Protein AF-0000000072587631 (afdb_homodimer)

Structure (mmCIF, N/CA/C/O backbone):
data_AF-0000000072587631-model_v1
#
loop_
_entity.id
_entity.type
_entity.pdbx_description
1 polymer 'LPS biosynthesis-related protein'
#
loop_
_atom_site.group_PDB
_atom_site.id
_atom_site.type_symbol
_atom_site.label_atom_id
_atom_site.label_alt_id
_atom_site.label_comp_id
_atom_site.label_asym_id
_atom_site.label_entity_id
_atom_site.label_seq_id
_atom_site.pdbx_PDB_ins_code
_atom_site.Cartn_x
_atom_site.Cartn_y
_atom_site.Cartn_z
_atom_site.occupancy
_atom_site.B_iso_or_equiv
_atom_site.auth_seq_id
_atom_site.auth_comp_id
_atom_site.auth_asym_id
_atom_site.auth_atom_id
_atom_site.pdbx_PDB_model_num
ATOM 1 N N . MET A 1 1 ? 14.828 45.969 24.594 1 54.28 1 MET A N 1
ATOM 2 C CA . MET A 1 1 ? 15.039 44.562 24.938 1 54.28 1 MET A CA 1
ATOM 3 C C . MET A 1 1 ? 15.289 43.719 23.688 1 54.28 1 MET A C 1
ATOM 5 O O . MET A 1 1 ? 14.828 44.062 22.594 1 54.28 1 MET A O 1
ATOM 9 N N . ALA A 1 2 ? 16.188 42.75 23.656 1 77.38 2 ALA A N 1
ATOM 10 C CA . ALA A 1 2 ? 16.547 42 22.453 1 77.38 2 ALA A CA 1
ATOM 11 C C . ALA A 1 2 ? 15.359 41.219 21.922 1 77.38 2 ALA A C 1
ATOM 13 O O . ALA A 1 2 ? 14.5 40.781 22.688 1 77.38 2 ALA A O 1
ATOM 14 N N . GLU A 1 3 ? 15.109 41.281 20.672 1 91 3 GLU A N 1
ATOM 15 C CA . GLU A 1 3 ? 14.031 40.562 20 1 91 3 GLU A CA 1
ATOM 16 C C . GLU A 1 3 ? 14.125 39.062 20.297 1 91 3 GLU A C 1
ATOM 18 O O . GLU A 1 3 ? 15.203 38.469 20.203 1 91 3 GLU A O 1
ATOM 23 N N . PRO A 1 4 ? 13.031 38.5 20.828 1 97.25 4 PRO A N 1
ATOM 24 C CA . PRO A 1 4 ? 13.07 37.031 21.078 1 97.25 4 PRO A CA 1
ATOM 25 C C . PRO A 1 4 ? 13.414 36.219 19.828 1 97.25 4 PRO A C 1
ATOM 27 O O . PRO A 1 4 ? 12.984 36.562 18.734 1 97.25 4 PRO A O 1
ATOM 30 N N . THR A 1 5 ? 14.148 35.188 20.047 1 98.38 5 THR A N 1
ATOM 31 C CA . THR A 1 5 ? 14.602 34.344 18.938 1 98.38 5 THR A CA 1
ATOM 32 C C . THR A 1 5 ? 13.656 33.188 18.719 1 98.38 5 THR A C 1
ATOM 34 O O . THR A 1 5 ? 13.023 32.719 19.656 1 98.38 5 THR A O 1
ATOM 37 N N . LEU A 1 6 ? 13.578 32.781 17.453 1 98.69 6 LEU A N 1
ATOM 38 C CA . LEU A 1 6 ? 12.711 31.688 17.047 1 98.69 6 LEU A CA 1
ATOM 39 C C . LEU A 1 6 ? 13.508 30.594 16.359 1 98.69 6 LEU A C 1
ATOM 41 O O . LEU A 1 6 ? 14.203 30.859 15.375 1 98.69 6 LEU A O 1
ATOM 45 N N . GLY A 1 7 ? 13.406 29.375 16.922 1 98.81 7 GLY A N 1
ATOM 46 C CA . GLY A 1 7 ? 13.922 28.203 16.25 1 98.81 7 GLY A CA 1
ATOM 47 C C . GLY A 1 7 ? 12.828 27.297 15.703 1 98.81 7 GLY A C 1
ATOM 48 O O . GLY A 1 7 ? 11.75 27.203 16.281 1 98.81 7 GLY A O 1
ATOM 49 N N . VAL A 1 8 ? 13.125 26.609 14.594 1 98.88 8 VAL A N 1
ATOM 50 C CA . VAL A 1 8 ? 12.18 25.656 14.016 1 98.88 8 VAL A CA 1
ATOM 51 C C . VAL A 1 8 ? 12.773 24.25 14.055 1 98.88 8 VAL A C 1
ATOM 53 O O . VAL A 1 8 ? 13.93 24.047 13.695 1 98.88 8 VAL A O 1
ATOM 56 N N . ALA A 1 9 ? 11.945 23.359 14.539 1 98.69 9 ALA A N 1
ATOM 57 C CA . ALA A 1 9 ? 12.344 21.953 14.641 1 98.69 9 ALA A CA 1
ATOM 58 C C . ALA A 1 9 ? 11.609 21.109 13.609 1 98.69 9 ALA A C 1
ATOM 60 O O . ALA A 1 9 ? 10.375 21.109 13.555 1 98.69 9 ALA A O 1
ATOM 61 N N . LEU A 1 10 ? 12.406 20.375 12.789 1 98.5 10 LEU A N 1
ATOM 62 C CA . LEU A 1 10 ? 11.867 19.438 11.82 1 98.5 10 LEU A CA 1
ATOM 63 C C . LEU A 1 10 ? 12.531 18.062 11.961 1 98.5 10 LEU A C 1
ATOM 65 O O . LEU A 1 10 ? 13.719 17.984 12.305 1 98.5 10 LEU A O 1
ATOM 69 N N . ILE A 1 11 ? 11.758 17.094 11.727 1 97.56 11 ILE A N 1
ATOM 70 C CA . ILE A 1 11 ? 12.32 15.781 11.453 1 97.56 11 ILE A CA 1
ATOM 71 C C . ILE A 1 11 ? 12.008 15.375 10.016 1 97.56 11 ILE A C 1
ATOM 73 O O . ILE A 1 11 ? 10.945 15.703 9.492 1 97.56 11 ILE A O 1
ATOM 77 N N . ALA A 1 12 ? 12.992 14.711 9.383 1 97.38 12 ALA A N 1
ATOM 78 C CA . ALA A 1 12 ? 12.82 14.43 7.961 1 97.38 12 ALA A CA 1
ATOM 79 C C . ALA A 1 12 ? 13.305 13.023 7.613 1 97.38 12 ALA A C 1
ATOM 81 O O . ALA A 1 12 ? 14.234 12.516 8.242 1 97.38 12 ALA A O 1
ATOM 82 N N . TYR A 1 13 ? 12.656 12.477 6.734 1 96.12 13 TYR A N 1
ATOM 83 C CA . TYR A 1 13 ? 13.062 11.227 6.102 1 96.12 13 TYR A CA 1
ATOM 84 C C . TYR A 1 13 ? 12.57 11.156 4.66 1 96.12 13 TYR A C 1
ATOM 86 O O . TYR A 1 13 ? 11.367 11.062 4.414 1 96.12 13 TYR A O 1
ATOM 94 N N . ASN A 1 14 ? 13.484 11.164 3.678 1 95.12 14 ASN A N 1
ATOM 95 C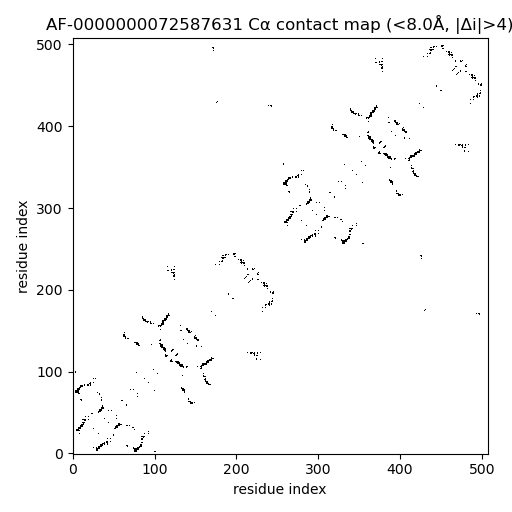 CA . ASN A 1 14 ? 13.188 11.141 2.25 1 95.12 14 ASN A CA 1
ATOM 96 C C . ASN A 1 14 ? 12.102 12.148 1.889 1 95.12 14 ASN A C 1
ATOM 98 O O . ASN A 1 14 ? 11.094 11.781 1.271 1 95.12 14 ASN A O 1
ATOM 102 N N . ALA A 1 15 ? 12.336 13.383 2.285 1 95.94 15 ALA A N 1
ATOM 103 C CA . ALA A 1 15 ? 11.344 14.445 2.182 1 95.94 15 ALA A CA 1
ATOM 104 C C . ALA A 1 15 ? 11.703 15.43 1.077 1 95.94 15 ALA A C 1
ATOM 106 O O . ALA A 1 15 ? 11.242 16.578 1.08 1 95.94 15 ALA A O 1
ATOM 107 N N . ALA A 1 16 ? 12.461 15.031 0.083 1 96.19 16 ALA A N 1
ATOM 108 C CA . ALA A 1 16 ? 13.008 15.938 -0.918 1 96.19 16 ALA A CA 1
ATOM 109 C C . ALA A 1 16 ? 11.898 16.656 -1.674 1 96.19 16 ALA A C 1
ATOM 111 O O . ALA A 1 16 ? 12.055 17.828 -2.055 1 96.19 16 ALA A O 1
ATOM 112 N N . ALA A 1 17 ? 10.844 16.094 -1.873 1 91.38 17 ALA A N 1
ATOM 113 C CA . ALA A 1 17 ? 9.789 16.578 -2.771 1 91.38 17 ALA A CA 1
ATOM 114 C C . ALA A 1 17 ? 9.258 17.938 -2.324 1 91.38 17 ALA A C 1
ATOM 116 O O . ALA A 1 17 ? 8.984 18.797 -3.152 1 91.38 17 ALA A O 1
ATOM 117 N N . ARG A 1 18 ? 9.117 18.141 -1.033 1 93.88 18 ARG A N 1
ATOM 118 C CA . ARG A 1 18 ? 8.438 19.344 -0.572 1 93.88 18 ARG A CA 1
ATOM 119 C C . ARG A 1 18 ? 9.32 20.156 0.379 1 93.88 18 ARG A C 1
ATOM 121 O O . ARG A 1 18 ? 8.969 21.266 0.767 1 93.88 18 ARG A O 1
ATOM 128 N N . LEU A 1 19 ? 10.438 19.625 0.652 1 97.69 19 LEU A N 1
ATOM 129 C CA . LEU A 1 19 ? 11.266 20.188 1.721 1 97.69 19 LEU A CA 1
ATOM 130 C C . LEU A 1 19 ? 11.711 21.609 1.377 1 97.69 19 LEU A C 1
ATOM 132 O O . LEU A 1 19 ? 11.734 22.484 2.246 1 97.69 19 LEU A O 1
ATOM 136 N N . ALA A 1 20 ? 12.062 21.828 0.117 1 98 20 ALA A N 1
ATOM 137 C CA . ALA A 1 20 ? 12.523 23.156 -0.287 1 98 20 ALA A CA 1
ATOM 138 C C . ALA A 1 20 ? 11.453 24.203 -0.037 1 98 20 ALA A C 1
ATOM 140 O O . ALA A 1 20 ? 11.742 25.281 0.492 1 98 20 ALA A O 1
ATOM 141 N N . GLU A 1 21 ? 10.266 23.906 -0.471 1 97.88 21 GLU A N 1
ATOM 142 C CA . GLU A 1 21 ? 9.148 24.828 -0.27 1 97.88 21 GLU A CA 1
ATOM 143 C C . GLU A 1 21 ? 8.875 25.047 1.215 1 97.88 21 GLU A C 1
ATOM 145 O O . GLU A 1 21 ? 8.625 26.172 1.643 1 97.88 21 GLU A O 1
ATOM 150 N N . CYS A 1 22 ? 8.891 23.984 1.958 1 98.56 22 CYS A N 1
ATOM 151 C CA . CYS A 1 22 ? 8.695 24.062 3.402 1 98.56 22 CYS A CA 1
ATOM 152 C C . CYS A 1 22 ? 9.727 24.984 4.043 1 98.56 22 CYS A C 1
ATOM 154 O O . CYS A 1 22 ? 9.367 25.906 4.777 1 98.56 22 CYS A O 1
ATOM 156 N N . LEU A 1 23 ? 10.984 24.797 3.68 1 98.69 23 LEU A N 1
ATOM 157 C CA . LEU A 1 23 ? 12.078 25.531 4.297 1 98.69 23 LEU A CA 1
ATOM 158 C C . LEU A 1 23 ? 12.047 27 3.859 1 98.69 23 LEU A C 1
ATOM 160 O O . LEU A 1 23 ? 12.367 27.891 4.648 1 98.69 23 LEU A O 1
ATOM 164 N N . SER A 1 24 ? 11.711 27.219 2.607 1 98.56 24 SER A N 1
ATOM 165 C CA . SER A 1 24 ? 11.602 28.594 2.131 1 98.56 24 SER A CA 1
ATOM 166 C C . SER A 1 24 ? 10.57 29.375 2.939 1 98.56 24 SER A C 1
ATOM 168 O O . SER A 1 24 ? 10.758 30.562 3.199 1 98.56 24 SER A O 1
ATOM 170 N N . ALA A 1 25 ? 9.516 28.703 3.336 1 98.62 25 ALA A N 1
ATOM 171 C CA . ALA A 1 25 ? 8.438 29.328 4.098 1 98.62 25 ALA A CA 1
ATOM 172 C C . ALA A 1 25 ? 8.867 29.594 5.539 1 98.62 25 ALA A C 1
ATOM 174 O O . ALA A 1 25 ? 8.141 30.234 6.301 1 98.62 25 ALA A O 1
ATOM 175 N N . LEU A 1 26 ? 10.031 29.141 5.934 1 98.56 26 LEU A N 1
ATOM 176 C CA . LEU A 1 26 ? 10.508 29.266 7.305 1 98.56 26 LEU A CA 1
ATOM 177 C C . LEU A 1 26 ? 11.633 30.281 7.398 1 98.56 26 LEU A C 1
ATOM 179 O O . LEU A 1 26 ? 12.336 30.344 8.406 1 98.56 26 LEU A O 1
ATOM 183 N N . SER A 1 27 ? 11.797 31.094 6.359 1 97.25 27 SER A N 1
ATOM 184 C CA . SER A 1 27 ? 12.898 32.031 6.273 1 97.25 27 SER A CA 1
ATOM 185 C C . SER A 1 27 ? 12.812 33.094 7.375 1 97.25 27 SER A C 1
ATOM 187 O O . SER A 1 27 ? 13.789 33.781 7.664 1 97.25 27 SER A O 1
ATOM 189 N N . PHE A 1 28 ? 11.656 33.219 8.031 1 97.69 28 PHE A N 1
ATOM 190 C CA . PHE A 1 28 ? 11.453 34.219 9.07 1 97.69 28 PHE A CA 1
ATOM 191 C C . PHE A 1 28 ? 12.039 33.75 10.398 1 97.69 28 PHE A C 1
ATOM 193 O O . PHE A 1 28 ? 12.117 34.531 11.352 1 97.69 28 PHE A O 1
ATOM 200 N N . ALA A 1 29 ? 12.477 32.562 10.508 1 98.31 29 ALA A N 1
ATOM 201 C CA . ALA A 1 29 ? 13.031 32 11.734 1 98.31 29 ALA A CA 1
ATOM 202 C C . ALA A 1 29 ? 14.516 32.344 11.867 1 98.31 29 ALA A C 1
ATOM 204 O O . ALA A 1 29 ? 15.18 32.656 10.875 1 98.31 29 ALA A O 1
ATOM 205 N N . ASP A 1 30 ? 14.977 32.25 13.117 1 98.25 30 ASP A N 1
ATOM 206 C CA . ASP A 1 30 ? 16.375 32.594 13.398 1 98.25 30 ASP A CA 1
ATOM 207 C C . ASP A 1 30 ? 17.266 31.359 13.281 1 98.25 30 ASP A C 1
ATOM 209 O O . ASP A 1 30 ? 18.469 31.484 13.047 1 98.25 30 ASP A O 1
ATOM 213 N N . ASP A 1 31 ? 16.672 30.266 13.5 1 98.25 31 ASP A N 1
ATOM 214 C CA . ASP A 1 31 ? 17.375 28.984 13.477 1 98.25 31 ASP A CA 1
ATOM 215 C C . ASP A 1 31 ? 16.453 27.859 13.016 1 98.25 31 ASP A C 1
ATOM 217 O O . ASP A 1 31 ? 15.266 27.844 13.383 1 98.25 31 ASP A O 1
ATOM 221 N N . VAL A 1 32 ? 16.969 26.969 12.117 1 98.75 32 VAL A N 1
ATOM 222 C CA . VAL A 1 32 ? 16.203 25.828 11.656 1 98.75 32 VAL A CA 1
ATOM 223 C C . VAL A 1 32 ? 17.031 24.547 11.805 1 98.75 32 VAL A C 1
ATOM 225 O O . VAL A 1 32 ? 18.141 24.469 11.289 1 98.75 32 VAL A O 1
ATOM 228 N N . ILE A 1 33 ? 16.438 23.625 12.555 1 98.69 33 ILE A N 1
ATOM 229 C CA . ILE A 1 33 ? 17.078 22.312 12.742 1 98.69 33 ILE A CA 1
ATOM 230 C C . ILE A 1 33 ? 16.281 21.234 12.016 1 98.69 33 ILE A C 1
ATOM 232 O O . ILE A 1 33 ? 15.055 21.188 12.125 1 98.69 33 ILE A O 1
ATOM 236 N N . VAL A 1 34 ? 17 20.438 11.227 1 98.69 34 VAL A N 1
ATOM 237 C CA . VAL A 1 34 ? 16.422 19.266 10.594 1 98.69 34 VAL A CA 1
ATOM 238 C C . VAL A 1 34 ? 17.109 18 11.094 1 98.69 34 VAL A C 1
ATOM 240 O O . VAL A 1 34 ? 18.297 17.797 10.844 1 98.69 34 VAL A O 1
ATOM 243 N N . VAL A 1 35 ? 16.375 17.25 11.844 1 98.38 35 VAL A N 1
ATOM 244 C CA . VAL A 1 35 ? 16.891 15.93 12.211 1 98.38 35 VAL A CA 1
ATOM 245 C C . VAL A 1 35 ? 16.516 14.906 11.141 1 98.38 35 VAL A C 1
ATOM 247 O O . VAL A 1 35 ? 15.344 14.547 11.008 1 98.38 35 VAL A O 1
ATOM 250 N N . ASP A 1 36 ? 17.516 14.438 10.461 1 98.12 36 ASP A N 1
ATOM 251 C CA . ASP A 1 36 ? 17.297 13.516 9.352 1 98.12 36 ASP A CA 1
ATOM 252 C C . ASP A 1 36 ? 17.469 12.062 9.797 1 98.12 36 ASP A C 1
ATOM 254 O O . ASP A 1 36 ? 18.469 11.719 10.438 1 98.12 36 ASP A O 1
ATOM 258 N N . GLY A 1 37 ? 16.5 11.305 9.469 1 96.12 37 GLY A N 1
ATOM 259 C CA . GLY A 1 37 ? 16.516 9.914 9.875 1 96.12 37 GLY A CA 1
ATOM 260 C C . GLY A 1 37 ? 17.312 9.023 8.945 1 96.12 37 GLY A C 1
ATOM 261 O O . GLY A 1 37 ? 17.047 7.824 8.836 1 96.12 37 GLY A O 1
ATOM 262 N N . GLY A 1 38 ? 18.141 9.508 8.219 1 96 38 GLY A N 1
ATOM 263 C CA . GLY A 1 38 ? 18.953 8.719 7.301 1 96 38 GLY A CA 1
ATOM 264 C C . GLY A 1 38 ? 18.375 8.672 5.898 1 96 38 GLY A C 1
ATOM 265 O O . GLY A 1 38 ? 18.219 7.59 5.324 1 96 38 GLY A O 1
ATOM 266 N N . SER A 1 39 ? 18.047 9.742 5.367 1 96.06 39 SER A N 1
ATOM 267 C CA . SER A 1 39 ? 17.469 9.836 4.023 1 96.06 39 SER A CA 1
ATOM 268 C C . SER A 1 39 ? 18.484 9.391 2.967 1 96.06 39 SER A C 1
ATOM 270 O O . SER A 1 39 ? 19.688 9.562 3.139 1 96.06 39 SER A O 1
ATOM 272 N N . THR A 1 40 ? 17.906 8.82 1.892 1 94 40 THR A N 1
ATOM 273 C CA . THR A 1 40 ? 18.734 8.383 0.774 1 94 40 THR A CA 1
ATOM 274 C C . THR A 1 40 ? 18.531 9.289 -0.436 1 94 40 THR A C 1
ATOM 276 O O . THR A 1 40 ? 19.219 9.148 -1.451 1 94 40 THR A O 1
ATOM 279 N N . ASP A 1 41 ? 17.672 10.203 -0.327 1 95.81 41 ASP A N 1
ATOM 280 C CA . ASP A 1 41 ? 17.422 11.148 -1.409 1 95.81 41 ASP A CA 1
ATOM 281 C C . ASP A 1 41 ? 18.094 12.492 -1.125 1 95.81 41 ASP A C 1
ATOM 283 O O . ASP A 1 41 ? 19.062 12.562 -0.377 1 95.81 41 ASP A O 1
ATOM 287 N N . ALA A 1 42 ? 17.609 13.539 -1.793 1 97.75 42 ALA A N 1
ATOM 288 C CA . ALA A 1 42 ? 18.312 14.82 -1.736 1 97.75 42 ALA A CA 1
ATOM 289 C C . ALA A 1 42 ? 17.891 15.609 -0.497 1 97.75 42 ALA A C 1
ATOM 291 O O . ALA A 1 42 ? 18.156 16.812 -0.4 1 97.75 42 ALA A O 1
ATOM 292 N N . THR A 1 43 ? 17.297 14.977 0.487 1 98.31 43 THR A N 1
ATOM 293 C CA . THR A 1 43 ? 16.719 15.648 1.648 1 98.31 43 THR A CA 1
ATOM 294 C C . THR A 1 43 ? 17.781 16.469 2.379 1 98.31 43 THR A C 1
ATOM 296 O O . THR A 1 43 ? 17.609 17.672 2.607 1 98.31 43 THR A O 1
ATOM 299 N N . VAL A 1 44 ? 18.891 15.898 2.65 1 98.19 44 VAL A N 1
ATOM 300 C CA . VAL A 1 44 ? 19.953 16.547 3.432 1 98.19 44 VAL A CA 1
ATOM 301 C C . VAL A 1 44 ? 20.516 17.719 2.65 1 98.19 44 VAL A C 1
ATOM 303 O O . VAL A 1 44 ? 20.703 18.812 3.201 1 98.19 44 VAL A O 1
ATOM 306 N N . ASP A 1 45 ? 20.719 17.484 1.378 1 98.38 45 ASP A N 1
ATOM 307 C CA . ASP A 1 45 ? 21.281 18.547 0.53 1 98.38 45 ASP A CA 1
ATOM 308 C C . ASP A 1 45 ? 20.344 19.75 0.458 1 98.38 45 ASP A C 1
ATOM 310 O O . ASP A 1 45 ? 20.781 20.891 0.522 1 98.38 45 ASP A O 1
ATOM 314 N N . ILE A 1 46 ? 19.125 19.469 0.293 1 98.5 46 ILE A N 1
ATOM 315 C CA . ILE A 1 46 ? 18.141 20.531 0.208 1 98.5 46 ILE A CA 1
ATOM 316 C C . ILE A 1 46 ? 18.109 21.312 1.517 1 98.5 46 ILE A C 1
ATOM 318 O O . ILE A 1 46 ? 18.078 22.547 1.506 1 98.5 46 ILE A O 1
ATOM 322 N N . ALA A 1 47 ? 18.094 20.609 2.617 1 98.62 47 ALA A N 1
ATOM 323 C CA . ALA A 1 47 ? 18.078 21.266 3.926 1 98.62 47 ALA A CA 1
ATOM 324 C C . ALA A 1 47 ? 19.266 22.203 4.09 1 98.62 47 ALA A C 1
ATOM 326 O O . ALA A 1 47 ? 19.094 23.359 4.465 1 98.62 47 ALA A O 1
ATOM 327 N N . LYS A 1 48 ? 20.406 21.766 3.785 1 98.25 48 LYS A N 1
ATOM 328 C CA . LYS A 1 48 ? 21.625 22.562 3.924 1 98.25 48 LYS A CA 1
ATOM 329 C C . LYS A 1 48 ? 21.609 23.766 2.986 1 98.25 48 LYS A C 1
ATOM 331 O O . LYS A 1 48 ? 22.047 24.844 3.363 1 98.25 48 LYS A O 1
ATOM 336 N N . ALA A 1 49 ? 21.156 23.5 1.837 1 97.94 49 ALA A N 1
ATOM 337 C CA . ALA A 1 49 ? 21.109 24.562 0.844 1 97.94 49 ALA A CA 1
ATOM 338 C C . ALA A 1 49 ? 20.203 25.703 1.316 1 97.94 49 ALA A C 1
ATOM 340 O O . ALA A 1 49 ? 20.391 26.859 0.914 1 97.94 49 ALA A O 1
ATOM 341 N N . HIS A 1 50 ? 19.328 25.406 2.172 1 98.06 50 HIS A N 1
ATOM 342 C CA . HIS A 1 50 ? 18.406 26.422 2.672 1 98.06 50 HIS A CA 1
ATOM 343 C C . HIS A 1 50 ? 18.859 26.969 4.023 1 98.06 50 HIS A C 1
ATOM 345 O O . HIS A 1 50 ? 18.094 27.641 4.719 1 98.06 50 HIS A O 1
ATOM 351 N N . GLY A 1 51 ? 20.078 26.547 4.441 1 97.5 51 GLY A N 1
ATOM 352 C CA . GLY A 1 51 ? 20.688 27.125 5.625 1 97.5 51 GLY A CA 1
ATOM 353 C C . GLY A 1 51 ? 20.297 26.422 6.91 1 97.5 51 GLY A C 1
ATOM 354 O O . GLY A 1 51 ? 20.609 26.891 8 1 97.5 51 GLY A O 1
ATOM 355 N N . ALA A 1 52 ? 19.609 25.312 6.793 1 98.31 52 ALA A N 1
ATOM 356 C CA . ALA A 1 52 ? 19.234 24.562 7.988 1 98.31 52 ALA A CA 1
ATOM 357 C C . ALA A 1 52 ? 20.422 23.781 8.539 1 98.31 52 ALA A C 1
ATOM 359 O O . ALA A 1 52 ? 21.266 23.297 7.773 1 98.31 52 ALA A O 1
ATOM 360 N N . ARG A 1 53 ? 20.547 23.75 9.828 1 98.19 53 ARG A N 1
ATOM 361 C CA . ARG A 1 53 ? 21.453 22.812 10.469 1 98.19 53 ARG A CA 1
ATOM 362 C C . ARG A 1 53 ? 20.891 21.391 10.43 1 98.19 53 ARG A C 1
ATOM 364 O O . ARG A 1 53 ? 19.734 21.172 10.797 1 98.19 53 ARG A O 1
ATOM 371 N N . VAL A 1 54 ? 21.688 20.469 9.977 1 98.38 54 VAL A N 1
ATOM 372 C CA . VAL A 1 54 ? 21.203 19.109 9.805 1 98.38 54 VAL A CA 1
ATOM 373 C C . VAL A 1 54 ? 21.922 18.172 10.781 1 98.38 54 VAL A C 1
ATOM 375 O O . VAL A 1 54 ? 23.141 18.219 10.906 1 98.38 54 VAL A O 1
ATOM 378 N N . ILE A 1 55 ? 21.172 17.438 11.516 1 97.56 55 ILE A N 1
ATOM 379 C CA . ILE A 1 55 ? 21.656 16.328 12.344 1 97.56 55 ILE A CA 1
ATOM 380 C C . ILE A 1 55 ? 21.188 15 11.773 1 97.56 55 ILE A C 1
ATOM 382 O O . ILE A 1 55 ? 19.984 14.766 11.625 1 97.56 55 ILE A O 1
ATOM 386 N N . VAL A 1 56 ? 22.078 14.141 11.484 1 95.94 56 VAL A N 1
ATOM 387 C CA . VAL A 1 56 ? 21.703 12.828 10.953 1 95.94 56 VAL A CA 1
ATOM 388 C C . VAL A 1 56 ? 21.594 11.828 12.102 1 95.94 56 VAL A C 1
ATOM 390 O O . VAL A 1 56 ? 22.562 11.586 12.82 1 95.94 56 VAL A O 1
ATOM 393 N N . ALA A 1 57 ? 20.469 11.391 12.328 1 93 57 ALA A N 1
ATOM 394 C CA . ALA A 1 57 ? 20.172 10.383 13.336 1 93 57 ALA A CA 1
ATOM 395 C C . ALA A 1 57 ? 19.469 9.18 12.719 1 93 57 ALA A C 1
ATOM 397 O O . ALA A 1 57 ? 18.25 9.094 12.734 1 93 57 ALA A O 1
ATOM 398 N N . ALA A 1 58 ? 20.172 8.086 12.414 1 89.62 58 ALA A N 1
ATOM 399 C CA . ALA A 1 58 ? 19.641 6.977 11.633 1 89.62 58 ALA A CA 1
ATOM 400 C C . ALA A 1 58 ? 18.969 5.949 12.531 1 89.62 58 ALA A C 1
ATOM 402 O O . ALA A 1 58 ? 18.25 5.062 12.047 1 89.62 58 ALA A O 1
ATOM 403 N N . ASP A 1 59 ? 19.062 5.797 13.867 1 87.25 59 ASP A N 1
ATOM 404 C CA . ASP A 1 59 ? 18.516 4.809 14.789 1 87.25 59 ASP A CA 1
ATOM 405 C C . ASP A 1 59 ? 17 4.957 14.898 1 87.25 59 ASP A C 1
ATOM 407 O O . ASP A 1 59 ? 16.297 4.027 15.312 1 87.25 59 ASP A O 1
ATOM 411 N N . TRP A 1 60 ? 16.266 5.684 14.594 1 85.44 60 TRP A N 1
ATOM 412 C CA . TRP A 1 60 ? 14.844 6.039 14.633 1 85.44 60 TRP A CA 1
ATOM 413 C C . TRP A 1 60 ? 14.195 5.574 15.93 1 85.44 60 TRP A C 1
ATOM 415 O O . TRP A 1 60 ? 13.586 4.504 15.984 1 85.44 60 TRP A O 1
ATOM 425 N N . PRO A 1 61 ? 14.047 6.191 16.906 1 86.38 61 PRO A N 1
ATOM 426 C CA . PRO A 1 61 ? 13.453 5.82 18.188 1 86.38 61 PRO A CA 1
ATOM 427 C C . PRO A 1 61 ? 11.945 6.07 18.234 1 86.38 61 PRO A C 1
ATOM 429 O O . PRO A 1 61 ? 11.297 5.777 19.234 1 86.38 61 PRO A O 1
ATOM 432 N N . GLY A 1 62 ? 11.391 6.57 17.188 1 87.62 62 GLY A N 1
ATOM 433 C CA . GLY A 1 62 ? 10 6.98 17.141 1 87.62 62 GLY A CA 1
ATOM 434 C C . GLY A 1 62 ? 9.828 8.477 16.953 1 87.62 62 GLY A C 1
ATOM 435 O O . GLY A 1 62 ? 10.789 9.242 17.078 1 87.62 62 GLY A O 1
ATOM 436 N N . PHE A 1 63 ? 8.562 8.852 16.719 1 89.94 63 PHE A N 1
ATOM 437 C CA . PHE A 1 63 ? 8.289 10.242 16.375 1 89.94 63 PHE A CA 1
ATOM 438 C C . PHE A 1 63 ? 8.562 11.148 17.578 1 89.94 63 PHE A C 1
ATOM 440 O O . PHE A 1 63 ? 9.258 12.156 17.453 1 89.94 63 PHE A O 1
ATOM 447 N N . GLY A 1 64 ? 8.047 10.797 18.688 1 91.94 64 GLY A N 1
ATOM 448 C CA . GLY A 1 64 ? 8.195 11.617 19.875 1 91.94 64 GLY A CA 1
ATOM 449 C C . GLY A 1 64 ? 9.648 11.922 20.219 1 91.94 64 GLY A C 1
ATOM 450 O O . GLY A 1 64 ? 10.07 13.07 20.172 1 91.94 64 GLY A O 1
ATOM 451 N N . PRO A 1 65 ? 10.359 10.867 20.438 1 92.88 65 PRO A N 1
ATOM 452 C CA . PRO A 1 65 ? 11.773 11.055 20.766 1 92.88 65 PRO A CA 1
ATOM 453 C C . PRO A 1 65 ? 12.555 11.766 19.672 1 92.88 65 PRO A C 1
ATOM 455 O O . PRO A 1 65 ? 13.438 12.57 19.953 1 92.88 65 PRO A O 1
ATOM 458 N N . GLN A 1 66 ? 12.234 11.5 18.453 1 94 66 GLN A N 1
ATOM 459 C CA . GLN A 1 66 ? 12.93 12.141 17.344 1 94 66 GLN A CA 1
ATOM 460 C C . GLN A 1 66 ? 12.625 13.641 17.297 1 94 66 GLN A C 1
ATOM 462 O O . GLN A 1 66 ? 13.523 14.453 17.047 1 94 66 GLN A O 1
ATOM 467 N N . LYS A 1 67 ? 11.352 14.008 17.516 1 95.88 67 LYS A N 1
ATOM 468 C CA . LYS A 1 67 ? 10.984 15.422 17.562 1 95.88 67 LYS A CA 1
ATOM 469 C C . LYS A 1 67 ? 11.664 16.125 18.734 1 95.88 67 LYS A C 1
ATOM 471 O O . LYS A 1 67 ? 12.086 17.281 18.594 1 95.88 67 LYS A O 1
ATOM 476 N N . ASN A 1 68 ? 11.789 15.422 19.797 1 96.25 68 ASN A N 1
ATOM 477 C CA . ASN A 1 68 ? 12.453 16 20.969 1 96.25 68 ASN A CA 1
ATOM 478 C C . ASN A 1 68 ? 13.945 16.203 20.719 1 96.25 68 ASN A C 1
ATOM 480 O O . ASN A 1 68 ? 14.539 17.156 21.234 1 96.25 68 ASN A O 1
ATOM 484 N N . ARG A 1 69 ? 14.508 15.328 19.922 1 96.31 69 ARG A N 1
ATOM 485 C CA . ARG A 1 69 ? 15.898 15.531 19.516 1 96.31 69 ARG A CA 1
ATOM 486 C C . ARG A 1 69 ? 16.062 16.859 18.797 1 96.31 69 ARG A C 1
ATOM 488 O O . ARG A 1 69 ? 17.016 17.609 19.062 1 96.31 69 ARG A O 1
ATOM 495 N N . ALA A 1 70 ? 15.133 17.078 17.922 1 97.81 70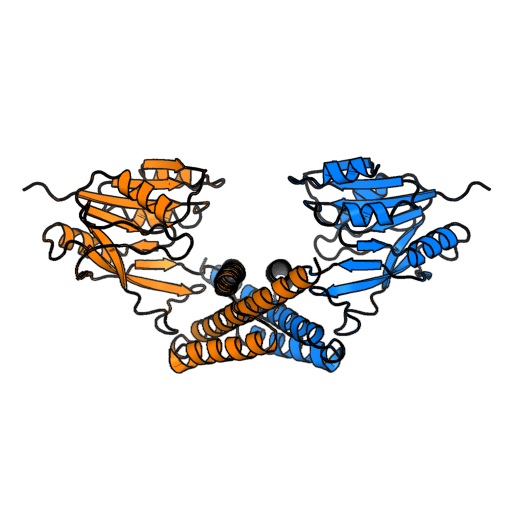 ALA A N 1
ATOM 496 C CA . ALA A 1 70 ? 15.18 18.328 17.172 1 97.81 70 ALA A CA 1
ATOM 497 C C . ALA A 1 70 ? 14.953 19.531 18.094 1 97.81 70 ALA A C 1
ATOM 499 O O . ALA A 1 70 ? 15.664 20.531 18 1 97.81 70 ALA A O 1
ATOM 500 N N . VAL A 1 71 ? 14.023 19.438 18.984 1 97.88 71 VAL A N 1
ATOM 501 C CA . VAL A 1 71 ? 13.703 20.484 19.938 1 97.88 71 VAL A CA 1
ATOM 502 C C . VAL A 1 71 ? 14.914 20.781 20.812 1 97.88 71 VAL A C 1
ATOM 504 O O . VAL A 1 71 ? 15.266 21.938 21.031 1 97.88 71 VAL A O 1
ATOM 507 N N . SER A 1 72 ? 15.57 19.766 21.25 1 97.56 72 SER A N 1
ATOM 508 C CA . SER A 1 72 ? 16.688 19.891 22.188 1 97.56 72 SER A CA 1
ATOM 509 C C . SER A 1 72 ? 17.906 20.531 21.5 1 97.56 72 SER A C 1
ATOM 511 O O . SER A 1 72 ? 18.797 21.062 22.172 1 97.56 72 SER A O 1
ATOM 513 N N . ALA A 1 73 ? 17.953 20.453 20.234 1 97.94 73 ALA A N 1
ATOM 514 C CA . ALA A 1 73 ? 19.094 20.984 19.5 1 97.94 73 ALA A CA 1
ATOM 515 C C . ALA A 1 73 ? 18.969 22.5 19.312 1 97.94 73 ALA A C 1
ATOM 517 O O . ALA A 1 73 ? 19.891 23.156 18.844 1 97.94 73 ALA A O 1
ATOM 518 N N . LEU A 1 74 ? 17.875 23.031 19.703 1 98.06 74 LEU A N 1
ATOM 519 C CA . LEU A 1 74 ? 17.625 24.453 19.562 1 98.06 74 LEU A CA 1
ATOM 520 C C . LEU A 1 74 ? 17.906 25.188 20.875 1 98.06 74 LEU A C 1
ATOM 522 O O . LEU A 1 74 ? 17.594 24.656 21.953 1 98.06 74 LEU A O 1
ATOM 526 N N . ASP A 1 75 ? 18.469 26.391 20.766 1 97.5 75 ASP A N 1
ATOM 527 C CA . ASP A 1 75 ? 18.75 27.219 21.938 1 97.5 75 ASP A CA 1
ATOM 528 C C . ASP A 1 75 ? 18.016 28.562 21.859 1 97.5 75 ASP A C 1
ATOM 530 O O . ASP A 1 75 ? 18.406 29.531 22.5 1 97.5 75 ASP A O 1
ATOM 534 N N . THR A 1 76 ? 17.031 28.625 21.062 1 98.5 76 THR A N 1
ATOM 535 C CA . THR A 1 76 ? 16.266 29.844 20.859 1 98.5 76 THR A CA 1
ATOM 536 C C . THR A 1 76 ? 15.219 30.016 21.953 1 98.5 76 THR A C 1
ATOM 538 O O . THR A 1 76 ? 14.875 29.047 22.656 1 98.5 76 THR A O 1
ATOM 541 N N . ASP A 1 77 ? 14.727 31.219 22.109 1 98.44 77 ASP A N 1
ATOM 542 C CA . ASP A 1 77 ? 13.734 31.531 23.141 1 98.44 77 ASP A CA 1
ATOM 543 C C . ASP A 1 77 ? 12.43 30.766 22.875 1 98.44 77 ASP A C 1
ATOM 545 O O . ASP A 1 77 ? 11.781 30.297 23.828 1 98.44 77 ASP A O 1
ATOM 549 N N . TRP A 1 78 ? 12.016 30.688 21.594 1 98.69 78 TRP A N 1
ATOM 550 C CA . TRP A 1 78 ? 10.805 30 21.156 1 98.69 78 TRP A CA 1
ATOM 551 C C . TRP A 1 78 ? 11.133 28.906 20.141 1 98.69 78 TRP A C 1
ATOM 553 O O . TRP A 1 78 ? 12.156 28.984 19.453 1 98.69 78 TRP A O 1
ATOM 563 N N . ILE A 1 79 ? 10.227 27.906 20.125 1 98.81 79 ILE A N 1
ATOM 564 C CA . ILE A 1 79 ? 10.414 26.781 19.219 1 98.81 79 ILE A CA 1
ATOM 565 C C . ILE A 1 79 ? 9.125 26.516 18.453 1 98.81 79 ILE A C 1
ATOM 567 O O . ILE A 1 79 ? 8.039 26.516 19.031 1 98.81 79 ILE A O 1
ATOM 571 N N . LEU A 1 80 ? 9.211 26.406 17.203 1 98.81 80 LEU A N 1
ATOM 572 C CA . LEU A 1 80 ? 8.125 25.984 16.312 1 98.81 80 LEU A CA 1
ATOM 573 C C . LEU A 1 80 ? 8.406 24.609 15.734 1 98.81 80 LEU A C 1
ATOM 575 O O . LEU A 1 80 ? 9.469 24.375 15.156 1 98.81 80 LEU A O 1
ATOM 579 N N . SER A 1 81 ? 7.504 23.688 15.961 1 98.56 81 SER A N 1
ATOM 580 C CA . SER A 1 81 ? 7.617 22.359 15.359 1 98.56 81 SER A CA 1
ATOM 581 C C . SER A 1 81 ? 6.836 22.281 14.055 1 98.56 81 SER A C 1
ATOM 583 O O . SER A 1 81 ? 5.633 22.547 14.031 1 98.56 81 SER A O 1
ATOM 585 N N . VAL A 1 82 ? 7.484 21.938 12.977 1 98.19 82 VAL A N 1
ATOM 586 C CA . VAL A 1 82 ? 6.871 21.859 11.656 1 98.19 82 VAL A CA 1
ATOM 587 C C . VAL A 1 82 ? 7.258 20.547 10.984 1 98.19 82 VAL A C 1
ATOM 589 O O . VAL A 1 82 ? 8.391 20.094 11.117 1 98.19 82 VAL A O 1
ATOM 592 N N . ASP A 1 83 ? 6.336 19.953 10.281 1 97.06 83 ASP A N 1
ATOM 593 C CA . ASP A 1 83 ? 6.645 18.781 9.461 1 97.06 83 ASP A CA 1
ATOM 594 C C . ASP A 1 83 ? 7.074 19.188 8.055 1 97.06 83 ASP A C 1
ATOM 596 O O . ASP A 1 83 ? 6.77 20.297 7.605 1 97.06 83 ASP A O 1
ATOM 600 N N . THR A 1 84 ? 7.723 18.266 7.395 1 97.62 84 THR A N 1
ATOM 601 C CA . THR A 1 84 ? 8.328 18.578 6.105 1 97.62 84 THR A CA 1
ATOM 602 C C . THR A 1 84 ? 7.254 18.781 5.039 1 97.62 84 THR A C 1
ATOM 604 O O . THR A 1 84 ? 7.531 19.344 3.975 1 97.62 84 THR A O 1
ATOM 607 N N . ASP A 1 85 ? 6.035 18.328 5.379 1 96.62 85 ASP A N 1
ATOM 608 C CA . ASP A 1 85 ? 4.949 18.469 4.41 1 96.62 85 ASP A CA 1
ATOM 609 C C . ASP A 1 85 ? 4.004 19.609 4.809 1 96.62 85 ASP A C 1
ATOM 611 O O . ASP A 1 85 ? 2.836 19.609 4.422 1 96.62 85 ASP A O 1
ATOM 615 N N . GLU A 1 86 ? 4.504 20.516 5.57 1 98.12 86 GLU A N 1
ATOM 616 C CA . GLU A 1 86 ? 3.727 21.656 6.016 1 98.12 86 GLU A CA 1
ATOM 617 C C . GLU A 1 86 ? 4.355 22.969 5.539 1 98.12 86 GLU A C 1
ATOM 619 O O . GLU A 1 86 ? 5.582 23.078 5.445 1 98.12 86 GLU A O 1
ATOM 624 N N . ILE A 1 87 ? 3.512 23.922 5.195 1 98.56 87 ILE A N 1
ATOM 625 C CA . ILE A 1 87 ? 3.959 25.234 4.762 1 98.56 87 ILE A CA 1
ATOM 626 C C . ILE A 1 87 ? 3.338 26.312 5.652 1 98.56 87 ILE A C 1
ATOM 628 O O . ILE A 1 87 ? 2.113 26.391 5.77 1 98.56 87 ILE A O 1
ATOM 632 N N . VAL A 1 88 ? 4.203 27.062 6.246 1 98.81 88 VAL A N 1
ATOM 633 C CA . VAL A 1 88 ? 3.75 28.203 7.043 1 98.81 88 VAL A CA 1
ATOM 634 C C . VAL A 1 88 ? 3.389 29.359 6.129 1 98.81 88 VAL A C 1
ATOM 636 O O . VAL A 1 88 ? 4.238 29.875 5.391 1 98.81 88 VAL A O 1
ATOM 639 N N . THR A 1 89 ? 2.145 29.797 6.188 1 98.75 89 THR A N 1
ATOM 640 C CA . THR A 1 89 ? 1.735 30.922 5.348 1 98.75 89 THR A CA 1
ATOM 641 C C . THR A 1 89 ? 2.355 32.219 5.848 1 98.75 89 THR A C 1
ATOM 643 O O . THR A 1 89 ? 2.723 32.344 7.02 1 98.75 89 THR A O 1
ATOM 646 N N . PRO A 1 90 ? 2.434 33.188 4.941 1 98.56 90 PRO A N 1
ATOM 647 C CA . PRO A 1 90 ? 2.947 34.5 5.371 1 98.56 90 PRO A CA 1
ATOM 648 C C . PRO A 1 90 ? 2.143 35.094 6.523 1 98.56 90 PRO A C 1
ATOM 650 O O . PRO A 1 90 ? 2.717 35.688 7.441 1 98.56 90 PRO A O 1
ATOM 653 N N . GLU A 1 91 ? 0.843 34.906 6.461 1 98.69 91 GLU A N 1
ATOM 654 C CA . GLU A 1 91 ? -0.009 35.406 7.539 1 98.69 91 GLU A CA 1
ATOM 655 C C . GLU A 1 91 ? 0.334 34.719 8.867 1 98.69 91 GLU A C 1
ATOM 657 O O . GLU A 1 91 ? 0.431 35.406 9.898 1 98.69 91 GLU A O 1
ATOM 662 N N . LEU A 1 92 ? 0.519 33.438 8.82 1 98.75 92 LEU A N 1
ATOM 663 C CA . LEU A 1 92 ? 0.878 32.688 10.023 1 98.75 92 LEU A CA 1
ATOM 664 C C . LEU A 1 92 ? 2.262 33.094 10.523 1 98.75 92 LEU A C 1
ATOM 666 O O . LEU A 1 92 ? 2.477 33.25 11.727 1 98.75 92 LEU A O 1
ATOM 670 N N . ALA A 1 93 ? 3.188 33.281 9.641 1 98.75 93 ALA A N 1
ATOM 671 C CA . ALA A 1 93 ? 4.535 33.719 9.992 1 98.75 93 ALA A CA 1
ATOM 672 C C . ALA A 1 93 ? 4.496 35.062 10.75 1 98.75 93 ALA A C 1
ATOM 674 O O . ALA A 1 93 ? 5.164 35.219 11.773 1 98.75 93 ALA A O 1
ATOM 675 N N . ALA A 1 94 ? 3.725 35.969 10.234 1 98.5 94 ALA A N 1
ATOM 676 C CA . ALA A 1 94 ? 3.588 37.281 10.875 1 98.5 94 ALA A CA 1
ATOM 677 C C . ALA A 1 94 ? 2.977 37.156 12.266 1 98.5 94 ALA A C 1
ATOM 679 O O . ALA A 1 94 ? 3.41 37.812 13.211 1 98.5 94 ALA A O 1
ATOM 680 N N . SER A 1 95 ? 1.987 36.281 12.336 1 98.62 95 SER A N 1
ATOM 681 C CA . SER A 1 95 ? 1.32 36.062 13.609 1 98.62 95 SER A CA 1
ATOM 682 C C . SER A 1 95 ? 2.277 35.438 14.633 1 98.62 95 SER A C 1
ATOM 684 O O . SER A 1 95 ? 2.209 35.75 15.82 1 98.62 95 SER A O 1
ATOM 686 N N . ILE A 1 96 ? 3.109 34.531 14.164 1 98.69 96 ILE A N 1
ATOM 687 C CA . ILE A 1 96 ? 4.094 33.906 15.039 1 98.69 96 ILE A CA 1
ATOM 688 C C . ILE A 1 96 ? 5.059 34.969 15.578 1 98.69 96 ILE A C 1
ATOM 690 O O . ILE A 1 96 ? 5.293 35.031 16.781 1 98.69 96 ILE A O 1
ATOM 694 N N . ARG A 1 97 ? 5.617 35.781 14.789 1 98.06 97 ARG A N 1
ATOM 695 C CA . ARG A 1 97 ? 6.562 36.812 15.211 1 98.06 97 ARG A CA 1
ATOM 696 C C . ARG A 1 97 ? 5.914 37.781 16.203 1 98.06 97 ARG A C 1
ATOM 698 O O . ARG A 1 97 ? 6.535 38.188 17.188 1 98.06 97 ARG A O 1
ATOM 705 N N . ALA A 1 98 ? 4.715 38.156 15.859 1 97.94 98 ALA A N 1
ATOM 706 C CA . ALA A 1 98 ? 3.998 39.062 16.766 1 97.94 98 ALA A CA 1
ATOM 707 C C . ALA A 1 98 ? 3.799 38.406 18.141 1 97.94 98 ALA A C 1
ATOM 709 O O . ALA A 1 98 ? 3.959 39.062 19.172 1 97.94 98 ALA A O 1
ATOM 710 N N . ALA A 1 99 ? 3.424 37.188 18.141 1 98.06 99 ALA A N 1
ATOM 711 C CA . ALA A 1 99 ? 3.137 36.469 19.391 1 98.06 99 ALA A CA 1
ATOM 712 C C . ALA A 1 99 ? 4.383 36.344 20.25 1 98.06 99 ALA A C 1
ATOM 714 O O . ALA A 1 99 ? 4.301 36.469 21.484 1 98.06 99 ALA A O 1
ATOM 715 N N . ILE A 1 100 ? 5.516 36.062 19.594 1 97.62 100 ILE A N 1
ATOM 716 C CA . ILE A 1 100 ? 6.703 35.844 20.406 1 97.62 100 ILE A CA 1
ATOM 717 C C . ILE A 1 100 ? 7.227 37.188 20.938 1 97.62 100 ILE A C 1
ATOM 719 O O . ILE A 1 100 ? 7.918 37.219 21.953 1 97.62 100 ILE A O 1
ATOM 723 N N . ARG A 1 101 ? 6.906 38.281 20.359 1 96.94 101 ARG A N 1
ATOM 724 C CA . ARG A 1 101 ? 7.293 39.625 20.812 1 96.94 101 ARG A CA 1
ATOM 725 C C . ARG A 1 101 ? 6.438 40.062 21.984 1 96.94 101 ARG A C 1
ATOM 727 O O . ARG A 1 101 ? 6.914 40.781 22.875 1 96.94 101 ARG A O 1
ATOM 734 N N . ALA A 1 102 ? 5.25 39.719 21.922 1 96.81 102 ALA A N 1
ATOM 735 C CA . ALA A 1 102 ? 4.309 40.062 22.984 1 96.81 102 ALA A CA 1
ATOM 736 C C . ALA A 1 102 ? 3.504 38.812 23.406 1 96.81 102 ALA A C 1
ATOM 738 O O . ALA A 1 102 ? 2.307 38.719 23.125 1 96.81 102 ALA A O 1
ATOM 739 N N . PRO A 1 103 ? 4.125 37.969 24.109 1 96.06 103 PRO A N 1
ATOM 740 C CA . PRO A 1 103 ? 3.518 36.656 24.406 1 96.06 103 PRO A CA 1
ATOM 741 C C . PRO A 1 103 ? 2.283 36.781 25.297 1 96.06 103 PRO A C 1
ATOM 743 O O . PRO A 1 103 ? 2.283 37.531 26.266 1 96.06 103 PRO A O 1
ATOM 746 N N . ARG A 1 104 ? 1.241 36.094 24.875 1 95.5 104 ARG A N 1
ATOM 747 C CA . ARG A 1 104 ? 0.02 36 25.672 1 95.5 104 ARG A CA 1
ATOM 748 C C . ARG A 1 104 ? -0.087 34.625 26.344 1 95.5 104 ARG A C 1
ATOM 750 O O . ARG A 1 104 ? -0.925 34.406 27.219 1 95.5 104 ARG A O 1
ATOM 757 N N . ALA A 1 105 ? 0.67 33.625 25.922 1 96.81 105 ALA A N 1
ATOM 758 C CA . ALA A 1 105 ? 0.711 32.25 26.406 1 96.81 105 ALA A CA 1
ATOM 759 C C . ALA A 1 105 ? 2.072 31.609 26.141 1 96.81 105 ALA A C 1
ATOM 761 O O . ALA A 1 105 ? 2.826 32.062 25.281 1 96.81 105 ALA A O 1
ATOM 762 N N . PRO A 1 106 ? 2.373 30.625 26.922 1 97.5 106 PRO A N 1
ATOM 763 C CA . PRO A 1 106 ? 3.641 29.953 26.656 1 97.5 106 PRO A CA 1
ATOM 764 C C . PRO A 1 106 ? 3.555 28.984 25.484 1 97.5 106 PRO A C 1
ATOM 766 O O . PRO A 1 106 ? 4.582 28.516 24.984 1 97.5 106 PRO A O 1
ATOM 769 N N . VAL A 1 107 ? 2.365 28.562 25.109 1 98.44 107 VAL A N 1
ATOM 770 C CA . VAL A 1 107 ? 2.129 27.625 24 1 98.44 107 VAL A CA 1
ATOM 771 C C . VAL A 1 107 ? 1.032 28.172 23.094 1 98.44 107 VAL A C 1
ATOM 773 O O . VAL A 1 107 ? 0.027 28.703 23.578 1 98.44 107 VAL A O 1
ATOM 776 N N . TYR A 1 108 ? 1.243 28.062 21.781 1 98.75 108 TYR A N 1
ATOM 777 C CA . TYR A 1 108 ? 0.269 28.547 20.797 1 98.75 108 TYR A CA 1
ATOM 778 C C . TYR A 1 108 ? -0.125 27.422 19.844 1 98.75 108 TYR A C 1
ATOM 780 O O . TYR A 1 108 ? 0.71 26.594 19.453 1 98.75 108 TYR A O 1
ATOM 788 N N . SER A 1 109 ? -1.425 27.453 19.453 1 98.56 109 SER A N 1
ATOM 789 C CA . SER A 1 109 ? -1.964 26.516 18.469 1 98.56 109 SER A CA 1
ATOM 790 C C . SER A 1 109 ? -2.084 27.156 17.094 1 98.56 109 SER A C 1
ATOM 792 O O . SER A 1 109 ? -2.436 28.328 16.984 1 98.56 109 SER A O 1
ATOM 794 N N . LEU A 1 110 ? -1.772 26.344 16.141 1 98.62 110 LEU A N 1
ATOM 795 C CA . LEU A 1 110 ? -1.876 26.75 14.742 1 98.62 110 LEU A CA 1
ATOM 796 C C . LEU A 1 110 ? -3.07 26.078 14.07 1 98.62 110 LEU A C 1
ATOM 798 O O . LEU A 1 110 ? -3.396 24.938 14.375 1 98.62 110 LEU A O 1
ATOM 802 N N . ASP A 1 111 ? -3.676 26.781 13.141 1 98.25 111 ASP A N 1
ATOM 803 C CA . ASP A 1 111 ? -4.789 26.25 12.367 1 98.25 111 ASP A CA 1
ATOM 804 C C . ASP A 1 111 ? -4.289 25.5 11.133 1 98.25 111 ASP A C 1
ATOM 806 O O . ASP A 1 111 ? -3.906 26.125 10.141 1 98.25 111 ASP A O 1
ATOM 810 N N . ARG A 1 112 ? -4.355 24.188 11.203 1 98.5 112 ARG A N 1
ATOM 811 C CA . ARG A 1 112 ? -3.846 23.375 10.102 1 98.5 112 ARG A CA 1
ATOM 812 C C . ARG A 1 112 ? -4.934 23.109 9.07 1 98.5 112 ARG A C 1
ATOM 814 O O . ARG A 1 112 ? -6.055 22.734 9.422 1 98.5 112 ARG A O 1
ATOM 821 N N . LEU A 1 113 ? -4.68 23.438 7.832 1 98.38 113 LEU A N 1
ATOM 822 C CA . LEU A 1 113 ? -5.535 23.125 6.691 1 98.38 113 LEU A CA 1
ATOM 823 C C . LEU A 1 113 ? -4.914 22.047 5.824 1 98.38 113 LEU A C 1
ATOM 825 O O . LEU A 1 113 ? -3.85 22.25 5.238 1 98.38 113 LEU A O 1
ATOM 829 N N . SER A 1 114 ? -5.629 20.938 5.723 1 98 114 SER A N 1
ATOM 830 C CA . SER A 1 114 ? -5.043 19.766 5.07 1 98 114 SER A CA 1
ATOM 831 C C . SER A 1 114 ? -5.598 19.594 3.662 1 98 114 SER A C 1
ATOM 833 O O . SER A 1 114 ? -6.77 19.875 3.408 1 98 114 SER A O 1
ATOM 835 N N . SER A 1 115 ? -4.688 19.125 2.838 1 96.88 115 SER A N 1
ATOM 836 C CA . SER A 1 115 ? -5.043 18.906 1.44 1 96.88 115 SER A CA 1
ATOM 837 C C . SER A 1 115 ? -5.148 17.422 1.131 1 96.88 115 SER A C 1
ATOM 839 O O . SER A 1 115 ? -4.355 16.609 1.629 1 96.88 115 SER A O 1
ATOM 841 N N . PHE A 1 116 ? -6.156 17.047 0.301 1 96.31 116 PHE A N 1
ATOM 842 C CA . PHE A 1 116 ? -6.332 15.68 -0.199 1 96.31 116 PHE A CA 1
ATOM 843 C C . PHE A 1 116 ? -6.277 15.648 -1.722 1 96.31 116 PHE A C 1
ATOM 845 O O . PHE A 1 116 ? -7.242 16.016 -2.391 1 96.31 116 PHE A O 1
ATOM 852 N N . CYS A 1 117 ? -5.176 15.203 -2.213 1 93.69 117 CYS A N 1
ATOM 853 C CA . CYS A 1 117 ? -4.941 15.078 -3.646 1 93.69 117 CYS A CA 1
ATOM 854 C C . CYS A 1 117 ? -5.309 16.375 -4.371 1 93.69 117 CYS A C 1
ATOM 856 O O . CYS A 1 117 ? -6.059 16.344 -5.348 1 93.69 117 CYS A O 1
ATOM 858 N N . GLY A 1 118 ? -4.859 17.516 -3.781 1 92.38 118 GLY A N 1
ATOM 859 C CA . GLY A 1 118 ? -4.953 18.797 -4.465 1 92.38 118 GLY A CA 1
ATOM 860 C C . GLY A 1 118 ? -6.121 19.641 -3.994 1 92.38 118 GLY A C 1
ATOM 861 O O . GLY A 1 118 ? -6.266 20.797 -4.402 1 92.38 118 GLY A O 1
ATOM 862 N N . THR A 1 119 ? -6.918 19.125 -3.141 1 95.38 119 THR A N 1
ATOM 863 C CA . THR A 1 119 ? -8.086 19.859 -2.672 1 95.38 119 THR A CA 1
ATOM 864 C C . THR A 1 119 ? -7.988 20.125 -1.174 1 95.38 119 THR A C 1
ATOM 866 O O . THR A 1 119 ? -7.746 19.219 -0.385 1 95.38 119 THR A O 1
ATOM 869 N N . TRP A 1 120 ? -8.141 21.375 -0.825 1 97.19 120 TRP A N 1
ATOM 870 C CA . TRP A 1 120 ? -8.18 21.734 0.589 1 97.19 120 TRP A CA 1
ATOM 871 C C . TRP A 1 120 ? -9.484 21.266 1.229 1 97.19 120 TRP A C 1
ATOM 873 O O . TRP A 1 120 ? -10.57 21.547 0.722 1 97.19 120 TRP A O 1
ATOM 883 N N . VAL A 1 121 ? -9.391 20.594 2.33 1 97.94 121 VAL A N 1
ATOM 884 C CA . VAL A 1 121 ? -10.531 19.953 2.961 1 97.94 121 VAL A CA 1
ATOM 885 C C . VAL A 1 121 ? -11.008 20.781 4.152 1 97.94 121 VAL A C 1
ATOM 887 O O . VAL A 1 121 ? -10.227 21.062 5.066 1 97.94 121 VAL A O 1
ATOM 890 N N . ARG A 1 122 ? -12.227 21.094 4.18 1 98 122 ARG A N 1
ATOM 891 C CA . ARG A 1 122 ? -12.727 21.984 5.219 1 98 122 ARG A CA 1
ATOM 892 C C . ARG A 1 122 ? -13.82 21.297 6.035 1 98 122 ARG A C 1
ATOM 894 O O . ARG A 1 122 ? -14.375 21.906 6.961 1 98 122 ARG A O 1
ATOM 901 N N . HIS A 1 123 ? -14.188 20.109 5.75 1 97.75 123 HIS A N 1
ATOM 902 C CA . HIS A 1 123 ? -15.148 19.25 6.453 1 97.75 123 HIS A CA 1
ATOM 903 C C . HIS A 1 123 ? -14.602 17.844 6.633 1 97.75 123 HIS A C 1
ATOM 905 O O . HIS A 1 123 ? -13.445 17.656 7.004 1 97.75 123 HIS A O 1
ATOM 911 N N . SER A 1 124 ? -15.398 16.781 6.648 1 96.88 124 SER A N 1
ATOM 912 C CA . SER A 1 124 ? -14.992 15.391 6.746 1 96.88 124 SER A CA 1
ATOM 913 C C . SER A 1 124 ? -14.281 15.109 8.062 1 96.88 124 SER A C 1
ATOM 915 O O . SER A 1 124 ? -13.625 14.078 8.219 1 96.88 124 SER A O 1
ATOM 917 N N . GLY A 1 125 ? -14.32 16.094 8.992 1 95.75 125 GLY A N 1
ATOM 918 C CA . GLY A 1 125 ? -13.648 15.938 10.273 1 95.75 125 GLY A CA 1
ATOM 919 C C . GLY A 1 125 ? -12.203 16.391 10.242 1 95.75 125 GLY A C 1
ATOM 920 O O . GLY A 1 125 ? -11.453 16.141 11.195 1 95.75 125 GLY A O 1
ATOM 921 N N . TRP A 1 126 ? -11.82 17.047 9.172 1 96.5 126 TRP A N 1
ATOM 922 C CA . TRP A 1 126 ? -10.422 17.422 8.992 1 96.5 126 TRP A CA 1
ATOM 923 C C . TRP A 1 126 ? -10.18 18.859 9.43 1 96.5 126 TRP A C 1
ATOM 925 O O . TRP A 1 126 ? -9.039 19.281 9.625 1 96.5 126 TRP A O 1
ATOM 935 N N . TYR A 1 127 ? -11.234 19.625 9.508 1 95.5 127 TYR A N 1
ATOM 936 C CA . TYR A 1 127 ? -11.148 21.047 9.812 1 95.5 127 TYR A CA 1
ATOM 937 C C . TYR A 1 127 ? -12.305 21.5 10.703 1 95.5 127 TYR A C 1
ATOM 939 O O . TYR A 1 127 ? -13.43 21.031 10.547 1 95.5 127 TYR A O 1
ATOM 947 N N . PRO A 1 128 ? -12.125 22.281 11.711 1 95.62 128 PRO A N 1
ATOM 948 C CA . PRO A 1 128 ? -10.844 22.891 12.086 1 95.62 128 PRO A CA 1
ATOM 949 C C . PRO A 1 128 ? -9.898 21.891 12.758 1 95.62 128 PRO A C 1
ATOM 951 O O . PRO A 1 128 ? -10.344 20.875 13.305 1 95.62 128 PRO A O 1
ATOM 954 N N . ASP A 1 129 ? -8.625 22.125 12.562 1 96.81 129 ASP A N 1
ATOM 955 C CA . ASP A 1 129 ? -7.582 21.281 13.133 1 96.81 129 ASP A CA 1
ATOM 956 C C . ASP A 1 129 ? -6.516 22.109 13.836 1 96.81 129 ASP A C 1
ATOM 958 O O . ASP A 1 129 ? -5.422 22.312 13.305 1 96.81 129 ASP A O 1
ATOM 962 N N . TRP A 1 130 ? -6.816 22.484 15.039 1 97.19 130 TRP A N 1
ATOM 963 C CA . TRP A 1 130 ? -5.902 23.297 15.836 1 97.19 130 TRP A CA 1
ATOM 964 C C . TRP A 1 130 ? -4.867 22.422 16.531 1 97.19 130 TRP A C 1
ATOM 966 O O . TRP A 1 130 ? -5.219 21.516 17.281 1 97.19 130 TRP A O 1
ATOM 976 N N . LEU A 1 131 ? -3.605 22.75 16.359 1 95.94 131 LEU A N 1
ATOM 977 C CA . LEU A 1 131 ? -2.521 21.953 16.906 1 95.94 131 LEU A CA 1
ATOM 978 C C . LEU A 1 131 ? -1.505 22.828 17.625 1 95.94 131 LEU A C 1
ATOM 980 O O . LEU A 1 131 ? -0.985 23.781 17.047 1 95.94 131 LEU A O 1
ATOM 984 N N . PRO A 1 132 ? -1.222 22.5 18.859 1 97.69 132 PRO A N 1
ATOM 985 C CA . PRO A 1 132 ? -0.129 23.219 19.516 1 97.69 132 PRO A CA 1
ATOM 986 C C . PRO A 1 132 ? 1.236 22.906 18.906 1 97.69 132 PRO A C 1
ATOM 988 O O . PRO A 1 132 ? 1.673 21.75 18.938 1 97.69 132 PRO A O 1
ATOM 991 N N . ARG A 1 133 ? 1.913 23.953 18.375 1 98.12 133 ARG A N 1
ATOM 992 C CA . ARG A 1 133 ? 3.168 23.719 17.672 1 98.12 133 ARG A CA 1
ATOM 993 C C . ARG A 1 133 ? 4.207 24.781 18.031 1 98.12 133 ARG A C 1
ATOM 995 O O . ARG A 1 133 ? 5.402 24.578 17.797 1 98.12 133 ARG A O 1
ATOM 1002 N N . LEU A 1 134 ? 3.781 25.922 18.531 1 98.75 134 LEU A N 1
ATOM 1003 C CA . LEU A 1 134 ? 4.688 26.984 18.969 1 98.75 134 LEU A CA 1
ATOM 1004 C C . LEU A 1 134 ? 4.742 27.062 20.484 1 98.75 134 LEU A C 1
ATOM 1006 O O . LEU A 1 134 ? 3.703 27.141 21.141 1 98.75 134 LEU A O 1
ATOM 1010 N N . PHE A 1 135 ? 5.93 27.078 21.016 1 98.69 135 PHE A N 1
ATOM 1011 C CA . PHE A 1 135 ? 6.016 27.094 22.469 1 98.69 135 PHE A CA 1
ATOM 1012 C C . PHE A 1 135 ? 7.336 27.703 22.922 1 98.69 135 PHE A C 1
ATOM 1014 O O . PHE A 1 135 ? 8.328 27.656 22.203 1 98.69 135 PHE A O 1
ATOM 1021 N N . LYS A 1 136 ? 7.324 28.281 24.094 1 97.94 136 LYS A N 1
ATOM 1022 C CA . LYS A 1 136 ? 8.555 28.75 24.719 1 97.94 136 LYS A CA 1
ATOM 1023 C C . LYS A 1 136 ? 9.477 27.578 25.078 1 97.94 136 LYS A C 1
ATOM 1025 O O . LYS A 1 136 ? 9.008 26.531 25.531 1 97.94 136 LYS A O 1
ATOM 1030 N N . ARG A 1 137 ? 10.734 27.844 24.844 1 97.56 137 ARG A N 1
ATOM 1031 C CA . ARG A 1 137 ? 11.68 26.797 25.219 1 97.56 137 ARG A CA 1
ATOM 1032 C C . ARG A 1 137 ? 11.484 26.359 26.656 1 97.56 137 ARG A C 1
ATOM 1034 O O . ARG A 1 137 ? 11.414 27.203 27.562 1 97.56 137 ARG A O 1
ATOM 1041 N N . GLY A 1 138 ? 11.336 25.031 26.828 1 95.94 138 GLY A N 1
ATOM 1042 C CA . GLY A 1 138 ? 11.164 24.5 28.172 1 95.94 138 GLY A CA 1
ATOM 1043 C C . GLY A 1 138 ? 9.711 24.359 28.578 1 95.94 138 GLY A C 1
ATOM 1044 O O . GLY A 1 138 ? 9.398 23.703 29.578 1 95.94 138 GLY A O 1
ATOM 1045 N N . ALA A 1 139 ? 8.781 24.922 27.828 1 96.81 139 ALA A N 1
ATOM 1046 C CA . ALA A 1 139 ? 7.375 24.953 28.219 1 96.81 139 ALA A CA 1
ATOM 1047 C C . ALA A 1 139 ? 6.645 23.719 27.734 1 96.81 139 ALA A C 1
ATOM 1049 O O . ALA A 1 139 ? 5.535 23.422 28.188 1 96.81 139 ALA A O 1
ATOM 1050 N N . ALA A 1 140 ? 7.18 23 26.797 1 96.69 140 ALA A N 1
ATOM 1051 C CA . ALA A 1 140 ? 6.496 21.844 26.219 1 96.69 140 ALA A CA 1
ATOM 1052 C C . ALA A 1 140 ? 7.5 20.812 25.719 1 96.69 140 ALA A C 1
ATOM 1054 O O . ALA A 1 140 ? 8.672 21.125 25.516 1 96.69 140 ALA A O 1
ATOM 1055 N N . ARG A 1 141 ? 7 19.578 25.625 1 94.5 141 ARG A N 1
ATOM 1056 C CA . ARG A 1 141 ? 7.77 18.469 25.047 1 94.5 141 ARG A CA 1
ATOM 1057 C C . ARG A 1 141 ? 6.848 17.453 24.391 1 94.5 141 ARG A C 1
ATOM 1059 O O . ARG A 1 141 ? 5.684 17.312 24.766 1 94.5 141 ARG A O 1
ATOM 1066 N N . PHE A 1 142 ? 7.402 16.75 23.422 1 95.31 142 PHE A N 1
ATOM 1067 C CA . PHE A 1 142 ? 6.59 15.727 22.766 1 95.31 142 PHE A CA 1
ATOM 1068 C C . PHE A 1 142 ? 6.551 14.461 23.609 1 95.31 142 PHE A C 1
ATOM 1070 O O . PHE A 1 142 ? 7.543 14.102 24.25 1 95.31 142 PHE A O 1
ATOM 1077 N N . SER A 1 143 ? 5.402 13.797 23.547 1 92 143 SER A N 1
ATOM 1078 C CA . SER A 1 143 ? 5.254 12.523 24.25 1 92 143 SER A CA 1
ATOM 1079 C C . SER A 1 143 ? 6.055 11.422 23.562 1 92 143 SER A C 1
ATOM 1081 O O . SER A 1 143 ? 6.492 11.578 22.422 1 92 143 SER A O 1
ATOM 1083 N N . ASP A 1 144 ? 6.23 10.336 24.297 1 82.81 144 ASP A N 1
ATOM 1084 C CA . ASP A 1 144 ? 7.09 9.25 23.812 1 82.81 144 ASP A CA 1
ATOM 1085 C C . ASP A 1 144 ? 6.289 8.234 23 1 82.81 144 ASP A C 1
ATOM 1087 O O . ASP A 1 144 ? 6.793 7.16 22.672 1 82.81 144 ASP A O 1
ATOM 1091 N N . ASP A 1 145 ? 5.176 8.539 22.656 1 72.81 145 ASP A N 1
ATOM 1092 C CA . ASP A 1 145 ? 4.348 7.602 21.906 1 72.81 145 ASP A CA 1
ATOM 1093 C C . ASP A 1 145 ? 4.934 7.336 20.531 1 72.81 145 ASP A C 1
ATOM 1095 O O . ASP A 1 145 ? 5.477 8.242 19.891 1 72.81 145 ASP A O 1
ATOM 1099 N N . LEU A 1 146 ? 4.82 6.027 20.125 1 63.16 146 LEU A N 1
ATOM 1100 C CA . LEU A 1 146 ? 5.383 5.613 18.844 1 63.16 146 LEU A CA 1
ATOM 1101 C C . LEU A 1 146 ? 4.551 6.16 17.688 1 63.16 146 LEU A C 1
ATOM 1103 O O . LEU A 1 146 ? 5.098 6.551 16.656 1 63.16 146 LEU A O 1
ATOM 1107 N N . VAL A 1 147 ? 3.225 5.879 17.938 1 61.75 147 VAL A N 1
ATOM 1108 C CA . VAL A 1 147 ? 2.262 6.273 16.906 1 61.75 147 VAL A CA 1
ATOM 1109 C C . VAL A 1 147 ? 1.269 7.273 17.5 1 61.75 147 VAL A C 1
ATOM 1111 O O . VAL A 1 147 ? 0.98 7.246 18.688 1 61.75 147 VAL A O 1
ATOM 1114 N N . HIS A 1 148 ? 1.242 8.594 17.312 1 72.06 148 HIS A N 1
ATOM 1115 C CA . HIS A 1 148 ? 0.327 9.672 17.672 1 72.06 148 HIS A CA 1
ATOM 1116 C C . HIS A 1 148 ? 0.917 10.555 18.766 1 72.06 148 HIS A C 1
ATOM 1118 O O . HIS A 1 148 ? 0.259 10.828 19.766 1 72.06 148 HIS A O 1
ATOM 1124 N N . GLU A 1 149 ? 2.094 10.938 18.406 1 82.19 149 GLU A N 1
ATOM 1125 C CA . GLU A 1 149 ? 2.756 11.82 19.359 1 82.19 149 GLU A CA 1
ATOM 1126 C C . GLU A 1 149 ? 2.004 13.141 19.516 1 82.19 149 GLU A C 1
ATOM 1128 O O . GLU A 1 149 ? 1.341 13.594 18.578 1 82.19 149 GLU A O 1
ATOM 1133 N N . ARG A 1 150 ? 1.968 13.672 20.734 1 89.62 150 ARG A N 1
ATOM 1134 C CA . ARG A 1 150 ? 1.345 14.961 21.031 1 89.62 150 ARG A CA 1
ATOM 1135 C C . ARG A 1 150 ? 2.285 15.859 21.828 1 89.62 150 ARG A C 1
ATOM 1137 O O . ARG A 1 150 ? 3.189 15.367 22.516 1 89.62 150 ARG A O 1
ATOM 1144 N N . LEU A 1 151 ? 2.066 17.047 21.656 1 93.69 151 LEU A N 1
ATOM 1145 C CA . LEU A 1 151 ? 2.789 18 22.484 1 93.69 151 LEU A CA 1
ATOM 1146 C C . LEU A 1 151 ? 2.209 18.062 23.891 1 93.69 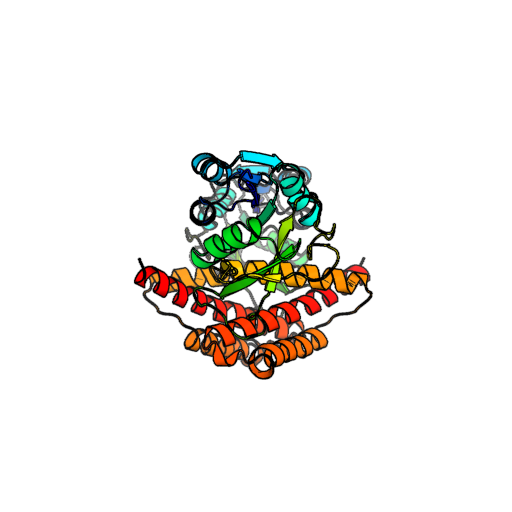151 LEU A C 1
ATOM 1148 O O . LEU A 1 151 ? 0.997 18.203 24.062 1 93.69 151 LEU A O 1
ATOM 1152 N N . VAL A 1 152 ? 3.062 17.844 24.891 1 94.94 152 VAL A N 1
ATOM 1153 C CA . VAL A 1 152 ? 2.656 17.859 26.297 1 94.94 152 VAL A CA 1
ATOM 1154 C C . VAL A 1 152 ? 3.07 19.172 26.938 1 94.94 152 VAL A C 1
ATOM 1156 O O . VAL A 1 152 ? 4.242 19.562 26.906 1 94.94 152 VAL A O 1
ATOM 1159 N N . PHE A 1 153 ? 2.162 19.844 27.531 1 95.5 153 PHE A N 1
ATOM 1160 C CA . PHE A 1 153 ? 2.402 21.125 28.172 1 95.5 153 PHE A CA 1
ATOM 1161 C C . PHE A 1 153 ? 1.31 21.422 29.188 1 95.5 153 PHE A C 1
ATOM 1163 O O . PHE A 1 153 ? 0.285 20.75 29.234 1 95.5 153 PHE A O 1
ATOM 1170 N N . ASP A 1 154 ? 1.603 22.391 30 1 92.56 154 ASP A N 1
ATOM 1171 C CA . ASP A 1 154 ? 0.644 22.766 31.031 1 92.56 154 ASP A CA 1
ATOM 1172 C C . ASP A 1 154 ? -0.179 23.984 30.594 1 92.56 154 ASP A C 1
ATOM 1174 O O . ASP A 1 154 ? 0.328 24.859 29.906 1 92.56 154 ASP A O 1
ATOM 1178 N N . GLY A 1 155 ? -1.386 24.031 31.016 1 88.88 155 GLY A N 1
ATOM 1179 C CA . GLY A 1 155 ? -2.244 25.188 30.75 1 88.88 155 GLY A CA 1
ATOM 1180 C C . GLY A 1 155 ? -2.828 25.188 29.359 1 88.88 155 GLY A C 1
ATOM 1181 O O . GLY A 1 155 ? -2.713 24.203 28.625 1 88.88 155 GLY A O 1
ATOM 1182 N N . PRO A 1 156 ? -3.555 26.297 29.062 1 91.5 156 PRO A N 1
ATOM 1183 C CA . PRO A 1 156 ? -4.172 26.406 27.734 1 91.5 156 PRO A CA 1
ATOM 1184 C C . PRO A 1 156 ? -3.215 26.938 26.688 1 91.5 156 PRO A C 1
ATOM 1186 O O . PRO A 1 156 ? -2.219 27.578 27.016 1 91.5 156 PRO A O 1
ATOM 1189 N N . SER A 1 157 ? -3.428 26.562 25.469 1 96.12 157 SER A N 1
ATOM 1190 C CA . SER A 1 157 ? -2.715 27.156 24.344 1 96.12 157 SER A CA 1
ATOM 1191 C C . SER A 1 157 ? -3.531 28.266 23.688 1 96.12 157 SER A C 1
ATOM 1193 O O . SER A 1 157 ? -4.762 28.219 23.688 1 96.12 157 SER A O 1
ATOM 1195 N N . ALA A 1 158 ? -2.904 29.281 23.219 1 98.06 158 ALA A N 1
ATOM 1196 C CA . ALA A 1 158 ? -3.568 30.359 22.484 1 98.06 158 ALA A CA 1
ATOM 1197 C C . ALA A 1 158 ? -3.521 30.125 20.984 1 98.06 158 ALA A C 1
ATOM 1199 O O . ALA A 1 158 ? -2.623 29.438 20.484 1 98.06 158 ALA A O 1
ATOM 1200 N N . LYS A 1 159 ? -4.492 30.688 20.281 1 98.31 159 LYS A N 1
ATOM 1201 C CA . LYS A 1 159 ? -4.598 30.484 18.844 1 98.31 159 LYS A CA 1
ATOM 1202 C C . LYS A 1 159 ? -3.918 31.609 18.062 1 98.31 159 LYS A C 1
ATOM 1204 O O . LYS A 1 159 ? -3.949 32.75 18.484 1 98.31 159 LYS A O 1
ATOM 1209 N N . LEU A 1 160 ? -3.35 31.25 17.016 1 98.5 160 LEU A N 1
ATOM 1210 C CA . LEU A 1 160 ? -2.725 32.219 16.125 1 98.5 160 LEU A CA 1
ATOM 1211 C C . LEU A 1 160 ? -3.512 32.375 14.836 1 98.5 160 LEU A C 1
ATOM 1213 O O . LEU A 1 160 ? -4.211 31.438 14.422 1 98.5 160 LEU A O 1
ATOM 1217 N N . ASP A 1 161 ? -3.367 33.531 14.219 1 98.12 161 ASP A N 1
ATOM 1218 C CA . ASP A 1 161 ? -3.973 33.781 12.906 1 98.12 161 ASP A CA 1
ATOM 1219 C C . ASP A 1 161 ? -3.115 33.188 11.789 1 98.12 161 ASP A C 1
ATOM 1221 O O . ASP A 1 161 ? -1.891 33.125 11.914 1 98.12 161 ASP A O 1
ATOM 1225 N N . GLY A 1 162 ? -3.812 32.812 10.727 1 98.31 162 GLY A N 1
ATOM 1226 C CA . GLY A 1 162 ? -3.123 32.219 9.594 1 98.31 162 GLY A CA 1
ATOM 1227 C C . GLY A 1 162 ? -3.277 30.703 9.531 1 98.31 162 GLY A C 1
ATOM 1228 O O . GLY A 1 162 ? -3.994 30.109 10.344 1 98.31 162 GLY A O 1
ATOM 1229 N N . LYS A 1 163 ? -2.676 30.125 8.484 1 98.62 163 LYS A N 1
ATOM 1230 C CA . LYS A 1 163 ? -2.873 28.703 8.258 1 98.62 163 LYS A CA 1
ATOM 1231 C C . LYS A 1 163 ? -1.539 27.969 8.18 1 98.62 163 LYS A C 1
ATOM 1233 O O . LYS A 1 163 ? -0.549 28.516 7.695 1 98.62 163 LYS A O 1
ATOM 1238 N N . LEU A 1 164 ? -1.487 26.828 8.742 1 98.75 164 LEU A N 1
ATOM 1239 C CA . LEU A 1 164 ? -0.474 25.828 8.445 1 98.75 164 LEU A CA 1
ATOM 1240 C C . LEU A 1 164 ? -0.961 24.859 7.363 1 98.75 164 LEU A C 1
ATOM 1242 O O . LEU A 1 164 ? -1.803 24 7.625 1 98.75 164 LEU A O 1
ATOM 1246 N N . LEU A 1 165 ? -0.469 25.062 6.141 1 98.5 165 LEU A N 1
ATOM 1247 C CA . LEU A 1 165 ? -0.918 24.234 5.027 1 98.5 165 LEU A CA 1
ATOM 1248 C C . LEU A 1 165 ? -0.269 22.859 5.086 1 98.5 165 LEU A C 1
ATOM 1250 O O . LEU A 1 165 ? 0.959 22.75 5.125 1 98.5 165 LEU A O 1
ATOM 1254 N N . HIS A 1 166 ? -1.063 21.875 5.219 1 98.06 166 HIS A N 1
ATOM 1255 C CA . HIS A 1 166 ? -0.585 20.516 5.359 1 98.06 166 HIS A CA 1
ATOM 1256 C C . HIS A 1 166 ? -0.896 19.688 4.113 1 98.06 166 HIS A C 1
ATOM 1258 O O . HIS A 1 166 ? -2.064 19.438 3.805 1 98.06 166 HIS A O 1
ATOM 1264 N N . TYR A 1 167 ? 0.102 19.328 3.436 1 95.94 167 TYR A N 1
ATOM 1265 C CA . TYR A 1 167 ? -0.047 18.516 2.234 1 95.94 167 TYR A CA 1
ATOM 1266 C C . TYR A 1 167 ? -0.02 17.031 2.576 1 95.94 167 TYR A C 1
ATOM 1268 O O . TYR A 1 167 ? 0.941 16.328 2.252 1 95.94 167 TYR A O 1
ATOM 1276 N N . SER A 1 168 ? -1.146 16.578 3.064 1 92 168 SER A N 1
ATOM 1277 C CA . SER A 1 168 ? -1.31 15.273 3.693 1 92 168 SER A CA 1
ATOM 1278 C C . SER A 1 168 ? -1.229 14.148 2.664 1 92 168 SER A C 1
ATOM 1280 O O . SER A 1 168 ? -0.526 13.156 2.873 1 92 168 SER A O 1
ATOM 1282 N N . TYR A 1 169 ? -2.02 14.227 1.564 1 93.5 169 TYR A N 1
ATOM 1283 C CA . TYR A 1 169 ? -2.092 13.227 0.504 1 93.5 169 TYR A CA 1
ATOM 1284 C C . TYR A 1 169 ? -1.841 13.859 -0.859 1 93.5 169 TYR A C 1
ATOM 1286 O O . TYR A 1 169 ? -2.723 14.516 -1.417 1 93.5 169 TYR A O 1
ATOM 1294 N N . GLU A 1 170 ? -0.724 13.594 -1.393 1 91.5 170 GLU A N 1
ATOM 1295 C CA . GLU A 1 170 ? -0.348 14.242 -2.641 1 91.5 170 GLU A CA 1
ATOM 1296 C C . GLU A 1 170 ? -0.84 13.453 -3.85 1 91.5 170 GLU A C 1
ATOM 1298 O O . GLU A 1 170 ? -1.054 14.023 -4.926 1 91.5 170 GLU A O 1
ATOM 1303 N N . ASP A 1 171 ? -0.96 12.141 -3.68 1 94 171 ASP A N 1
ATOM 1304 C CA . ASP A 1 171 ? -1.425 11.25 -4.738 1 94 171 ASP A CA 1
ATOM 1305 C C . ASP A 1 171 ? -2.047 9.984 -4.152 1 94 171 ASP A C 1
ATOM 1307 O O . ASP A 1 171 ? -2.068 9.805 -2.932 1 94 171 ASP A O 1
ATOM 1311 N N . PHE A 1 172 ? -2.562 9.203 -4.996 1 96.69 172 PHE A N 1
ATOM 1312 C CA . PHE A 1 172 ? -3.32 8.055 -4.508 1 96.69 172 PHE A CA 1
ATOM 1313 C C . PHE A 1 172 ? -2.389 6.926 -4.086 1 96.69 172 PHE A C 1
ATOM 1315 O O . PHE A 1 172 ? -2.783 6.035 -3.33 1 96.69 172 PHE A O 1
ATOM 1322 N N . GLU A 1 173 ? -1.142 6.887 -4.574 1 96 173 GLU A N 1
ATOM 1323 C CA . GLU A 1 173 ? -0.148 5.965 -4.031 1 96 173 GLU A CA 1
ATOM 1324 C C . GLU A 1 173 ? 0.088 6.215 -2.547 1 96 173 GLU A C 1
ATOM 1326 O O . GLU A 1 173 ? 0.151 5.27 -1.755 1 96 173 GLU A O 1
ATOM 1331 N N . THR A 1 174 ? 0.194 7.496 -2.232 1 94.19 174 THR A N 1
ATOM 1332 C CA . THR A 1 174 ? 0.346 7.871 -0.831 1 94.19 174 THR A CA 1
ATOM 1333 C C . THR A 1 174 ? -0.888 7.473 -0.027 1 94.19 174 THR A C 1
ATOM 1335 O O . THR A 1 174 ? -0.772 7.012 1.109 1 94.19 174 THR A O 1
ATOM 1338 N N . VAL A 1 175 ? -2.037 7.688 -0.588 1 96.94 175 VAL A N 1
ATOM 1339 C CA . VAL A 1 175 ? -3.291 7.336 0.069 1 96.94 175 VAL A CA 1
ATOM 1340 C C . VAL A 1 175 ? -3.289 5.855 0.431 1 96.94 175 VAL A C 1
ATOM 1342 O O . VAL A 1 175 ? -3.562 5.488 1.575 1 96.94 175 VAL A O 1
ATOM 1345 N N . LEU A 1 176 ? -2.926 5.02 -0.46 1 97.94 176 LEU A N 1
ATOM 1346 C CA . LEU A 1 176 ? -2.965 3.576 -0.248 1 97.94 176 LEU A CA 1
ATOM 1347 C C . LEU A 1 176 ? -1.868 3.141 0.719 1 97.94 176 LEU A C 1
ATOM 1349 O O . LEU A 1 176 ? -2.061 2.207 1.501 1 97.94 176 LEU A O 1
ATOM 1353 N N . ARG A 1 177 ? -0.744 3.775 0.589 1 95.19 177 ARG A N 1
ATOM 1354 C CA . ARG A 1 177 ? 0.317 3.49 1.55 1 95.19 177 ARG A CA 1
ATOM 1355 C C . ARG A 1 177 ? -0.136 3.797 2.973 1 95.19 177 ARG A C 1
ATOM 1357 O O . ARG A 1 177 ? 0.101 3.008 3.889 1 95.19 177 ARG A O 1
ATOM 1364 N N . LYS A 1 178 ? -0.729 4.945 3.174 1 94.44 178 LYS A N 1
ATOM 1365 C CA . LYS A 1 178 ? -1.22 5.328 4.492 1 94.44 178 LYS A CA 1
ATOM 1366 C C . LYS A 1 178 ? -2.357 4.414 4.945 1 94.44 178 LYS A C 1
ATOM 1368 O O . LYS A 1 178 ? -2.457 4.074 6.125 1 94.44 178 LYS A O 1
ATOM 1373 N N . LEU A 1 179 ? -3.215 4.07 3.99 1 97.06 179 LEU A N 1
ATOM 1374 C CA . LEU A 1 179 ? -4.27 3.113 4.305 1 97.06 179 LEU A CA 1
ATOM 1375 C C . LEU A 1 179 ? -3.688 1.842 4.91 1 97.06 179 LEU A C 1
ATOM 1377 O O . LEU A 1 179 ? -4.164 1.369 5.945 1 97.06 179 LEU A O 1
ATOM 1381 N N . ASP A 1 180 ? -2.684 1.316 4.305 1 97.25 180 ASP A N 1
ATOM 1382 C CA . ASP A 1 180 ? -2.045 0.094 4.781 1 97.25 180 ASP A CA 1
ATOM 1383 C C . ASP A 1 180 ? -1.422 0.303 6.16 1 97.25 180 ASP A C 1
ATOM 1385 O O . ASP A 1 180 ? -1.656 -0.486 7.078 1 97.25 180 ASP A O 1
ATOM 1389 N N . ALA A 1 181 ? -0.684 1.371 6.301 1 93.44 181 ALA A N 1
ATOM 1390 C CA . ALA A 1 181 ? 0.017 1.656 7.551 1 93.44 181 ALA A CA 1
ATOM 1391 C C . ALA A 1 181 ? -0.968 1.879 8.695 1 93.44 181 ALA A C 1
ATOM 1393 O O . ALA A 1 181 ? -0.799 1.327 9.789 1 93.44 181 ALA A O 1
ATOM 1394 N N . TYR A 1 182 ? -1.984 2.688 8.43 1 92.44 182 TYR A N 1
ATOM 1395 C CA . TYR A 1 182 ? -2.947 3.033 9.469 1 92.44 182 TYR A CA 1
ATOM 1396 C C . TYR A 1 182 ? -3.781 1.821 9.867 1 92.44 182 TYR A C 1
ATOM 1398 O O . TYR A 1 182 ? -4.078 1.622 11.047 1 92.44 182 TYR A O 1
ATOM 1406 N N . SER A 1 183 ? -4.191 1.073 8.883 1 96.75 183 SER A N 1
ATOM 1407 C CA . SER A 1 183 ? -4.977 -0.112 9.211 1 96.75 183 SER A CA 1
ATOM 1408 C C . SER A 1 183 ? -4.16 -1.118 10.008 1 96.75 183 SER A C 1
ATOM 1410 O O . SER A 1 183 ? -4.672 -1.74 10.945 1 96.75 183 SER A O 1
ATOM 1412 N N . SER A 1 184 ? -2.887 -1.296 9.688 1 95.69 184 SER A N 1
ATOM 1413 C CA . SER A 1 184 ? -2.014 -2.205 10.422 1 95.69 184 SER A CA 1
ATOM 1414 C C . SER A 1 184 ? -1.804 -1.727 11.859 1 95.69 184 SER A C 1
ATOM 1416 O O . SER A 1 184 ? -1.896 -2.516 12.797 1 95.69 184 SER A O 1
ATOM 1418 N N . ALA A 1 185 ? -1.497 -0.46 11.977 1 90.5 185 ALA A N 1
ATOM 1419 C CA . ALA A 1 185 ? -1.312 0.107 13.312 1 90.5 185 ALA A CA 1
ATOM 1420 C C . ALA A 1 185 ? -2.578 -0.04 14.148 1 90.5 185 ALA A C 1
ATO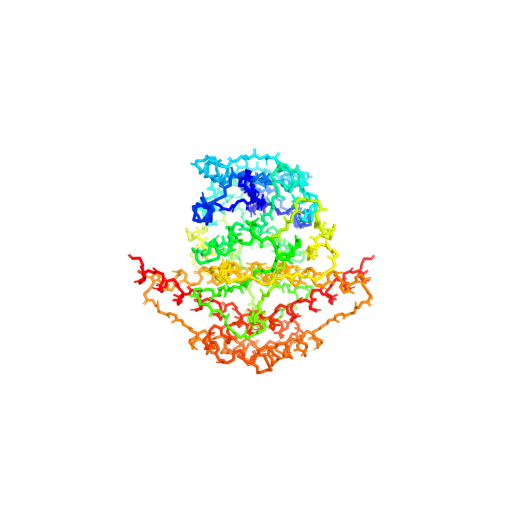M 1422 O O . ALA A 1 185 ? -2.51 -0.388 15.336 1 90.5 185 ALA A O 1
ATOM 1423 N N . GLY A 1 186 ? -3.691 0.246 13.555 1 93.25 186 GLY A N 1
ATOM 1424 C CA . GLY A 1 186 ? -4.961 0.096 14.25 1 93.25 186 GLY A CA 1
ATOM 1425 C C . GLY A 1 186 ? -5.254 -1.334 14.664 1 93.25 186 GLY A C 1
ATOM 1426 O O . GLY A 1 186 ? -5.762 -1.578 15.758 1 93.25 186 GLY A O 1
ATOM 1427 N N . ALA A 1 187 ? -4.945 -2.248 13.82 1 95.12 187 ALA A N 1
ATOM 1428 C CA . ALA A 1 187 ? -5.148 -3.66 14.133 1 95.12 187 ALA A CA 1
ATOM 1429 C C . ALA A 1 187 ? -4.27 -4.098 15.297 1 95.12 187 ALA A C 1
ATOM 1431 O O . ALA A 1 187 ? -4.723 -4.816 16.188 1 95.12 187 ALA A O 1
ATOM 1432 N N . GLU A 1 188 ? -3.049 -3.678 15.234 1 91.75 188 GLU A N 1
ATOM 1433 C CA . GLU A 1 188 ? -2.109 -4.035 16.297 1 91.75 188 GLU A CA 1
ATOM 1434 C C . GLU A 1 188 ? -2.566 -3.492 17.641 1 91.75 188 GLU A C 1
ATOM 1436 O O . GLU A 1 188 ? -2.49 -4.191 18.656 1 91.75 188 GLU A O 1
ATOM 1441 N N . GLN A 1 189 ? -2.98 -2.273 17.641 1 89.88 189 GLN A N 1
ATOM 1442 C CA . GLN A 1 189 ? -3.479 -1.654 18.875 1 89.88 189 GLN A CA 1
ATOM 1443 C C . GLN A 1 189 ? -4.672 -2.424 19.422 1 89.88 189 GLN A C 1
ATOM 1445 O O . GLN A 1 189 ? -4.754 -2.664 20.641 1 89.88 189 GLN A O 1
ATOM 1450 N N . ARG A 1 190 ? -5.547 -2.812 18.641 1 93.5 190 ARG A N 1
ATOM 1451 C CA . ARG A 1 190 ? -6.75 -3.525 19.062 1 93.5 190 ARG A CA 1
ATOM 1452 C C . ARG A 1 190 ? -6.414 -4.949 19.5 1 93.5 190 ARG A C 1
ATOM 1454 O O . ARG A 1 190 ? -7.02 -5.473 20.438 1 93.5 190 ARG A O 1
ATOM 1461 N N . ARG A 1 191 ? -5.504 -5.5 18.781 1 92.88 191 ARG A N 1
ATOM 1462 C CA . ARG A 1 191 ? -5.047 -6.824 19.188 1 92.88 191 ARG A CA 1
ATOM 1463 C C . ARG A 1 191 ? -4.465 -6.789 20.609 1 92.88 191 ARG A C 1
ATOM 1465 O O . ARG A 1 191 ? -4.746 -7.672 21.422 1 92.88 191 ARG A O 1
ATOM 1472 N N . ALA A 1 192 ? -3.67 -5.828 20.828 1 90.38 192 ALA A N 1
ATOM 1473 C CA . ALA A 1 192 ? -3.072 -5.656 22.156 1 90.38 192 ALA A CA 1
ATOM 1474 C C . ALA A 1 192 ? -4.148 -5.457 23.219 1 90.38 192 ALA A C 1
ATOM 1476 O O . ALA A 1 192 ? -3.959 -5.836 24.375 1 90.38 192 ALA A O 1
ATOM 1477 N N . ALA A 1 193 ? -5.219 -4.941 22.875 1 93.06 193 ALA A N 1
ATOM 1478 C CA . ALA A 1 193 ? -6.328 -4.695 23.797 1 93.06 193 ALA A CA 1
ATOM 1479 C C . ALA A 1 193 ? -7.25 -5.91 23.891 1 93.06 193 ALA A C 1
ATOM 1481 O O . ALA A 1 193 ? -8.289 -5.859 24.547 1 93.06 193 ALA A O 1
ATOM 1482 N N . GLY A 1 194 ? -6.973 -6.902 23.109 1 92.75 194 GLY A N 1
ATOM 1483 C CA . GLY A 1 194 ? -7.707 -8.156 23.188 1 92.75 194 GLY A CA 1
ATOM 1484 C C . GLY A 1 194 ? -8.969 -8.156 22.344 1 92.75 194 GLY A C 1
ATOM 1485 O O . GLY A 1 194 ? -9.867 -8.977 22.547 1 92.75 194 GLY A O 1
ATOM 1486 N N . LYS A 1 195 ? -8.992 -7.258 21.469 1 93.81 195 LYS A N 1
ATOM 1487 C CA . LYS A 1 195 ? -10.172 -7.184 20.625 1 93.81 195 LYS A CA 1
ATOM 1488 C C . LYS A 1 195 ? -10.078 -8.18 19.469 1 93.81 195 LYS A C 1
ATOM 1490 O O . LYS A 1 195 ? -9 -8.695 19.172 1 93.81 195 LYS A O 1
ATOM 1495 N N . ARG A 1 196 ? -11.258 -8.492 18.922 1 93.06 196 ARG A N 1
ATOM 1496 C CA . ARG A 1 196 ? -11.328 -9.445 17.812 1 93.06 196 ARG A CA 1
ATOM 1497 C C . ARG A 1 196 ? -11.805 -8.758 16.531 1 93.06 196 ARG A C 1
ATOM 1499 O O . ARG A 1 196 ? -12.469 -7.719 16.594 1 93.06 196 ARG A O 1
ATOM 1506 N N . GLY A 1 197 ? -11.391 -9.367 15.453 1 94.81 197 GLY A N 1
ATOM 1507 C CA . GLY A 1 197 ? -11.797 -8.859 14.148 1 94.81 197 GLY A CA 1
ATOM 1508 C C . GLY A 1 197 ? -12.617 -9.867 13.352 1 94.81 197 GLY A C 1
ATOM 1509 O O . GLY A 1 197 ? -13.25 -10.75 13.922 1 94.81 197 GLY A O 1
ATOM 1510 N N . GLY A 1 198 ? -12.719 -9.617 12.086 1 93.81 198 GLY A N 1
ATOM 1511 C CA . GLY A 1 198 ? -13.469 -10.477 11.18 1 93.81 198 GLY A CA 1
ATOM 1512 C C . GLY A 1 198 ? -14.164 -9.703 10.078 1 93.81 198 GLY A C 1
ATOM 1513 O O . GLY A 1 198 ? -14.258 -8.477 10.133 1 93.81 198 GLY A O 1
ATOM 1514 N N . LEU A 1 199 ? -14.633 -10.492 9.164 1 94.56 199 LEU A N 1
ATOM 1515 C CA . LEU A 1 199 ? -15.188 -9.883 7.957 1 94.56 199 LEU A CA 1
ATOM 1516 C C . LEU A 1 199 ? -16.469 -9.109 8.266 1 94.56 199 LEU A C 1
ATOM 1518 O O . LEU A 1 199 ? -16.672 -8.016 7.75 1 94.56 199 LEU A O 1
ATOM 1522 N N . A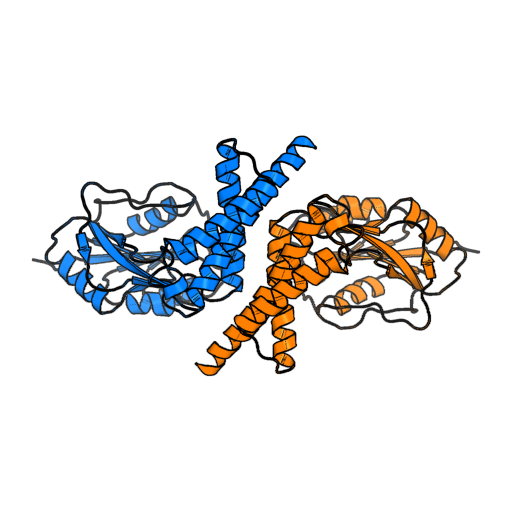LA A 1 200 ? -17.359 -9.688 9.055 1 95.56 200 ALA A N 1
ATOM 1523 C CA . ALA A 1 200 ? -18.609 -9.023 9.391 1 95.56 200 ALA A CA 1
ATOM 1524 C C . ALA A 1 200 ? -18.359 -7.691 10.094 1 95.56 200 ALA A C 1
ATOM 1526 O O . ALA A 1 200 ? -18.969 -6.676 9.75 1 95.56 200 ALA A O 1
ATOM 1527 N N . LYS A 1 201 ? -17.484 -7.719 11.07 1 96.44 201 LYS A N 1
ATOM 1528 C CA . LYS A 1 201 ? -17.109 -6.492 11.773 1 96.44 201 LYS A CA 1
ATOM 1529 C C . LYS A 1 201 ? -16.438 -5.504 10.82 1 96.44 201 LYS A C 1
ATOM 1531 O O . LYS A 1 201 ? -16.656 -4.297 10.914 1 96.44 201 LYS A O 1
ATOM 1536 N N . ALA A 1 202 ? -15.555 -6.012 9.961 1 97.44 202 ALA A N 1
ATOM 1537 C CA . ALA A 1 202 ? -14.867 -5.18 8.977 1 97.44 202 ALA A CA 1
ATOM 1538 C C . ALA A 1 202 ? -15.859 -4.43 8.094 1 97.44 202 ALA A C 1
ATOM 1540 O O . ALA A 1 202 ? -15.734 -3.221 7.895 1 97.44 202 ALA A O 1
ATOM 1541 N N . PHE A 1 203 ? -16.859 -5.121 7.648 1 96.44 203 PHE A N 1
ATOM 1542 C CA . PHE A 1 203 ? -17.844 -4.523 6.754 1 96.44 203 PHE A CA 1
ATOM 1543 C C . PHE A 1 203 ? -18.703 -3.508 7.492 1 96.44 203 PHE A C 1
ATOM 1545 O O . PHE A 1 203 ? -18.891 -2.385 7.023 1 96.44 203 PHE A O 1
ATOM 1552 N N . GLY A 1 204 ? -19.25 -3.908 8.648 1 97.62 204 GLY A N 1
ATOM 1553 C CA . GLY A 1 204 ? -20.125 -3.021 9.414 1 97.62 204 GLY A CA 1
ATOM 1554 C C . GLY A 1 204 ? -19.422 -1.755 9.867 1 97.62 204 GLY A C 1
ATOM 1555 O O . GLY A 1 204 ? -19.938 -0.653 9.695 1 97.62 204 GLY A O 1
ATOM 1556 N N . ARG A 1 205 ? -18.234 -1.907 10.414 1 98.06 205 ARG A N 1
ATOM 1557 C CA . ARG A 1 205 ? -17.484 -0.758 10.914 1 98.06 205 ARG A CA 1
ATOM 1558 C C . ARG A 1 205 ? -16.984 0.115 9.773 1 98.06 205 ARG A C 1
ATOM 1560 O O . ARG A 1 205 ? -16.922 1.339 9.898 1 98.06 205 ARG A O 1
ATOM 1567 N N . GLY A 1 206 ? -16.578 -0.518 8.711 1 98.19 206 GLY A N 1
ATOM 1568 C CA . GLY A 1 206 ? -16.203 0.247 7.535 1 98.19 206 GLY A CA 1
ATOM 1569 C C . GLY A 1 206 ? -17.328 1.084 6.977 1 98.19 206 GLY A C 1
ATOM 1570 O O . GLY A 1 206 ? -17.156 2.27 6.688 1 98.19 206 GLY A O 1
ATOM 1571 N N . ALA A 1 207 ? -18.531 0.443 6.832 1 98.06 207 ALA A N 1
ATOM 1572 C CA . ALA A 1 207 ? -19.719 1.158 6.344 1 98.06 207 ALA A CA 1
ATOM 1573 C C . ALA A 1 207 ? -20.062 2.33 7.258 1 98.06 207 ALA A C 1
ATOM 1575 O O . ALA A 1 207 ? -20.406 3.414 6.781 1 98.06 207 ALA A O 1
ATOM 1576 N N . TRP A 1 208 ? -19.953 2.105 8.484 1 98.25 208 TRP A N 1
ATOM 1577 C CA . TRP A 1 208 ? -20.234 3.17 9.438 1 98.25 208 TRP A CA 1
ATOM 1578 C C . TRP A 1 208 ? -19.219 4.301 9.312 1 98.25 208 TRP A C 1
ATOM 1580 O O . TRP A 1 208 ? -19.578 5.477 9.414 1 98.25 208 TRP A O 1
ATOM 1590 N N . ALA A 1 209 ? -17.953 3.957 9.141 1 98.5 209 ALA A N 1
ATOM 1591 C CA . ALA A 1 209 ? -16.922 4.969 8.953 1 98.5 209 ALA A CA 1
ATOM 1592 C C . ALA A 1 209 ? -17.219 5.859 7.754 1 98.5 209 ALA A C 1
ATOM 1594 O O . ALA A 1 209 ? -16.984 7.066 7.793 1 98.5 209 ALA A O 1
ATOM 1595 N N . PHE A 1 210 ? -17.75 5.23 6.723 1 98.5 210 PHE A N 1
ATOM 1596 C CA . PHE A 1 210 ? -18.156 6.012 5.555 1 98.5 210 PHE A CA 1
ATOM 1597 C C . PHE A 1 210 ? -19.266 6.984 5.914 1 98.5 210 PHE A C 1
ATOM 1599 O O . PHE A 1 210 ? -19.172 8.18 5.629 1 98.5 210 PHE A O 1
ATOM 1606 N N . VAL A 1 211 ? -20.297 6.449 6.492 1 98.62 211 VAL A N 1
ATOM 1607 C CA . VAL A 1 211 ? -21.484 7.25 6.824 1 98.62 211 VAL A CA 1
ATOM 1608 C C . VAL A 1 211 ? -21.078 8.375 7.777 1 98.62 211 VAL A C 1
ATOM 1610 O O . VAL A 1 211 ? -21.484 9.523 7.594 1 98.62 211 VAL A O 1
ATOM 1613 N N . ARG A 1 212 ? -20.297 8.109 8.734 1 98.5 212 ARG A N 1
ATOM 1614 C CA . ARG A 1 212 ? -19.844 9.094 9.711 1 98.5 212 ARG A CA 1
ATOM 1615 C C . ARG A 1 212 ? -19.062 10.211 9.031 1 98.5 212 ARG A C 1
ATOM 1617 O O . ARG A 1 212 ? -19.312 11.391 9.273 1 98.5 212 ARG A O 1
ATOM 1624 N N . THR A 1 213 ? -18.141 9.891 8.156 1 98.12 213 THR A N 1
ATOM 1625 C CA . THR A 1 213 ? -17.297 10.875 7.496 1 98.12 213 THR A CA 1
ATOM 1626 C C . THR A 1 213 ? -18.094 11.68 6.477 1 98.12 213 THR A C 1
ATOM 1628 O O . THR A 1 213 ? -18.031 12.906 6.465 1 98.12 213 THR A O 1
ATOM 1631 N N . TYR A 1 214 ? -18.891 11.008 5.664 1 98.25 214 TYR A N 1
ATOM 1632 C CA . TYR A 1 214 ? -19.531 11.648 4.52 1 98.25 214 TYR A CA 1
ATOM 1633 C C . TYR A 1 214 ? -20.766 12.43 4.949 1 98.25 214 TYR A C 1
ATOM 1635 O O . TYR A 1 214 ? -21.062 13.492 4.398 1 98.25 214 TYR A O 1
ATOM 1643 N N . VAL A 1 215 ? -21.469 11.883 5.895 1 98.12 215 VAL A N 1
ATOM 1644 C CA . VAL A 1 215 ? -22.734 12.492 6.262 1 98.12 215 VAL A CA 1
ATOM 1645 C C . VAL A 1 215 ? -22.578 13.266 7.57 1 98.12 215 VAL A C 1
ATOM 1647 O O . VAL A 1 215 ? -22.75 14.484 7.605 1 98.12 215 VAL A O 1
ATOM 1650 N N . LEU A 1 216 ? -22.141 12.633 8.656 1 97.69 216 LEU A N 1
ATOM 1651 C CA . LEU A 1 216 ? -22.125 13.258 9.969 1 97.69 216 LEU A CA 1
ATOM 1652 C C . LEU A 1 216 ? -21.078 14.352 10.047 1 97.69 216 LEU A C 1
ATOM 1654 O O . LEU A 1 216 ? -21.281 15.375 10.703 1 97.69 216 LEU A O 1
ATOM 1658 N N . ARG A 1 217 ? -19.969 14.133 9.375 1 97.88 217 ARG A N 1
ATOM 1659 C CA . ARG A 1 217 ? -18.891 15.117 9.391 1 97.88 217 ARG A CA 1
ATOM 1660 C C . ARG A 1 217 ? -18.953 16.016 8.164 1 97.88 217 ARG A C 1
ATOM 1662 O O . ARG A 1 217 ? -18 16.719 7.844 1 97.88 217 ARG A O 1
ATOM 1669 N N . CYS A 1 218 ? -20.062 15.844 7.418 1 97.75 218 CYS A N 1
ATOM 1670 C CA . CYS A 1 218 ? -20.422 16.719 6.309 1 97.75 218 CYS A CA 1
ATOM 1671 C C . CYS A 1 218 ? -19.375 16.656 5.207 1 97.75 218 CYS A C 1
ATOM 1673 O O . CYS A 1 218 ? -19.031 17.672 4.59 1 97.75 218 CYS A O 1
ATOM 1675 N N . GLY A 1 219 ? -18.828 15.5 4.988 1 97 219 GLY A N 1
ATOM 1676 C CA . GLY A 1 219 ? -17.859 15.32 3.922 1 97 219 GLY A CA 1
ATOM 1677 C C . GLY A 1 219 ? -18.406 15.656 2.549 1 97 219 GLY A C 1
ATOM 1678 O O . GLY A 1 219 ? -17.656 16.047 1.654 1 97 219 GLY A O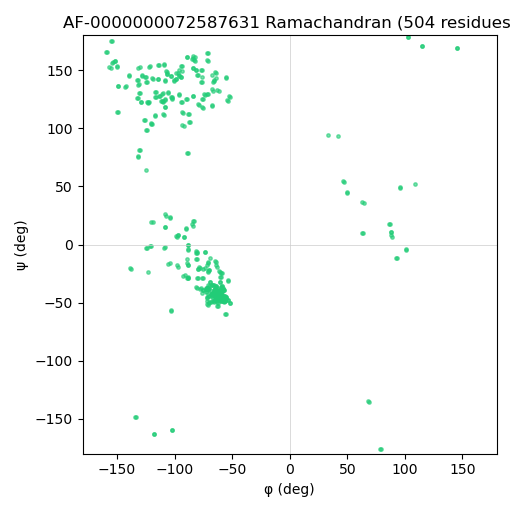 1
ATOM 1679 N N . PHE A 1 220 ? -19.781 15.562 2.42 1 97.5 220 PHE A N 1
ATOM 1680 C CA . PHE A 1 220 ? -20.391 15.859 1.131 1 97.5 220 PHE A CA 1
ATOM 1681 C C . PHE A 1 220 ? -20.172 17.312 0.742 1 97.5 220 PHE A C 1
ATOM 1683 O O . PHE A 1 220 ? -20.188 17.656 -0.442 1 97.5 220 PHE A O 1
ATOM 1690 N N . LEU A 1 221 ? -19.828 18.188 1.638 1 97.44 221 LEU A N 1
ATOM 1691 C CA . LEU A 1 221 ? -19.609 19.609 1.364 1 97.44 221 LEU A CA 1
ATOM 1692 C C . LEU A 1 221 ? -18.219 19.828 0.784 1 97.44 221 LEU A C 1
ATOM 1694 O O . LEU A 1 221 ? -17.938 20.906 0.236 1 97.44 221 LEU A O 1
ATOM 1698 N N . ASP A 1 222 ? -17.359 18.844 0.849 1 97.31 222 ASP A N 1
ATOM 1699 C CA . ASP A 1 222 ? -16.031 18.938 0.26 1 97.31 222 ASP A CA 1
ATOM 1700 C C . ASP A 1 222 ? -16.031 18.406 -1.174 1 97.31 222 ASP A C 1
ATOM 1702 O O . ASP A 1 222 ? -14.961 18.234 -1.772 1 97.31 222 ASP A O 1
ATOM 1706 N N . GLY A 1 223 ? -17.234 18.062 -1.724 1 95.94 223 GLY A N 1
ATOM 1707 C CA . GLY A 1 223 ? -17.344 17.609 -3.1 1 95.94 223 GLY A CA 1
ATOM 1708 C C . GLY A 1 223 ? -16.719 16.25 -3.334 1 95.94 223 GLY A C 1
ATOM 1709 O O . GLY A 1 223 ? -16.969 15.305 -2.576 1 95.94 223 GLY A O 1
ATOM 1710 N N . ARG A 1 224 ? -15.977 16.156 -4.414 1 95.69 224 ARG A N 1
ATOM 1711 C CA . ARG A 1 224 ? -15.344 14.906 -4.793 1 95.69 224 ARG A CA 1
ATOM 1712 C C . ARG A 1 224 ? -14.336 14.453 -3.74 1 95.69 224 ARG A C 1
ATOM 1714 O O . ARG A 1 224 ? -14.242 13.266 -3.432 1 95.69 224 ARG A O 1
ATOM 1721 N N . ALA A 1 225 ? -13.672 15.422 -3.197 1 96 225 ALA A N 1
ATOM 1722 C CA . ALA A 1 225 ? -12.664 15.102 -2.188 1 96 225 ALA A CA 1
ATOM 1723 C C . ALA A 1 225 ? -13.305 14.469 -0.957 1 96 225 ALA A C 1
ATOM 1725 O O . ALA A 1 225 ? -12.766 13.516 -0.386 1 96 225 ALA A O 1
ATOM 1726 N N . GLY A 1 226 ? -14.477 15.031 -0.604 1 97.69 226 GLY A N 1
ATOM 1727 C CA . GLY A 1 226 ? -15.18 14.484 0.548 1 97.69 226 GLY A CA 1
ATOM 1728 C C . GLY A 1 226 ? -15.594 13.039 0.36 1 97.69 226 GLY A C 1
ATOM 1729 O O . GLY A 1 226 ? -15.508 12.234 1.29 1 97.69 226 GLY A O 1
ATOM 1730 N N . PHE A 1 227 ? -16.094 12.734 -0.829 1 97.94 227 PHE A N 1
ATOM 1731 C CA . PHE A 1 227 ? -16.484 11.359 -1.133 1 97.94 227 PHE A CA 1
ATOM 1732 C C . PHE A 1 227 ? -15.273 10.43 -1.067 1 97.94 227 PHE A C 1
ATOM 1734 O O . PHE A 1 227 ? -15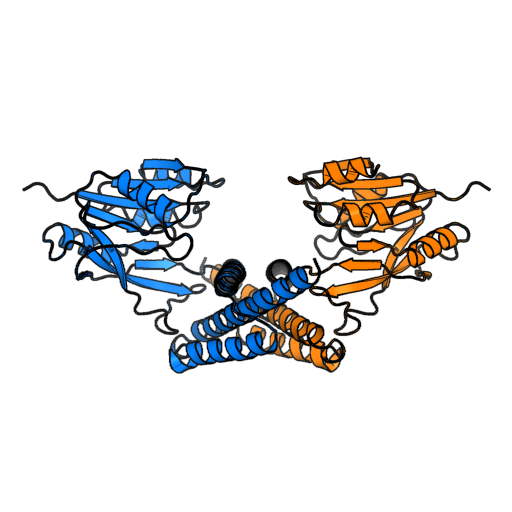.336 9.359 -0.459 1 97.94 227 PHE A O 1
ATOM 1741 N N . MET A 1 228 ? -14.164 10.852 -1.657 1 97.75 228 MET A N 1
ATOM 1742 C CA . MET A 1 228 ? -12.945 10.039 -1.702 1 97.75 228 MET A CA 1
ATOM 1743 C C . MET A 1 228 ? -12.383 9.828 -0.302 1 97.75 228 MET A C 1
ATOM 1745 O O . MET A 1 228 ? -11.898 8.742 0.018 1 97.75 228 MET A O 1
ATOM 1749 N N . ILE A 1 229 ? -12.461 10.82 0.497 1 98.06 229 ILE A N 1
ATOM 1750 C CA . ILE A 1 229 ? -11.992 10.711 1.874 1 98.06 229 ILE A CA 1
ATOM 1751 C C . ILE A 1 229 ? -12.859 9.719 2.641 1 98.06 229 ILE A C 1
ATOM 1753 O O . ILE A 1 229 ? -12.344 8.914 3.424 1 98.06 229 ILE A O 1
ATOM 1757 N N . ALA A 1 230 ? -14.172 9.82 2.447 1 98.5 230 ALA A N 1
ATOM 1758 C CA . ALA A 1 230 ? -15.078 8.891 3.109 1 98.5 230 ALA A CA 1
ATOM 1759 C C . ALA A 1 230 ? -14.766 7.449 2.711 1 98.5 230 ALA A C 1
ATOM 1761 O O . ALA A 1 230 ? -14.781 6.551 3.555 1 98.5 230 ALA A O 1
ATOM 1762 N N . VAL A 1 231 ? -14.508 7.184 1.442 1 98.25 231 VAL A N 1
ATOM 1763 C CA . VAL A 1 231 ? -14.141 5.859 0.957 1 98.25 231 VAL A CA 1
ATOM 1764 C C . VAL A 1 231 ? -12.828 5.418 1.601 1 98.25 231 VAL A C 1
ATOM 1766 O O . VAL A 1 231 ? -12.711 4.285 2.072 1 98.25 231 VAL A O 1
ATOM 1769 N N . PHE A 1 232 ? -11.883 6.332 1.602 1 97.94 232 PHE A N 1
ATOM 1770 C CA . PHE A 1 232 ? -10.578 6.066 2.201 1 97.94 232 PHE A CA 1
ATOM 1771 C C . PHE A 1 232 ? -10.727 5.656 3.662 1 97.94 232 PHE A C 1
ATOM 1773 O O . PHE A 1 232 ? -10.133 4.668 4.098 1 97.94 232 PHE A O 1
ATOM 1780 N N . ASN A 1 233 ? -11.469 6.387 4.379 1 98 233 ASN A N 1
ATOM 1781 C CA . ASN A 1 233 ? -11.68 6.078 5.785 1 98 233 ASN A CA 1
ATOM 1782 C C . ASN A 1 233 ? -12.383 4.734 5.965 1 98 233 ASN A C 1
ATOM 1784 O O . ASN A 1 233 ? -12.047 3.963 6.863 1 98 233 ASN A O 1
ATOM 1788 N N . ALA A 1 234 ? -13.414 4.523 5.195 1 98.62 234 ALA A N 1
ATOM 1789 C CA . ALA A 1 234 ? -14.125 3.25 5.234 1 98.62 234 ALA A CA 1
ATOM 1790 C C . ALA A 1 234 ? -13.172 2.084 4.98 1 98.62 234 ALA A C 1
ATOM 1792 O O . ALA A 1 234 ? -13.219 1.073 5.688 1 98.62 234 ALA A O 1
ATOM 1793 N N . GLU A 1 235 ? -12.32 2.207 3.99 1 98.56 235 GLU A N 1
ATOM 1794 C CA . GLU A 1 235 ? -11.359 1.162 3.645 1 98.56 235 GLU A CA 1
ATOM 1795 C C . GLU A 1 235 ? -10.359 0.939 4.773 1 98.56 235 GLU A C 1
ATOM 1797 O O . GLU A 1 235 ? -9.992 -0.2 5.07 1 98.56 235 GLU A O 1
ATOM 1802 N N . THR A 1 236 ? -9.867 1.995 5.336 1 98.31 236 THR A N 1
ATOM 1803 C CA . THR A 1 236 ? -8.914 1.892 6.434 1 98.31 236 THR A CA 1
ATOM 1804 C C . THR A 1 236 ? -9.5 1.071 7.582 1 98.31 236 THR A C 1
ATOM 1806 O O . THR A 1 236 ? -8.828 0.184 8.117 1 98.31 236 THR A O 1
ATOM 1809 N N . VAL A 1 237 ? -10.703 1.344 7.914 1 98.31 237 VAL A N 1
ATOM 1810 C CA . VAL A 1 237 ? -11.367 0.632 9.008 1 98.31 237 VAL A CA 1
ATOM 1811 C C . VAL A 1 237 ? -11.648 -0.808 8.586 1 98.31 237 VAL A C 1
ATOM 1813 O O . VAL A 1 237 ? -11.445 -1.74 9.367 1 98.31 237 VAL A O 1
ATOM 1816 N N . TYR A 1 238 ? -12.156 -0.948 7.344 1 98.44 238 TYR A N 1
ATOM 1817 C CA . TYR A 1 238 ? -12.422 -2.271 6.793 1 98.44 238 TYR A CA 1
ATOM 1818 C C . TYR A 1 238 ? -11.195 -3.168 6.918 1 98.44 238 TYR A C 1
ATOM 1820 O O . TYR A 1 238 ? -11.266 -4.258 7.492 1 98.44 238 TYR A O 1
ATOM 1828 N N . TYR A 1 239 ? -10 -2.711 6.492 1 98.5 239 TYR A N 1
ATOM 1829 C CA . TYR A 1 239 ? -8.797 -3.531 6.496 1 98.5 239 TYR A CA 1
ATOM 1830 C C . TYR A 1 239 ? -8.234 -3.662 7.906 1 98.5 239 TYR A C 1
ATOM 1832 O O . TYR A 1 239 ? -7.578 -4.656 8.234 1 98.5 239 TYR A O 1
ATOM 1840 N N . ARG A 1 240 ? -8.469 -2.654 8.75 1 97.81 240 ARG A N 1
ATOM 1841 C CA . ARG A 1 240 ? -8.07 -2.77 10.148 1 97.81 240 ARG A CA 1
ATOM 1842 C C . ARG A 1 240 ? -8.672 -4.016 10.789 1 97.81 240 ARG A C 1
ATOM 1844 O O . ARG A 1 240 ? -7.961 -4.801 11.414 1 97.81 240 ARG A O 1
ATOM 1851 N N . PHE A 1 241 ? -9.93 -4.223 10.57 1 97.5 241 PHE A N 1
ATOM 1852 C CA . PHE A 1 241 ? -10.617 -5.328 11.219 1 97.5 241 PHE A CA 1
ATOM 1853 C C . PHE A 1 241 ? -10.344 -6.641 10.5 1 97.5 241 PHE A C 1
ATOM 1855 O O . PHE A 1 241 ? -10.367 -7.711 11.109 1 97.5 241 PHE A O 1
ATOM 1862 N N . LEU A 1 242 ? -10.086 -6.59 9.195 1 97.31 242 LEU A N 1
ATOM 1863 C CA . LEU A 1 242 ? -9.664 -7.797 8.492 1 97.31 242 LEU A CA 1
ATOM 1864 C C . LEU A 1 242 ? -8.297 -8.266 8.992 1 97.31 242 LEU A C 1
ATOM 1866 O O . LEU A 1 242 ? -8.109 -9.453 9.273 1 97.31 242 LEU A O 1
ATOM 1870 N N . LYS A 1 243 ? -7.355 -7.336 9.047 1 96.88 243 LYS A N 1
ATOM 1871 C CA . LYS A 1 243 ? -6.02 -7.652 9.555 1 96.88 243 LYS A CA 1
ATOM 1872 C C . LYS A 1 243 ? -6.09 -8.195 10.977 1 96.88 243 LYS A C 1
ATOM 1874 O O . LYS A 1 243 ? -5.352 -9.125 11.328 1 96.88 243 LYS A O 1
ATOM 1879 N N . LEU A 1 244 ? -6.965 -7.617 11.75 1 94.81 244 LEU A N 1
ATOM 1880 C CA . LEU A 1 244 ? -7.164 -8.078 13.117 1 94.81 244 LEU A CA 1
ATOM 1881 C C . LEU A 1 244 ? -7.664 -9.516 13.141 1 94.81 244 LEU A C 1
ATOM 1883 O O . LEU A 1 244 ? -7.23 -10.312 13.977 1 94.81 244 LEU A O 1
ATOM 1887 N N . GLY A 1 245 ? -8.57 -9.883 12.266 1 92.56 245 GLY A N 1
ATOM 1888 C CA . GLY A 1 245 ? -9.141 -11.219 12.211 1 92.56 245 GLY A CA 1
ATOM 1889 C C . GLY A 1 245 ? -8.172 -12.266 11.688 1 92.56 245 GLY A C 1
ATOM 1890 O O . GLY A 1 245 ? -8.172 -13.406 12.156 1 92.56 245 GLY A O 1
ATOM 1891 N N . LEU A 1 246 ? -7.406 -11.953 10.672 1 85.06 246 LEU A N 1
ATOM 1892 C CA . LEU A 1 246 ? -6.453 -12.875 10.07 1 85.06 246 LEU A CA 1
ATOM 1893 C C . LEU A 1 246 ? -5.363 -13.258 11.07 1 85.06 246 LEU A C 1
ATOM 1895 O O . LEU A 1 246 ? -4.953 -14.422 11.133 1 85.06 246 LEU A O 1
ATOM 1899 N N . ALA A 1 247 ? -4.812 -12.375 11.75 1 75.06 247 ALA A N 1
ATOM 1900 C CA . ALA A 1 247 ? -3.781 -12.641 12.75 1 75.06 247 ALA A CA 1
ATOM 1901 C C . ALA A 1 247 ? -4.25 -13.68 13.758 1 75.06 247 ALA A C 1
ATOM 1903 O O . ALA A 1 247 ? -3.467 -14.523 14.203 1 75.06 247 ALA A O 1
ATOM 1904 N N . ARG A 1 248 ? -5.355 -13.688 13.969 1 67.62 248 ARG A N 1
ATOM 1905 C CA . ARG A 1 248 ? -5.914 -14.625 14.945 1 67.62 248 ARG A CA 1
ATOM 1906 C C . ARG A 1 248 ? -5.969 -16.031 14.383 1 67.62 248 ARG A C 1
ATOM 1908 O O . ARG A 1 248 ? -5.695 -17 15.094 1 67.62 248 ARG A O 1
ATOM 1915 N N . GLN A 1 249 ? -6.285 -16.062 13.219 1 67.62 249 GLN A N 1
ATOM 1916 C CA . GLN A 1 249 ? -6.363 -17.375 12.578 1 67.62 249 GLN A CA 1
ATOM 1917 C C . GLN A 1 249 ? -4.984 -18.031 12.477 1 67.62 249 GLN A C 1
ATOM 1919 O O . GLN A 1 249 ? -4.848 -19.234 12.68 1 67.62 249 GLN A O 1
ATOM 1924 N N . ARG A 1 250 ? -3.977 -17.281 12.281 1 66.5 250 ARG A N 1
ATOM 1925 C CA . ARG A 1 250 ? -2.615 -17.797 12.172 1 66.5 250 ARG A CA 1
ATOM 1926 C C . ARG A 1 250 ? -2.092 -18.25 13.531 1 66.5 250 ARG A C 1
ATOM 1928 O O . ARG A 1 250 ? -1.388 -19.266 13.633 1 66.5 250 ARG A O 1
ATOM 1935 N N . LYS A 1 251 ? -2.471 -17.469 14.523 1 62.53 251 LYS A N 1
ATOM 1936 C CA . LYS A 1 251 ? -2.068 -17.844 15.875 1 62.53 251 LYS A CA 1
ATOM 1937 C C . LYS A 1 251 ? -2.758 -19.125 16.328 1 62.53 251 LYS A C 1
ATOM 1939 O O . LYS A 1 251 ? -2.174 -19.938 17.047 1 62.53 251 LYS A O 1
ATOM 1944 N N . ALA A 1 252 ? -3.965 -19.172 15.828 1 57.03 252 ALA A N 1
ATOM 1945 C CA . ALA A 1 252 ? -4.711 -20.375 16.188 1 57.03 252 ALA A CA 1
ATOM 1946 C C . ALA A 1 252 ? -4.156 -21.609 15.477 1 57.03 252 ALA A C 1
ATOM 1948 O O . ALA A 1 252 ? -4.355 -22.734 15.93 1 57.03 252 ALA A O 1
ATOM 1949 N N . ARG A 1 253 ? -3.451 -21.391 14.32 1 51.97 253 ARG A N 1
ATOM 1950 C CA . ARG A 1 253 ? -2.898 -22.5 13.547 1 51.97 253 ARG A CA 1
ATOM 1951 C C . ARG A 1 253 ? -1.502 -22.875 14.031 1 51.97 253 ARG A C 1
ATOM 1953 O O . ARG A 1 253 ? -1.029 -23.984 13.789 1 51.97 253 ARG A O 1
ATOM 1960 N N . ASP A 1 254 ? -0.637 -21.969 14.625 1 46.16 254 ASP A N 1
ATOM 1961 C CA . ASP A 1 254 ? 0.669 -22.281 15.203 1 46.16 254 ASP A CA 1
ATOM 1962 C C . ASP A 1 254 ? 0.524 -22.922 16.578 1 46.16 254 ASP A C 1
ATOM 1964 O O . ASP A 1 254 ? 1.249 -23.875 16.906 1 46.16 254 ASP A O 1
ATOM 1968 N N . MET B 1 1 ? 17.25 -45.781 -23.594 1 54.47 1 MET B N 1
ATOM 1969 C CA . MET B 1 1 ? 17.484 -44.375 -23.938 1 54.47 1 MET B CA 1
ATOM 1970 C C . MET B 1 1 ? 17.625 -43.531 -22.672 1 54.47 1 MET B C 1
ATOM 1972 O O . MET B 1 1 ? 17.078 -43.875 -21.625 1 54.47 1 MET B O 1
ATOM 1976 N N . ALA B 1 2 ? 18.547 -42.562 -22.562 1 77.81 2 ALA B N 1
ATOM 1977 C CA . ALA B 1 2 ? 18.812 -41.812 -21.344 1 77.81 2 ALA B CA 1
ATOM 1978 C C . ALA B 1 2 ? 17.578 -41.031 -20.906 1 77.81 2 ALA B C 1
ATOM 1980 O O . ALA B 1 2 ? 16.781 -40.594 -21.75 1 77.81 2 ALA B O 1
ATOM 1981 N N . GLU B 1 3 ? 17.219 -41.094 -19.688 1 91 3 GLU B N 1
ATOM 1982 C CA . GLU B 1 3 ? 16.094 -40.375 -19.109 1 91 3 GLU B CA 1
ATOM 1983 C C . GLU B 1 3 ? 16.203 -38.875 -19.391 1 91 3 GLU B C 1
ATOM 1985 O O . GLU B 1 3 ? 17.266 -38.281 -19.203 1 91 3 GLU B O 1
ATOM 1990 N N . PRO B 1 4 ? 15.156 -38.312 -20.016 1 97.19 4 PRO B N 1
ATOM 1991 C CA . PRO B 1 4 ? 15.203 -36.875 -20.266 1 97.19 4 PRO B CA 1
ATOM 1992 C C . PRO B 1 4 ? 15.43 -36.062 -19 1 97.19 4 PRO B C 1
ATOM 1994 O O . PRO B 1 4 ? 14.898 -36.406 -17.938 1 97.19 4 PRO B O 1
ATOM 1997 N N . THR B 1 5 ? 16.172 -35 -19.141 1 98.38 5 THR B N 1
ATOM 1998 C CA . THR B 1 5 ? 16.516 -34.188 -17.984 1 98.38 5 THR B CA 1
ATOM 1999 C C . THR B 1 5 ? 15.547 -33 -17.859 1 98.38 5 THR B C 1
ATOM 2001 O O . THR B 1 5 ? 15 -32.531 -18.859 1 98.38 5 THR B O 1
ATOM 2004 N N . LEU B 1 6 ? 15.344 -32.594 -16.609 1 98.69 6 LEU B N 1
ATOM 2005 C CA . LEU B 1 6 ? 14.438 -31.516 -16.297 1 98.69 6 LEU B CA 1
ATOM 2006 C C . LEU B 1 6 ? 15.148 -30.422 -15.523 1 98.69 6 LEU B C 1
ATOM 2008 O O . LEU B 1 6 ? 15.758 -30.688 -14.477 1 98.69 6 LEU B O 1
ATOM 2012 N N . GLY B 1 7 ? 15.102 -29.203 -16.094 1 98.81 7 GLY B N 1
ATOM 2013 C CA . GLY B 1 7 ? 15.547 -28.016 -15.375 1 98.81 7 GLY B CA 1
ATOM 2014 C C . GLY B 1 7 ? 14.398 -27.125 -14.93 1 98.81 7 GLY B C 1
ATOM 2015 O O . GLY B 1 7 ? 13.383 -27.031 -15.617 1 98.81 7 GLY B O 1
ATOM 2016 N N . VAL B 1 8 ? 14.578 -26.453 -13.797 1 98.88 8 VAL B N 1
ATOM 2017 C CA . VAL B 1 8 ? 13.578 -25.5 -13.312 1 98.88 8 VAL B CA 1
ATOM 2018 C C . VAL B 1 8 ? 14.164 -24.094 -13.297 1 98.88 8 VAL B C 1
ATOM 2020 O O . VAL B 1 8 ? 15.281 -23.891 -12.82 1 98.88 8 VAL B O 1
ATOM 2023 N N . ALA B 1 9 ? 13.383 -23.203 -13.859 1 98.69 9 ALA B N 1
ATOM 2024 C CA . ALA B 1 9 ? 13.781 -21.797 -13.914 1 98.69 9 ALA B CA 1
ATOM 2025 C C . ALA B 1 9 ? 12.945 -20.953 -12.953 1 98.69 9 ALA B C 1
ATOM 2027 O O . ALA B 1 9 ? 11.711 -20.953 -13.031 1 98.69 9 ALA B O 1
ATOM 2028 N N . LEU B 1 10 ? 13.664 -20.234 -12.062 1 98.5 10 LEU B N 1
ATOM 2029 C CA . LEU B 1 10 ? 13.023 -19.281 -11.148 1 98.5 10 LEU B CA 1
ATOM 2030 C C . LEU B 1 10 ? 13.695 -17.922 -11.227 1 98.5 10 LEU B C 1
ATOM 2032 O O . LEU B 1 10 ? 14.898 -17.828 -11.453 1 98.5 10 LEU B O 1
ATOM 2036 N N . ILE B 1 11 ? 12.891 -16.953 -11.07 1 97.56 11 ILE B N 1
ATOM 2037 C CA . ILE B 1 11 ? 13.422 -15.633 -10.734 1 97.56 11 ILE B CA 1
ATOM 2038 C C . ILE B 1 11 ? 12.969 -15.234 -9.336 1 97.56 11 ILE B C 1
ATOM 2040 O O . ILE B 1 11 ? 11.859 -15.57 -8.906 1 97.56 11 ILE B O 1
ATOM 2044 N N . ALA B 1 12 ? 13.883 -14.562 -8.609 1 97.38 12 ALA B N 1
ATOM 2045 C CA . ALA B 1 12 ? 13.57 -14.281 -7.207 1 97.38 12 ALA B CA 1
ATOM 2046 C C . ALA B 1 12 ? 14.008 -12.875 -6.812 1 97.38 12 ALA B C 1
ATOM 2048 O O . ALA B 1 12 ? 14.984 -12.352 -7.355 1 97.38 12 ALA B O 1
ATOM 2049 N N . TYR B 1 13 ? 13.266 -12.336 -6.004 1 96.12 13 TYR B N 1
ATOM 2050 C CA . TYR B 1 13 ? 13.609 -11.086 -5.332 1 96.12 13 TYR B CA 1
ATOM 2051 C C . TYR B 1 13 ? 12.977 -11.023 -3.945 1 96.12 13 TYR B C 1
ATOM 2053 O O . TYR B 1 13 ? 11.758 -10.938 -3.814 1 96.12 13 TYR B O 1
ATOM 2061 N N . ASN B 1 14 ? 13.797 -11.023 -2.883 1 95.06 14 ASN B N 1
ATOM 2062 C CA . ASN B 1 14 ? 13.367 -11.008 -1.489 1 95.06 14 ASN B CA 1
ATOM 2063 C C . ASN B 1 14 ? 12.25 -12.023 -1.238 1 95.06 14 ASN B C 1
ATOM 2065 O O . ASN B 1 14 ? 11.188 -11.672 -0.721 1 95.06 14 ASN B O 1
ATOM 2069 N N . ALA B 1 15 ? 12.539 -13.242 -1.607 1 95.94 15 ALA B N 1
ATOM 2070 C CA . ALA B 1 15 ? 11.547 -14.312 -1.602 1 95.94 15 ALA B CA 1
ATOM 2071 C C . ALA B 1 15 ? 11.812 -15.305 -0.47 1 95.94 15 ALA B C 1
ATOM 2073 O O . ALA B 1 15 ? 11.359 -16.453 -0.52 1 95.94 15 ALA B O 1
ATOM 2074 N N . ALA B 1 16 ? 12.445 -14.906 0.592 1 96.19 16 ALA B N 1
ATOM 2075 C CA . ALA B 1 16 ? 12.898 -15.812 1.643 1 96.19 16 ALA B CA 1
ATOM 2076 C C . ALA B 1 16 ? 11.727 -16.547 2.285 1 96.19 16 ALA B C 1
ATOM 2078 O O . ALA B 1 16 ? 11.844 -17.703 2.676 1 96.19 16 ALA B O 1
ATOM 2079 N N . ALA B 1 17 ? 10.656 -15.984 2.373 1 91.38 17 ALA B N 1
ATOM 2080 C CA . ALA B 1 17 ? 9.523 -16.453 3.162 1 91.38 17 ALA B CA 1
ATOM 2081 C C . ALA B 1 17 ? 9.047 -17.828 2.672 1 91.38 17 ALA B C 1
ATOM 2083 O O . ALA B 1 17 ? 8.703 -18.688 3.475 1 91.38 17 ALA B O 1
ATOM 2084 N N . ARG B 1 18 ? 9.047 -18.047 1.374 1 93.94 18 ARG B N 1
ATOM 2085 C CA . ARG B 1 18 ? 8.422 -19.25 0.853 1 93.94 18 ARG B CA 1
ATOM 2086 C C . ARG B 1 18 ? 9.398 -20.047 -0.011 1 93.94 18 ARG B C 1
ATOM 2088 O O . ARG B 1 18 ? 9.102 -21.172 -0.432 1 93.94 18 ARG B O 1
ATOM 2095 N N . LEU B 1 19 ? 10.531 -19.516 -0.171 1 97.69 19 LEU B N 1
ATOM 2096 C CA . LEU B 1 19 ? 11.461 -20.062 -1.156 1 97.69 19 LEU B CA 1
ATOM 2097 C C . LEU B 1 19 ? 11.883 -21.484 -0.774 1 97.69 19 LEU B C 1
ATOM 2099 O O . LEU B 1 19 ? 11.992 -22.359 -1.637 1 97.69 19 LEU B O 1
ATOM 2103 N N . ALA B 1 20 ? 12.109 -21.703 0.511 1 98 20 ALA B N 1
ATOM 2104 C CA . ALA B 1 20 ? 12.539 -23.031 0.957 1 98 20 ALA B CA 1
ATOM 2105 C C . ALA B 1 20 ? 11.508 -24.094 0.606 1 98 20 ALA B C 1
ATOM 2107 O O . ALA B 1 20 ? 11.852 -25.156 0.103 1 98 20 ALA B O 1
ATOM 2108 N N . GLU B 1 21 ? 10.289 -23.797 0.93 1 97.88 21 GLU B N 1
ATOM 2109 C CA . GLU B 1 21 ? 9.203 -24.734 0.625 1 97.88 21 GLU B CA 1
ATOM 2110 C C . GLU B 1 21 ? 9.078 -24.953 -0.88 1 97.88 21 GLU B C 1
ATOM 2112 O O . GLU B 1 21 ? 8.875 -26.078 -1.331 1 97.88 21 GLU B O 1
ATOM 2117 N N . CYS B 1 22 ? 9.148 -23.891 -1.624 1 98.56 22 CYS B N 1
ATOM 2118 C CA . CYS B 1 22 ? 9.094 -23.953 -3.08 1 98.56 22 CYS B CA 1
ATOM 2119 C C . CYS B 1 22 ? 10.188 -24.875 -3.623 1 98.56 22 CYS B C 1
ATOM 2121 O O . CYS B 1 22 ? 9.906 -25.797 -4.383 1 98.56 22 CYS B O 1
ATOM 2123 N N . LEU B 1 23 ? 11.406 -24.656 -3.135 1 98.69 23 LEU B N 1
ATOM 2124 C CA . LEU B 1 23 ? 12.555 -25.406 -3.646 1 98.69 23 LEU B CA 1
ATOM 2125 C C . LEU B 1 23 ? 12.492 -26.859 -3.213 1 98.69 23 LEU B C 1
ATOM 2127 O O . LEU B 1 23 ? 12.883 -27.75 -3.971 1 98.69 23 LEU B O 1
ATOM 2131 N N . SER B 1 24 ? 12.039 -27.078 -2.004 1 98.56 24 SER B N 1
ATOM 2132 C CA . SER B 1 24 ? 11.891 -28.469 -1.541 1 98.56 24 SER B CA 1
ATOM 2133 C C . SER B 1 24 ? 10.945 -29.25 -2.441 1 98.56 24 SER B C 1
ATOM 2135 O O . SER B 1 24 ? 11.164 -30.438 -2.682 1 98.56 24 SER B O 1
ATOM 2137 N N . ALA B 1 25 ? 9.938 -28.594 -2.932 1 98.62 25 ALA B N 1
ATOM 2138 C CA . ALA B 1 25 ? 8.938 -29.219 -3.791 1 98.62 25 ALA B CA 1
ATOM 2139 C C . ALA B 1 25 ? 9.5 -29.484 -5.188 1 98.62 25 ALA B C 1
ATOM 2141 O O . ALA B 1 25 ? 8.852 -30.125 -6.016 1 98.62 25 ALA B O 1
ATOM 2142 N N . LEU B 1 26 ? 10.695 -29.016 -5.473 1 98.56 26 LEU B N 1
ATOM 2143 C CA . LEU B 1 26 ? 11.297 -29.141 -6.793 1 98.56 26 LEU B CA 1
ATOM 2144 C C . LEU B 1 26 ? 12.43 -30.156 -6.785 1 98.56 26 LEU B C 1
ATOM 2146 O O . LEU B 1 26 ? 13.234 -30.203 -7.715 1 98.56 26 LEU B O 1
ATOM 2150 N N . SER B 1 27 ? 12.5 -30.969 -5.738 1 97.19 27 SER B N 1
ATOM 2151 C CA . SER B 1 27 ? 13.602 -31.906 -5.551 1 97.19 27 SER B CA 1
ATOM 2152 C C . SER B 1 27 ? 13.617 -32.969 -6.656 1 97.19 27 SER B C 1
ATOM 2154 O O . SER B 1 27 ? 14.625 -33.656 -6.852 1 97.19 27 SER B O 1
ATOM 2156 N N . PHE B 1 28 ? 12.531 -33.094 -7.418 1 97.69 28 PHE B N 1
ATOM 2157 C CA . PHE B 1 28 ? 12.43 -34.094 -8.469 1 97.69 28 PHE B CA 1
ATOM 2158 C C . PHE B 1 28 ? 13.141 -33.594 -9.734 1 97.69 28 PHE B C 1
ATOM 2160 O O . PHE B 1 28 ? 13.312 -34.375 -10.68 1 97.69 28 PHE B O 1
ATOM 2167 N N . ALA B 1 29 ? 13.586 -32.406 -9.805 1 98.31 29 ALA B N 1
ATOM 2168 C CA . ALA B 1 29 ? 14.258 -31.828 -10.969 1 98.31 29 ALA B CA 1
ATOM 2169 C C . ALA B 1 29 ? 15.742 -32.188 -10.961 1 98.31 29 ALA B C 1
ATOM 2171 O O . ALA B 1 29 ? 16.312 -32.5 -9.914 1 98.31 29 ALA B O 1
ATOM 2172 N N . ASP B 1 30 ? 16.328 -32.062 -12.156 1 98.25 30 ASP B N 1
ATOM 2173 C CA . ASP B 1 30 ? 17.734 -32.406 -12.305 1 98.25 30 ASP B CA 1
ATOM 2174 C C . ASP B 1 30 ? 18.609 -31.172 -12.102 1 98.25 30 ASP B C 1
ATOM 2176 O O . ASP B 1 30 ? 19.781 -31.281 -11.75 1 98.25 30 ASP B O 1
ATOM 2180 N N . ASP B 1 31 ? 18.031 -30.078 -12.383 1 98.31 31 ASP B N 1
ATOM 2181 C CA . ASP B 1 31 ? 18.719 -28.797 -12.281 1 98.31 31 ASP B CA 1
ATOM 2182 C C . ASP B 1 31 ? 17.75 -27.688 -11.914 1 98.31 31 ASP B C 1
ATOM 2184 O O . ASP B 1 31 ? 16.609 -27.656 -12.398 1 98.31 31 ASP B O 1
ATOM 2188 N N . VAL B 1 32 ? 18.172 -26.797 -10.969 1 98.75 32 VAL B N 1
ATOM 2189 C CA . VAL B 1 32 ? 17.359 -25.656 -10.578 1 98.75 32 VAL B CA 1
ATOM 2190 C C . VAL B 1 32 ? 18.188 -24.375 -10.648 1 98.75 32 VAL B C 1
ATOM 2192 O O . VAL B 1 32 ? 19.25 -24.281 -10.031 1 98.75 32 VAL B O 1
ATOM 2195 N N . ILE B 1 33 ? 17.672 -23.438 -11.453 1 98.69 33 ILE B N 1
ATOM 2196 C CA . ILE B 1 33 ? 18.328 -22.141 -11.578 1 98.69 33 ILE B CA 1
ATOM 2197 C C . ILE B 1 33 ? 17.453 -21.062 -10.93 1 98.69 33 ILE B C 1
ATOM 2199 O O . ILE B 1 33 ? 16.234 -21.016 -11.156 1 98.69 33 ILE B O 1
ATOM 2203 N N . VAL B 1 34 ? 18.078 -20.266 -10.07 1 98.69 34 VAL B N 1
ATOM 2204 C CA . VAL B 1 34 ? 17.438 -19.094 -9.492 1 98.69 34 VAL B CA 1
ATOM 2205 C C . VAL B 1 34 ? 18.172 -17.828 -9.922 1 98.69 34 VAL B C 1
ATOM 2207 O O . VAL B 1 34 ? 19.328 -17.625 -9.562 1 98.69 34 VAL B O 1
ATOM 2210 N N . VAL B 1 35 ? 17.5 -17.062 -10.734 1 98.38 35 VAL B N 1
ATOM 2211 C CA . VAL B 1 35 ? 18.047 -15.742 -11.055 1 98.38 35 VAL B CA 1
ATOM 2212 C C . VAL B 1 35 ? 17.562 -14.727 -10.023 1 98.38 35 VAL B C 1
ATOM 2214 O O . VAL B 1 35 ? 16.375 -14.367 -10 1 98.38 35 VAL B O 1
ATOM 2217 N N . ASP B 1 36 ? 18.484 -14.258 -9.242 1 98.12 36 ASP B N 1
ATOM 2218 C CA . ASP B 1 36 ? 18.156 -13.336 -8.156 1 98.12 36 ASP B CA 1
ATOM 2219 C C . ASP B 1 36 ? 18.359 -11.883 -8.586 1 98.12 36 ASP B C 1
ATOM 2221 O O . ASP B 1 36 ? 19.406 -11.531 -9.117 1 98.12 36 ASP B O 1
ATOM 2225 N N . GLY B 1 37 ? 17.359 -11.141 -8.359 1 96.12 37 GLY B N 1
ATOM 2226 C CA . GLY B 1 37 ? 17.391 -9.742 -8.766 1 96.12 37 GLY B CA 1
ATOM 2227 C C . GLY B 1 37 ? 18.094 -8.852 -7.766 1 96.12 37 GLY B C 1
ATOM 2228 O O . GLY B 1 37 ? 17.812 -7.652 -7.688 1 96.12 37 GLY B O 1
ATOM 2229 N N . GLY B 1 38 ? 18.859 -9.336 -6.957 1 95.94 38 GLY B N 1
ATOM 2230 C CA . GLY B 1 38 ? 19.562 -8.539 -5.969 1 95.94 38 GLY B CA 1
ATOM 2231 C C . GLY B 1 38 ? 18.859 -8.492 -4.625 1 95.94 38 GLY B C 1
ATOM 2232 O O . GLY B 1 38 ? 18.641 -7.418 -4.062 1 95.94 38 GLY B O 1
ATOM 2233 N N . SER B 1 39 ? 18.484 -9.57 -4.125 1 96.06 39 SER B N 1
ATOM 2234 C CA . SER B 1 39 ? 17.797 -9.672 -2.846 1 96.06 39 SER B CA 1
ATOM 2235 C C . SER B 1 39 ? 18.688 -9.219 -1.697 1 96.06 39 SER B C 1
ATOM 2237 O O . SER B 1 39 ? 19.906 -9.367 -1.752 1 96.06 39 SER B O 1
ATOM 2239 N N . THR B 1 40 ? 18 -8.641 -0.69 1 94.06 40 THR B N 1
ATOM 2240 C CA . THR B 1 40 ? 18.719 -8.203 0.503 1 94.06 40 THR B CA 1
ATOM 2241 C C . THR B 1 40 ? 18.406 -9.109 1.688 1 94.06 40 THR B C 1
ATOM 2243 O O . THR B 1 40 ? 18.969 -8.945 2.77 1 94.06 40 THR B O 1
ATOM 2246 N N . ASP B 1 41 ? 17.578 -10.039 1.504 1 95.88 41 ASP B N 1
ATOM 2247 C CA . ASP B 1 41 ? 17.234 -10.992 2.557 1 95.88 41 ASP B CA 1
ATOM 2248 C C . ASP B 1 41 ? 17.938 -12.328 2.338 1 95.88 41 ASP B C 1
ATOM 2250 O O . ASP B 1 41 ? 18.984 -12.391 1.687 1 95.88 41 ASP B O 1
ATOM 2254 N N . ALA B 1 42 ? 17.391 -13.375 2.961 1 97.75 42 ALA B N 1
ATOM 2255 C CA . ALA B 1 42 ? 18.094 -14.656 2.971 1 97.75 42 ALA B CA 1
ATOM 2256 C C . ALA B 1 42 ? 17.812 -15.453 1.696 1 97.75 42 ALA B C 1
ATOM 2258 O O . ALA B 1 42 ? 18.094 -16.641 1.624 1 97.75 42 ALA B O 1
ATOM 2259 N N . THR B 1 43 ? 17.297 -14.828 0.659 1 98.31 43 THR B N 1
ATOM 2260 C CA . THR B 1 43 ? 16.844 -15.5 -0.553 1 98.31 43 THR B CA 1
ATOM 2261 C C . THR B 1 43 ? 17.984 -16.312 -1.181 1 98.31 43 THR B C 1
ATOM 2263 O O . THR B 1 43 ? 17.844 -17.5 -1.426 1 98.31 43 THR B O 1
ATOM 2266 N N . VAL B 1 44 ? 19.109 -15.719 -1.342 1 98.19 44 VAL B N 1
ATOM 2267 C CA . VAL B 1 44 ? 20.234 -16.359 -2.02 1 98.19 44 VAL B CA 1
ATOM 2268 C C . VAL B 1 44 ? 20.734 -17.531 -1.189 1 98.19 44 VAL B C 1
ATOM 2270 O O . VAL B 1 44 ? 20.984 -18.625 -1.723 1 98.19 44 VAL B O 1
ATOM 2273 N N . ASP B 1 45 ? 20.812 -17.312 0.103 1 98.38 45 ASP B N 1
ATOM 2274 C CA . ASP B 1 45 ? 21.297 -18.359 0.998 1 98.38 45 ASP B CA 1
ATOM 2275 C C . ASP B 1 45 ? 20.359 -19.578 0.975 1 98.38 45 ASP B C 1
ATOM 2277 O O . ASP B 1 45 ? 20.812 -20.719 0.948 1 98.38 45 ASP B O 1
ATOM 2281 N N . ILE B 1 46 ? 19.141 -19.297 1.02 1 98.5 46 ILE B N 1
ATOM 2282 C CA . ILE B 1 46 ? 18.156 -20.375 1.005 1 98.5 46 ILE B CA 1
ATOM 2283 C C . ILE B 1 46 ? 18.25 -21.156 -0.302 1 98.5 46 ILE B C 1
ATOM 2285 O O . ILE B 1 46 ? 18.234 -22.391 -0.297 1 98.5 46 ILE B O 1
ATOM 2289 N N . ALA B 1 47 ? 18.344 -20.453 -1.397 1 98.62 47 ALA B N 1
ATOM 2290 C CA . ALA B 1 47 ? 18.453 -21.094 -2.703 1 98.62 47 ALA B CA 1
ATOM 2291 C C . ALA B 1 47 ? 19.656 -22.016 -2.754 1 98.62 47 ALA B C 1
ATOM 2293 O O . ALA B 1 47 ? 19.531 -23.188 -3.146 1 98.62 47 ALA B O 1
ATOM 2294 N N . LYS B 1 48 ? 20.766 -21.578 -2.346 1 98.19 48 LYS B N 1
ATOM 2295 C CA . LYS B 1 48 ? 22 -22.359 -2.367 1 98.19 48 LYS B CA 1
ATOM 2296 C C . LYS B 1 48 ? 21.906 -23.562 -1.438 1 98.19 48 LYS B C 1
ATOM 2298 O O . LYS B 1 48 ? 22.375 -24.656 -1.775 1 98.19 48 LYS B O 1
ATOM 2303 N N . ALA B 1 49 ? 21.344 -23.297 -0.328 1 97.94 49 ALA B N 1
ATOM 2304 C CA . ALA B 1 49 ? 21.203 -24.375 0.653 1 97.94 49 ALA B CA 1
ATOM 2305 C C . ALA B 1 49 ? 20.359 -25.516 0.093 1 97.94 49 ALA B C 1
ATOM 2307 O O . ALA B 1 49 ? 20.531 -26.672 0.506 1 97.94 49 ALA B O 1
ATOM 2308 N N . HIS B 1 50 ? 19.562 -25.234 -0.843 1 98.06 50 HIS B N 1
ATOM 2309 C CA . HIS B 1 50 ? 18.703 -26.25 -1.434 1 98.06 50 HIS B CA 1
ATOM 2310 C C . HIS B 1 50 ? 19.297 -26.797 -2.732 1 98.06 50 HIS B C 1
ATOM 2312 O O . HIS B 1 50 ? 18.594 -27.469 -3.502 1 98.06 50 HIS B O 1
ATOM 2318 N N . GLY B 1 51 ? 20.547 -26.359 -3.031 1 97.44 51 GLY B N 1
ATOM 2319 C CA . GLY B 1 51 ? 21.266 -26.938 -4.148 1 97.44 51 GLY B CA 1
ATOM 2320 C C . GLY B 1 51 ? 21 -26.219 -5.465 1 97.44 51 GLY B C 1
ATOM 2321 O O . GLY B 1 51 ? 21.406 -26.703 -6.527 1 97.44 51 GLY B O 1
ATOM 2322 N N . ALA B 1 52 ? 20.281 -25.125 -5.418 1 98.31 52 ALA B N 1
ATOM 2323 C CA . ALA B 1 52 ? 20.016 -24.375 -6.641 1 98.31 52 ALA B CA 1
ATOM 2324 C C . ALA B 1 52 ? 21.25 -23.578 -7.074 1 98.31 52 ALA B C 1
ATOM 2326 O O . ALA B 1 52 ? 22.016 -23.094 -6.234 1 98.31 52 ALA B O 1
ATOM 2327 N N . ARG B 1 53 ? 21.5 -23.547 -8.352 1 98.19 53 ARG B N 1
ATOM 2328 C CA . ARG B 1 53 ? 22.453 -22.594 -8.891 1 98.19 53 ARG B CA 1
ATOM 2329 C C . ARG B 1 53 ? 21.875 -21.188 -8.914 1 98.19 53 ARG B C 1
ATOM 2331 O O . ARG B 1 53 ? 20.766 -20.984 -9.383 1 98.19 53 ARG B O 1
ATOM 2338 N N . VAL B 1 54 ? 22.625 -20.266 -8.375 1 98.38 54 VAL B N 1
ATOM 2339 C CA . VAL B 1 54 ? 22.125 -18.906 -8.25 1 98.38 54 VAL B CA 1
ATOM 2340 C C . VAL B 1 54 ? 22.922 -17.969 -9.156 1 98.38 54 VAL B C 1
ATOM 2342 O O . VAL B 1 54 ? 24.156 -18.016 -9.172 1 98.38 54 VAL B O 1
ATOM 2345 N N . ILE B 1 55 ? 22.234 -17.219 -9.961 1 97.56 55 ILE B N 1
ATOM 2346 C CA . ILE B 1 55 ? 22.797 -16.125 -10.734 1 97.56 55 ILE B CA 1
ATOM 2347 C C . ILE B 1 55 ? 22.266 -14.789 -10.211 1 97.56 55 ILE B C 1
ATOM 2349 O O . ILE B 1 55 ? 21.047 -14.57 -10.18 1 97.56 55 ILE B O 1
ATOM 2353 N N . VAL B 1 56 ? 23.109 -13.93 -9.836 1 95.94 56 VAL B N 1
ATOM 2354 C CA . VAL B 1 56 ? 22.688 -12.625 -9.352 1 95.94 56 VAL B CA 1
ATOM 2355 C C . VAL B 1 56 ? 22.672 -11.617 -10.5 1 95.94 56 VAL B C 1
ATOM 2357 O O . VAL B 1 56 ? 23.703 -11.367 -11.125 1 95.94 56 VAL B O 1
ATOM 2360 N N . ALA B 1 57 ? 21.562 -11.188 -10.82 1 92.94 57 ALA B N 1
ATOM 2361 C CA . ALA B 1 57 ? 21.359 -10.18 -11.859 1 92.94 57 ALA B CA 1
ATOM 2362 C C . ALA B 1 57 ? 20.578 -8.984 -11.305 1 92.94 57 ALA B C 1
ATOM 2364 O O . ALA B 1 57 ? 19.359 -8.914 -11.43 1 92.94 57 ALA B O 1
ATOM 2365 N N . ALA B 1 58 ? 21.219 -7.895 -10.922 1 89.69 58 ALA B N 1
ATOM 2366 C CA . ALA B 1 58 ? 20.609 -6.793 -10.188 1 89.69 58 ALA B CA 1
ATOM 2367 C C . ALA B 1 58 ? 20.031 -5.754 -11.141 1 89.69 58 ALA B C 1
ATOM 2369 O O . ALA B 1 58 ? 19.281 -4.871 -10.719 1 89.69 58 ALA B O 1
ATOM 2370 N N . ASP B 1 59 ? 20.219 -5.648 -12.43 1 88.31 59 ASP B N 1
ATOM 2371 C CA . ASP B 1 59 ? 19.766 -4.656 -13.398 1 88.31 59 ASP B CA 1
ATOM 2372 C C . ASP B 1 59 ? 18.266 -4.793 -13.664 1 88.31 59 ASP B C 1
ATOM 2374 O O . ASP B 1 59 ? 17.641 -3.885 -14.211 1 88.31 59 ASP B O 1
ATOM 2378 N N . TRP B 1 60 ? 17.594 -5.562 -13.484 1 85.38 60 TRP B N 1
ATOM 2379 C CA . TRP B 1 60 ? 16.188 -5.895 -13.648 1 85.38 60 TRP B CA 1
ATOM 2380 C C . TRP B 1 60 ? 15.672 -5.43 -15.008 1 85.38 60 TRP B C 1
ATOM 2382 O O . TRP B 1 60 ? 15.094 -4.348 -15.125 1 85.38 60 TRP B O 1
ATOM 2392 N N . PRO B 1 61 ? 15.625 -6.043 -15.984 1 86.31 61 PRO B N 1
ATOM 2393 C CA . PRO B 1 61 ? 15.148 -5.664 -17.312 1 86.31 61 PRO B CA 1
ATOM 2394 C C . PRO B 1 61 ? 13.656 -5.914 -17.5 1 86.31 61 PRO B C 1
ATOM 2396 O O . PRO B 1 61 ? 13.102 -5.609 -18.562 1 86.31 61 PRO B O 1
ATOM 2399 N N . GLY B 1 62 ? 13 -6.418 -16.516 1 87.62 62 GLY B N 1
ATOM 2400 C CA . GLY B 1 62 ? 11.609 -6.836 -16.609 1 87.62 62 GLY B CA 1
ATOM 2401 C C . GLY B 1 62 ? 11.422 -8.336 -16.438 1 87.62 62 GLY B C 1
ATOM 2402 O O . GLY B 1 62 ? 12.398 -9.094 -16.453 1 87.62 62 GLY B O 1
ATOM 2403 N N . PHE B 1 63 ? 10.141 -8.711 -16.328 1 89.94 63 PHE B N 1
ATOM 2404 C CA . PHE B 1 63 ? 9.844 -10.102 -16.016 1 89.94 63 PHE B CA 1
ATOM 2405 C C . PHE B 1 63 ? 10.234 -11.008 -17.188 1 89.94 63 PHE B C 1
ATOM 2407 O O . PHE B 1 63 ? 10.922 -12.016 -17 1 89.94 63 PHE B O 1
ATOM 2414 N N . GLY B 1 64 ? 9.828 -10.648 -18.328 1 92 64 GLY B N 1
ATOM 2415 C CA . GLY B 1 64 ? 10.094 -11.477 -19.5 1 92 64 GLY B CA 1
ATOM 2416 C C . GLY B 1 64 ? 11.57 -11.766 -19.703 1 92 64 GLY B C 1
ATOM 2417 O O . GLY B 1 64 ? 12 -12.914 -19.625 1 92 64 GLY B O 1
ATOM 2418 N N . PRO B 1 65 ? 12.305 -10.711 -19.859 1 92.81 65 PRO B N 1
ATOM 2419 C CA . PRO B 1 65 ? 13.742 -10.891 -20.047 1 92.81 65 PRO B CA 1
ATOM 2420 C C . PRO B 1 65 ? 14.414 -11.602 -18.875 1 92.81 65 PRO B C 1
ATOM 2422 O O . PRO B 1 65 ? 15.328 -12.398 -19.078 1 92.81 65 PRO B O 1
ATOM 2425 N N . GLN B 1 66 ? 13.977 -11.336 -17.703 1 94 66 GLN B N 1
ATOM 2426 C CA . GLN B 1 66 ? 14.57 -11.984 -16.531 1 94 66 GLN B CA 1
ATOM 2427 C C . GLN B 1 66 ? 14.273 -13.477 -16.516 1 94 66 GLN B C 1
ATOM 2429 O O . GLN B 1 66 ? 15.141 -14.289 -16.188 1 94 66 GLN B O 1
ATOM 2434 N N . LYS B 1 67 ? 13.023 -13.852 -16.859 1 95.94 67 LYS B N 1
ATOM 2435 C CA . LYS B 1 67 ? 12.672 -15.266 -16.938 1 95.94 67 LYS B CA 1
ATOM 2436 C C . LYS B 1 67 ? 13.461 -15.969 -18.047 1 95.94 67 LYS B C 1
ATOM 2438 O O . LYS B 1 67 ? 13.883 -17.109 -17.875 1 95.94 67 LYS B O 1
ATOM 2443 N N . ASN B 1 68 ? 13.688 -15.25 -19.094 1 96.25 68 ASN B N 1
ATOM 2444 C CA . ASN B 1 68 ? 14.461 -15.828 -20.188 1 96.25 68 ASN B CA 1
ATOM 2445 C C . ASN B 1 68 ? 15.922 -16.031 -19.797 1 96.25 68 ASN B C 1
ATOM 2447 O O . ASN B 1 68 ? 16.578 -16.969 -20.25 1 96.25 68 ASN B O 1
ATOM 2451 N N . ARG B 1 69 ? 16.406 -15.148 -18.953 1 96.38 69 ARG B N 1
ATOM 2452 C CA . ARG B 1 69 ? 17.75 -15.344 -18.422 1 96.38 69 ARG B CA 1
ATOM 2453 C C . ARG B 1 69 ? 17.859 -16.672 -17.672 1 96.38 69 ARG B C 1
ATOM 2455 O O . ARG B 1 69 ? 18.828 -17.406 -17.844 1 96.38 69 ARG B O 1
ATOM 2462 N N . ALA B 1 70 ? 16.859 -16.922 -16.906 1 97.81 70 ALA B N 1
ATOM 2463 C CA . ALA B 1 70 ? 16.828 -18.172 -16.156 1 97.81 70 ALA B CA 1
ATOM 2464 C C . ALA B 1 70 ? 16.703 -19.359 -17.094 1 97.81 70 ALA B C 1
ATOM 2466 O O . ALA B 1 70 ? 17.406 -20.359 -16.938 1 97.81 70 ALA B O 1
ATOM 2467 N N . VAL B 1 71 ? 15.859 -19.266 -18.062 1 97.88 71 VAL B N 1
ATOM 2468 C CA . VAL B 1 71 ? 15.633 -20.312 -19.047 1 97.88 71 VAL B CA 1
ATOM 2469 C C . VAL B 1 71 ? 16.922 -20.594 -19.812 1 97.88 71 VAL B C 1
ATOM 2471 O O . VAL B 1 71 ? 17.312 -21.766 -20 1 97.88 71 VAL B O 1
ATOM 2474 N N . SER B 1 72 ? 17.625 -19.578 -20.188 1 97.56 72 SER B N 1
ATOM 2475 C CA . SER B 1 72 ? 18.828 -19.703 -21 1 97.56 72 SER B CA 1
ATOM 2476 C C . SER B 1 72 ? 19.969 -20.328 -20.219 1 97.56 72 SER B C 1
ATOM 2478 O O . SER B 1 72 ? 20.922 -20.859 -20.797 1 97.56 72 SER B O 1
ATOM 2480 N N . ALA B 1 73 ? 19.891 -20.25 -18.938 1 97.94 73 ALA B N 1
ATOM 2481 C CA . ALA B 1 73 ? 20.953 -20.781 -18.094 1 97.94 73 ALA B CA 1
ATOM 2482 C C . ALA B 1 73 ? 20.828 -22.297 -17.922 1 97.94 73 ALA B C 1
ATOM 2484 O O . ALA B 1 73 ? 21.703 -22.938 -17.359 1 97.94 73 ALA B O 1
ATOM 2485 N N . LEU B 1 74 ? 19.766 -22.828 -18.422 1 98.06 74 LEU B N 1
ATOM 2486 C CA . LEU B 1 74 ? 19.531 -24.266 -18.312 1 98.06 74 LEU B CA 1
ATOM 2487 C C . LEU B 1 74 ? 19.922 -24.984 -19.594 1 98.06 74 LEU B C 1
ATOM 2489 O O . LEU B 1 74 ? 19.719 -24.469 -20.688 1 98.06 74 LEU B O 1
ATOM 2493 N N . ASP B 1 75 ? 20.5 -26.188 -19.406 1 97.5 75 ASP B N 1
ATOM 2494 C CA . ASP B 1 75 ? 20.875 -27.016 -20.547 1 97.5 75 ASP B CA 1
ATOM 2495 C C . ASP B 1 75 ? 20.141 -28.359 -20.547 1 97.5 75 ASP B C 1
ATOM 2497 O O . ASP B 1 75 ? 20.609 -29.328 -21.141 1 97.5 75 ASP B O 1
ATOM 2501 N N . THR B 1 76 ? 19.094 -28.422 -19.859 1 98.5 76 THR B N 1
ATOM 2502 C CA . THR B 1 76 ? 18.328 -29.656 -19.734 1 98.5 76 THR B CA 1
ATOM 2503 C C . THR B 1 76 ? 17.375 -29.812 -20.938 1 98.5 76 THR B C 1
ATOM 2505 O O . THR B 1 76 ? 17.109 -28.859 -21.656 1 98.5 76 THR B O 1
ATOM 2508 N N . ASP B 1 77 ? 16.906 -31.031 -21.125 1 98.44 77 ASP B N 1
ATOM 2509 C CA . ASP B 1 77 ? 16.016 -31.344 -22.234 1 98.44 77 ASP B CA 1
ATOM 2510 C C . ASP B 1 77 ? 14.695 -30.594 -22.109 1 98.44 77 ASP B C 1
ATOM 2512 O O . ASP B 1 77 ? 14.133 -30.125 -23.109 1 98.44 77 ASP B O 1
ATOM 2516 N N . TRP B 1 78 ? 14.164 -30.516 -20.875 1 98.69 78 TRP B N 1
ATOM 2517 C CA . TRP B 1 78 ? 12.914 -29.844 -20.547 1 98.69 78 TRP B CA 1
ATOM 2518 C C . TRP B 1 78 ? 13.133 -28.75 -19.5 1 98.69 78 TRP B C 1
ATOM 2520 O O . TRP B 1 78 ? 14.086 -28.812 -18.719 1 98.69 78 TRP B O 1
ATOM 2530 N N . ILE B 1 79 ? 12.234 -27.75 -19.578 1 98.81 79 ILE B N 1
ATOM 2531 C CA . ILE B 1 79 ? 12.328 -26.625 -18.656 1 98.81 79 ILE B CA 1
ATOM 2532 C C . ILE B 1 79 ? 10.969 -26.375 -18.016 1 98.81 79 ILE B C 1
ATOM 2534 O O . ILE B 1 79 ? 9.945 -26.359 -18.703 1 98.81 79 ILE B O 1
ATOM 2538 N N . LEU B 1 80 ? 10.938 -26.266 -16.766 1 98.81 80 LEU B N 1
ATOM 2539 C CA . LEU B 1 80 ? 9.766 -25.844 -15.992 1 98.81 80 LEU B CA 1
ATOM 2540 C C . LEU B 1 80 ? 9.984 -24.469 -15.375 1 98.81 80 LEU B C 1
ATOM 2542 O O . LEU B 1 80 ? 10.984 -24.234 -14.703 1 98.81 80 LEU B O 1
ATOM 2546 N N . SER B 1 81 ? 9.094 -23.562 -15.688 1 98.56 81 SER B N 1
ATOM 2547 C CA . SER B 1 81 ? 9.141 -22.234 -15.078 1 98.56 81 SER B CA 1
ATOM 2548 C C . SER B 1 81 ? 8.242 -22.156 -13.852 1 98.56 81 SER B C 1
ATOM 2550 O O . SER B 1 81 ? 7.043 -22.438 -13.938 1 98.56 81 SER B O 1
ATOM 2552 N N . VAL B 1 82 ? 8.781 -21.812 -12.711 1 98.19 82 VAL B N 1
ATOM 2553 C CA . VAL B 1 82 ? 8.047 -21.734 -11.453 1 98.19 82 VAL B CA 1
ATOM 2554 C C . VAL B 1 82 ? 8.359 -20.422 -10.75 1 98.19 82 VAL B C 1
ATOM 2556 O O . VAL B 1 82 ? 9.508 -19.953 -10.758 1 98.19 82 VAL B O 1
ATOM 2559 N N . ASP B 1 83 ? 7.375 -19.828 -10.141 1 97.06 83 ASP B N 1
ATOM 2560 C CA . ASP B 1 83 ? 7.602 -18.656 -9.297 1 97.06 83 ASP B CA 1
ATOM 2561 C C . ASP B 1 83 ? 7.898 -19.062 -7.855 1 97.06 83 ASP B C 1
ATOM 2563 O O . ASP B 1 83 ? 7.555 -20.172 -7.434 1 97.06 83 ASP B O 1
ATOM 2567 N N . THR B 1 84 ? 8.469 -18.141 -7.137 1 97.62 84 THR B N 1
ATOM 2568 C CA . THR B 1 84 ? 8.953 -18.453 -5.797 1 97.62 84 THR B CA 1
ATOM 2569 C C . THR B 1 84 ? 7.785 -18.672 -4.84 1 97.62 84 THR B C 1
ATOM 2571 O O . THR B 1 84 ? 7.961 -19.234 -3.754 1 97.62 84 THR B O 1
ATOM 2574 N N . ASP B 1 85 ? 6.598 -18.219 -5.285 1 96.62 85 ASP B N 1
ATOM 2575 C CA . ASP B 1 85 ? 5.426 -18.375 -4.426 1 96.62 85 ASP B CA 1
ATOM 2576 C C . ASP B 1 85 ? 4.535 -19.516 -4.914 1 96.62 85 ASP B C 1
ATOM 2578 O O . ASP B 1 85 ? 3.332 -19.531 -4.633 1 96.62 85 ASP B O 1
ATOM 2582 N N . GLU B 1 86 ? 5.098 -20.406 -5.629 1 98.12 86 GLU B N 1
ATOM 2583 C CA . GLU B 1 86 ? 4.375 -21.562 -6.152 1 98.12 86 GLU B CA 1
ATOM 2584 C C . GLU B 1 86 ? 4.965 -22.875 -5.625 1 98.12 86 GLU B C 1
ATOM 2586 O O . GLU B 1 86 ? 6.18 -22.984 -5.441 1 98.12 86 GLU B O 1
ATOM 2591 N N . ILE B 1 87 ? 4.105 -23.812 -5.355 1 98.56 87 ILE B N 1
ATOM 2592 C CA . ILE B 1 87 ? 4.52 -25.141 -4.883 1 98.56 87 ILE B CA 1
ATOM 2593 C C . ILE B 1 87 ? 3.988 -26.219 -5.828 1 98.56 87 ILE B C 1
ATOM 2595 O O . ILE B 1 87 ? 2.779 -26.312 -6.055 1 98.56 87 ILE B O 1
ATOM 2599 N N . VAL B 1 88 ? 4.91 -26.969 -6.328 1 98.81 88 VAL B N 1
ATOM 2600 C CA . VAL B 1 88 ? 4.539 -28.094 -7.168 1 98.81 88 VAL B CA 1
ATOM 2601 C C . VAL B 1 88 ? 4.098 -29.266 -6.289 1 98.81 88 VAL B C 1
ATOM 2603 O O . VAL B 1 88 ? 4.875 -29.766 -5.473 1 98.81 88 VAL B O 1
ATOM 2606 N N . THR B 1 89 ? 2.873 -29.703 -6.477 1 98.69 89 THR B N 1
ATOM 2607 C CA . THR B 1 89 ? 2.393 -30.828 -5.684 1 98.69 89 THR B CA 1
ATOM 2608 C C . THR B 1 89 ? 3.064 -32.125 -6.125 1 98.69 89 THR B C 1
ATOM 2610 O O . THR B 1 89 ? 3.543 -32.219 -7.254 1 98.69 89 THR B O 1
ATOM 2613 N N . PRO B 1 90 ? 3.053 -33.125 -5.215 1 98.56 90 PRO B N 1
ATOM 2614 C CA . PRO B 1 90 ? 3.611 -34.406 -5.602 1 98.56 90 PRO B CA 1
ATOM 2615 C C . PRO B 1 90 ? 2.924 -35 -6.828 1 98.56 90 PRO B C 1
ATOM 2617 O O . PRO B 1 90 ? 3.586 -35.594 -7.684 1 98.56 90 PRO B O 1
ATOM 2620 N N . GLU B 1 91 ? 1.629 -34.812 -6.879 1 98.69 91 GLU B N 1
ATOM 2621 C CA . GLU B 1 91 ? 0.885 -35.312 -8.031 1 98.69 91 GLU B CA 1
ATOM 2622 C C . GLU B 1 91 ? 1.352 -34.656 -9.32 1 98.69 91 GLU B C 1
ATOM 2624 O O . GLU B 1 91 ? 1.55 -35.312 -10.336 1 98.69 91 GLU B O 1
ATOM 2629 N N . LEU B 1 92 ? 1.52 -33.344 -9.258 1 98.75 92 LEU B N 1
ATOM 2630 C CA . LEU B 1 92 ? 1.988 -32.594 -10.422 1 98.75 92 LEU B CA 1
ATOM 2631 C C . LEU B 1 92 ? 3.414 -33 -10.781 1 98.75 92 LEU B C 1
ATOM 2633 O O . LEU B 1 92 ? 3.742 -33.156 -11.961 1 98.75 92 LEU B O 1
ATOM 2637 N N . ALA B 1 93 ? 4.258 -33.188 -9.82 1 98.75 93 ALA B N 1
ATOM 2638 C CA . ALA B 1 93 ? 5.637 -33.625 -10.047 1 98.75 93 ALA B CA 1
ATOM 2639 C C . ALA B 1 93 ? 5.68 -34.938 -10.805 1 98.75 93 ALA B C 1
ATOM 2641 O O . ALA B 1 93 ? 6.438 -35.094 -11.766 1 98.75 93 ALA B O 1
ATOM 2642 N N . ALA B 1 94 ? 4.867 -35.875 -10.367 1 98.5 94 ALA B N 1
ATOM 2643 C CA . ALA B 1 94 ? 4.797 -37.156 -11.023 1 98.5 94 ALA B CA 1
ATOM 2644 C C . ALA B 1 94 ? 4.32 -37.031 -12.461 1 98.5 94 ALA B C 1
ATOM 2646 O O . ALA B 1 94 ? 4.844 -37.688 -13.359 1 98.5 94 ALA B O 1
ATOM 2647 N N . SER B 1 95 ? 3.332 -36.188 -12.625 1 98.62 95 SER B N 1
ATOM 2648 C CA . SER B 1 95 ? 2.785 -35.938 -13.953 1 98.62 95 SER B CA 1
ATOM 2649 C C . SER B 1 95 ? 3.83 -35.344 -14.883 1 98.62 95 SER B C 1
ATOM 2651 O O . SER B 1 95 ? 3.885 -35.656 -16.062 1 98.62 95 SER B O 1
ATOM 2653 N N . ILE B 1 96 ? 4.613 -34.438 -14.336 1 98.62 96 ILE B N 1
ATOM 2654 C CA . ILE B 1 96 ? 5.668 -33.781 -15.109 1 98.62 96 ILE B CA 1
ATOM 2655 C C . ILE B 1 96 ? 6.691 -34.844 -15.562 1 98.62 96 ILE B C 1
ATOM 2657 O O . ILE B 1 96 ? 7.039 -34.906 -16.734 1 98.62 96 ILE B O 1
ATOM 2661 N N . ARG B 1 97 ? 7.168 -35.656 -14.734 1 98.06 97 ARG B N 1
ATOM 2662 C CA . ARG B 1 97 ? 8.156 -36.688 -15.062 1 98.06 97 ARG B CA 1
ATOM 2663 C C . ARG B 1 97 ? 7.613 -37.656 -16.109 1 98.06 97 ARG B C 1
ATOM 2665 O O . ARG B 1 97 ? 8.328 -38.031 -17.031 1 98.06 97 ARG B O 1
ATOM 2672 N N . ALA B 1 98 ? 6.391 -38.031 -15.891 1 97.94 98 ALA B N 1
ATOM 2673 C CA . ALA B 1 98 ? 5.77 -38.938 -16.859 1 97.94 98 ALA B CA 1
ATOM 2674 C C . ALA B 1 98 ? 5.699 -38.281 -18.234 1 97.94 98 ALA B C 1
ATOM 2676 O O . ALA B 1 98 ? 5.961 -38.938 -19.25 1 97.94 98 ALA B O 1
ATOM 2677 N N . ALA B 1 99 ? 5.316 -37.062 -18.281 1 98.06 99 ALA B N 1
ATOM 2678 C CA . ALA B 1 99 ? 5.145 -36.312 -19.531 1 98.06 99 ALA B CA 1
ATOM 2679 C C . ALA B 1 99 ? 6.469 -36.219 -20.281 1 98.06 99 ALA B C 1
ATOM 2681 O O . ALA B 1 99 ? 6.508 -36.312 -21.516 1 98.06 99 ALA B O 1
ATOM 2682 N N . ILE B 1 100 ? 7.531 -35.906 -19.516 1 97.62 100 ILE B N 1
ATOM 2683 C CA . ILE B 1 100 ? 8.789 -35.688 -20.203 1 97.62 100 ILE B CA 1
ATOM 2684 C C . ILE B 1 100 ? 9.375 -37.031 -20.672 1 97.62 100 ILE B C 1
ATOM 2686 O O . ILE B 1 100 ? 10.156 -37.062 -21.625 1 97.62 100 ILE B O 1
ATOM 2690 N N . ARG B 1 101 ? 9 -38.125 -20.141 1 96.94 101 ARG B N 1
ATOM 2691 C CA . ARG B 1 101 ? 9.438 -39.469 -20.547 1 96.94 101 ARG B CA 1
ATOM 2692 C C . ARG B 1 101 ? 8.695 -39.906 -21.812 1 96.94 101 ARG B C 1
ATOM 2694 O O . ARG B 1 101 ? 9.258 -40.625 -22.641 1 96.94 101 ARG B O 1
ATOM 2701 N N . ALA B 1 102 ? 7.512 -39.562 -21.844 1 96.81 102 ALA B N 1
ATOM 2702 C CA . ALA B 1 102 ? 6.676 -39.906 -23 1 96.81 102 ALA B CA 1
ATOM 2703 C C . ALA B 1 102 ? 5.91 -38.688 -23.484 1 96.81 102 ALA B C 1
ATOM 2705 O O . ALA B 1 102 ? 4.691 -38.594 -23.328 1 96.81 102 ALA B O 1
ATOM 2706 N N . PRO B 1 103 ? 6.59 -37.844 -24.141 1 96.19 103 PRO B N 1
ATOM 2707 C CA . PRO B 1 103 ? 6.008 -36.531 -24.484 1 96.19 103 PRO B CA 1
ATOM 2708 C C . PRO B 1 103 ? 4.863 -36.656 -25.484 1 96.19 103 PRO B C 1
ATOM 2710 O O . PRO B 1 103 ? 4.965 -37.406 -26.453 1 96.19 103 PRO B O 1
ATOM 2713 N N . ARG B 1 104 ? 3.795 -35.969 -25.188 1 95.5 104 ARG B N 1
ATOM 2714 C CA . ARG B 1 104 ? 2.658 -35.875 -26.094 1 95.5 104 ARG B CA 1
ATOM 2715 C C . ARG B 1 104 ? 2.607 -34.5 -26.766 1 95.5 104 ARG B C 1
ATOM 2717 O O . ARG B 1 104 ? 1.858 -34.312 -27.719 1 95.5 104 ARG B O 1
ATOM 2724 N N . ALA B 1 105 ? 3.299 -33.5 -26.266 1 96.81 105 ALA B N 1
ATOM 2725 C CA . ALA B 1 105 ? 3.379 -32.125 -26.75 1 96.81 105 ALA B CA 1
ATOM 2726 C C . ALA B 1 105 ? 4.707 -31.484 -26.344 1 96.81 105 ALA B C 1
ATOM 2728 O O . ALA B 1 105 ? 5.371 -31.938 -25.422 1 96.81 105 ALA B O 1
ATOM 2729 N N . PRO B 1 106 ? 5.078 -30.484 -27.094 1 97.5 106 PRO B N 1
ATOM 2730 C CA . PRO B 1 106 ? 6.309 -29.797 -26.703 1 97.5 106 PRO B CA 1
ATOM 2731 C C . PRO B 1 106 ? 6.105 -28.844 -25.547 1 97.5 106 PRO B C 1
ATOM 2733 O O . PRO B 1 106 ? 7.078 -28.375 -24.938 1 97.5 106 PRO B O 1
ATOM 2736 N N . VAL B 1 107 ? 4.883 -28.422 -25.281 1 98.44 107 VAL B N 1
ATOM 2737 C CA . VAL B 1 107 ? 4.539 -27.5 -24.203 1 98.44 107 VAL B CA 1
ATOM 2738 C C . VAL B 1 107 ? 3.361 -28.062 -23.406 1 98.44 107 VAL B C 1
ATOM 2740 O O . VAL B 1 107 ? 2.408 -28.594 -23.984 1 98.44 107 VAL B O 1
ATOM 2743 N N . TYR B 1 108 ? 3.447 -27.938 -22.078 1 98.75 108 TYR B N 1
ATOM 2744 C CA . TYR B 1 108 ? 2.387 -28.422 -21.203 1 98.75 108 TYR B CA 1
ATOM 2745 C C . TYR B 1 108 ? 1.896 -27.312 -20.281 1 98.75 108 TYR B C 1
ATOM 2747 O O . TYR B 1 108 ? 2.688 -26.484 -19.812 1 98.75 108 TYR B O 1
ATOM 2755 N N . SER B 1 109 ? 0.563 -27.344 -20.016 1 98.56 109 SER B N 1
ATOM 2756 C CA . SER B 1 109 ? -0.071 -26.422 -19.094 1 98.56 109 SER B CA 1
ATOM 2757 C C . SER B 1 109 ? -0.32 -27.062 -17.734 1 98.56 109 SER B C 1
ATOM 2759 O O . SER B 1 109 ? -0.68 -28.234 -17.656 1 98.56 109 SER B O 1
ATOM 2761 N N . LEU B 1 110 ? -0.097 -26.25 -16.75 1 98.56 110 LEU B N 1
ATOM 2762 C CA . LEU B 1 110 ? -0.332 -26.672 -15.375 1 98.56 110 LEU B CA 1
ATOM 2763 C C . LEU B 1 110 ? -1.585 -26 -14.812 1 98.56 110 LEU B C 1
ATOM 2765 O O . LEU B 1 110 ? -1.888 -24.859 -15.148 1 98.56 110 LEU B O 1
ATOM 2769 N N . ASP B 1 111 ? -2.277 -26.703 -13.953 1 98.25 111 ASP B N 1
ATOM 2770 C CA . ASP B 1 111 ? -3.463 -26.172 -13.281 1 98.25 111 ASP B CA 1
ATOM 2771 C C . ASP B 1 111 ? -3.084 -25.422 -12.008 1 98.25 111 ASP B C 1
ATOM 2773 O O . ASP B 1 111 ? -2.807 -26.047 -10.977 1 98.25 111 ASP B O 1
ATOM 2777 N N . ARG B 1 112 ? -3.143 -24.125 -12.07 1 98.44 112 ARG B N 1
ATOM 2778 C CA . ARG B 1 112 ? -2.742 -23.312 -10.93 1 98.44 112 ARG B CA 1
ATOM 2779 C C . ARG B 1 112 ? -3.926 -23.047 -10.008 1 98.44 112 ARG B C 1
ATOM 2781 O O . ARG B 1 112 ? -5.012 -22.688 -10.461 1 98.44 112 ARG B O 1
ATOM 2788 N N . LEU B 1 113 ? -3.789 -23.375 -8.758 1 98.38 113 LEU B N 1
ATOM 2789 C CA . LEU B 1 113 ? -4.75 -23.078 -7.703 1 98.38 113 LEU B CA 1
ATOM 2790 C C . LEU B 1 113 ? -4.223 -22 -6.777 1 98.38 113 LEU B C 1
ATOM 2792 O O . LEU B 1 113 ? -3.221 -22.188 -6.082 1 98.38 113 LEU B O 1
ATOM 2796 N N . SER B 1 114 ? -4.938 -20.906 -6.742 1 97.94 114 SER B N 1
ATOM 2797 C CA . SER B 1 114 ? -4.426 -19.734 -6.035 1 97.94 114 SER B CA 1
ATOM 2798 C C . SER B 1 114 ? -5.113 -19.562 -4.688 1 97.94 114 SER B C 1
ATOM 2800 O O . SER B 1 114 ? -6.301 -19.859 -4.547 1 97.94 114 SER B O 1
ATOM 2802 N N . SER B 1 115 ? -4.305 -19.094 -3.781 1 96.94 115 SER B N 1
ATOM 2803 C CA . SER B 1 115 ? -4.793 -18.875 -2.424 1 96.94 115 SER B CA 1
ATOM 2804 C C . SER B 1 115 ? -4.938 -17.391 -2.121 1 96.94 115 SER B C 1
ATOM 2806 O O . SER B 1 115 ? -4.102 -16.578 -2.539 1 96.94 115 SER B O 1
ATOM 2808 N N . PHE B 1 116 ? -6.008 -17.016 -1.389 1 96.38 116 PHE B N 1
ATOM 2809 C CA . PHE B 1 116 ? -6.234 -15.656 -0.907 1 96.38 116 PHE B CA 1
ATOM 2810 C C . PHE B 1 116 ? -6.324 -15.633 0.615 1 96.38 116 PHE B C 1
ATOM 2812 O O . PHE B 1 116 ? -7.348 -16.016 1.188 1 96.38 116 PHE B O 1
ATOM 2819 N N . CYS B 1 117 ? -5.281 -15.18 1.203 1 93.81 117 CYS B N 1
ATOM 2820 C CA . CYS B 1 117 ? -5.184 -15.055 2.652 1 93.81 117 CYS B CA 1
ATOM 2821 C C . CYS B 1 117 ? -5.605 -16.344 3.34 1 93.81 117 CYS B C 1
ATOM 2823 O O . CYS B 1 117 ? -6.445 -16.328 4.246 1 93.81 117 CYS B O 1
ATOM 2825 N N . GLY B 1 118 ? -5.105 -17.484 2.791 1 92.5 118 GLY B N 1
ATOM 2826 C CA . GLY B 1 118 ? -5.254 -18.766 3.461 1 92.5 118 GLY B CA 1
ATOM 2827 C C . GLY B 1 118 ? -6.367 -19.625 2.879 1 92.5 118 GLY B C 1
ATOM 2828 O O . GLY B 1 118 ? -6.543 -20.781 3.271 1 92.5 118 GLY B O 1
ATOM 2829 N N . THR B 1 119 ? -7.082 -19.109 1.968 1 95.44 119 THR B N 1
ATOM 2830 C CA . THR B 1 119 ? -8.195 -19.859 1.391 1 95.44 119 THR B CA 1
ATOM 2831 C C . THR B 1 119 ? -7.957 -20.125 -0.092 1 95.44 119 THR B C 1
ATOM 2833 O O . THR B 1 119 ? -7.652 -19.203 -0.854 1 95.44 119 THR B O 1
ATOM 2836 N N . TRP B 1 120 ? -8.062 -21.359 -0.457 1 97.19 120 TRP B N 1
ATOM 2837 C CA . TRP B 1 120 ? -7.973 -21.719 -1.869 1 97.19 120 TRP B CA 1
ATOM 2838 C C . TRP B 1 120 ? -9.211 -21.25 -2.629 1 97.19 120 TRP B C 1
ATOM 2840 O O . TRP B 1 120 ? -10.336 -21.547 -2.223 1 97.19 120 TRP B O 1
ATOM 2850 N N . VAL B 1 121 ? -9.023 -20.578 -3.715 1 97.88 121 VAL B N 1
ATOM 2851 C CA . VAL B 1 121 ? -10.102 -19.938 -4.453 1 97.88 121 VAL B CA 1
ATOM 2852 C C . VAL B 1 121 ? -10.453 -20.766 -5.688 1 97.88 121 VAL B C 1
ATOM 2854 O O . VAL B 1 121 ? -9.586 -21.031 -6.523 1 97.88 121 VAL B O 1
ATOM 2857 N N . ARG B 1 122 ? -11.648 -21.094 -5.836 1 97.94 122 ARG B N 1
ATOM 2858 C CA . ARG B 1 122 ? -12.047 -21.984 -6.926 1 97.94 122 ARG B CA 1
ATOM 2859 C C . ARG B 1 122 ? -13.062 -21.297 -7.844 1 97.94 122 ARG B C 1
ATOM 2861 O O . ARG B 1 122 ? -13.523 -21.906 -8.812 1 97.94 122 ARG B O 1
ATOM 2868 N N . HIS B 1 123 ? -13.461 -20.109 -7.586 1 97.69 123 HIS B N 1
ATOM 2869 C CA . HIS B 1 123 ? -14.352 -19.266 -8.375 1 97.69 123 HIS B CA 1
ATOM 2870 C C . HIS B 1 123 ? -13.805 -17.844 -8.5 1 97.69 123 HIS B C 1
ATOM 2872 O O . HIS B 1 123 ? -12.609 -17.656 -8.758 1 97.69 123 HIS B O 1
ATOM 2878 N N . SER B 1 124 ? -14.594 -16.797 -8.594 1 96.81 124 SER B N 1
ATOM 2879 C CA . SER B 1 124 ? -14.188 -15.391 -8.648 1 96.81 124 SER B CA 1
ATOM 2880 C C . SER B 1 124 ? -13.359 -15.109 -9.898 1 96.81 124 SER B C 1
ATOM 2882 O O . SER B 1 124 ? -12.695 -14.07 -9.984 1 96.81 124 SER B O 1
ATOM 2884 N N . GLY B 1 125 ? -13.312 -16.094 -10.828 1 95.69 125 GLY B N 1
ATOM 2885 C CA . GLY B 1 125 ? -12.523 -15.93 -12.039 1 95.69 125 GLY B CA 1
ATOM 2886 C C . GLY B 1 125 ? -11.078 -16.375 -11.875 1 95.69 125 GLY B C 1
ATOM 2887 O O . GLY B 1 125 ? -10.25 -16.125 -12.75 1 95.69 125 GLY B O 1
ATOM 2888 N N . TRP B 1 126 ? -10.789 -17.031 -10.773 1 96.44 126 TRP B N 1
ATOM 2889 C CA . TRP B 1 126 ? -9.414 -17.391 -10.469 1 96.44 126 TRP B CA 1
ATOM 2890 C C . TRP B 1 126 ? -9.133 -18.844 -10.875 1 96.44 126 TRP B C 1
ATOM 2892 O O . TRP B 1 126 ? -7.969 -19.25 -10.969 1 96.44 126 TRP B O 1
ATOM 2902 N N . TYR B 1 127 ? -10.18 -19.609 -11.062 1 95.38 127 TYR B N 1
ATOM 2903 C CA . TYR B 1 127 ? -10.047 -21.031 -11.352 1 95.38 127 TYR B CA 1
ATOM 2904 C C . TYR B 1 127 ? -11.109 -21.484 -12.352 1 95.38 127 TYR B C 1
ATOM 2906 O O . TYR B 1 127 ? -12.258 -21.031 -12.305 1 95.38 127 TYR B O 1
ATOM 2914 N N . PRO B 1 128 ? -10.828 -22.25 -13.336 1 95.5 128 PRO B N 1
ATOM 2915 C CA . PRO B 1 128 ? -9.508 -22.844 -13.57 1 95.5 128 PRO B CA 1
ATOM 2916 C C . PRO B 1 128 ? -8.508 -21.859 -14.156 1 95.5 128 PRO B C 1
ATOM 2918 O O . PRO B 1 128 ? -8.906 -20.844 -14.742 1 95.5 128 PRO B O 1
ATOM 2921 N N . ASP B 1 129 ? -7.266 -22.078 -13.844 1 96.69 129 ASP B N 1
ATOM 2922 C CA . ASP B 1 129 ? -6.18 -21.219 -14.305 1 96.69 129 ASP B CA 1
ATOM 2923 C C . ASP B 1 129 ? -5.047 -22.047 -14.914 1 96.69 129 ASP B C 1
ATOM 2925 O O . ASP B 1 129 ? -3.998 -22.219 -14.297 1 96.69 129 ASP B O 1
ATOM 2929 N N . TRP B 1 130 ? -5.23 -22.422 -16.141 1 97.19 130 TRP B N 1
ATOM 2930 C CA . TRP B 1 130 ? -4.242 -23.219 -16.844 1 97.19 130 TRP B CA 1
ATOM 2931 C C . TRP B 1 130 ? -3.146 -22.344 -17.438 1 97.19 130 TRP B C 1
ATOM 2933 O O . TRP B 1 130 ? -3.428 -21.438 -18.219 1 97.19 130 TRP B O 1
ATOM 2943 N N . LEU B 1 131 ? -1.914 -22.672 -17.141 1 95.88 131 LEU B N 1
ATOM 2944 C CA . LEU B 1 131 ? -0.783 -21.859 -17.594 1 95.88 131 LEU B CA 1
ATOM 2945 C C . LEU B 1 131 ? 0.299 -22.734 -18.203 1 95.88 131 LEU B C 1
ATOM 2947 O O . LEU B 1 131 ? 0.763 -23.703 -17.578 1 95.88 131 LEU B O 1
ATOM 2951 N N . PRO B 1 132 ? 0.688 -22.406 -19.406 1 97.69 132 PRO B N 1
ATOM 2952 C CA . PRO B 1 132 ? 1.841 -23.125 -19.953 1 97.69 132 PRO B CA 1
ATOM 2953 C C . PRO B 1 132 ? 3.141 -22.797 -19.219 1 97.69 132 PRO B C 1
ATOM 2955 O O . PRO B 1 132 ? 3.578 -21.641 -19.219 1 97.69 132 PRO B O 1
ATOM 2958 N N . ARG B 1 133 ? 3.768 -23.844 -18.625 1 98.06 133 ARG B N 1
ATOM 2959 C CA . ARG B 1 133 ? 4.949 -23.609 -17.797 1 98.06 133 ARG B CA 1
ATOM 2960 C C . ARG B 1 133 ? 6.023 -24.656 -18.062 1 98.06 133 ARG B C 1
ATOM 2962 O O . ARG B 1 133 ? 7.191 -24.453 -17.719 1 98.06 133 ARG B O 1
ATOM 2969 N N . LEU B 1 134 ? 5.645 -25.797 -18.594 1 98.75 134 LEU B N 1
ATOM 2970 C CA . LEU B 1 134 ? 6.594 -26.844 -18.953 1 98.75 134 LEU B CA 1
ATOM 2971 C C . LEU B 1 134 ? 6.797 -26.922 -20.453 1 98.75 134 LEU B C 1
ATOM 2973 O O . LEU B 1 134 ? 5.828 -27.016 -21.219 1 98.75 134 LEU B O 1
ATOM 2977 N N . PHE B 1 135 ? 8.031 -26.953 -20.875 1 98.69 135 PHE B N 1
ATOM 2978 C CA . PHE B 1 135 ? 8.258 -26.969 -22.312 1 98.69 135 PHE B CA 1
ATOM 2979 C C . PHE B 1 135 ? 9.625 -27.562 -22.641 1 98.69 135 PHE B C 1
ATOM 2981 O O . PHE B 1 135 ? 10.539 -27.516 -21.828 1 98.69 135 PHE B O 1
ATOM 2988 N N . LYS B 1 136 ? 9.719 -28.125 -23.797 1 97.94 136 LYS B N 1
ATOM 2989 C CA . LYS B 1 136 ? 11.008 -28.594 -24.312 1 97.94 136 LYS B CA 1
ATOM 2990 C C . LYS B 1 136 ? 11.945 -27.422 -24.578 1 97.94 136 LYS B C 1
ATOM 2992 O O . LYS B 1 136 ? 11.523 -26.375 -25.062 1 97.94 136 LYS B O 1
ATOM 2997 N N . ARG B 1 137 ? 13.18 -27.672 -24.219 1 97.56 137 ARG B N 1
ATOM 2998 C CA . ARG B 1 137 ? 14.156 -26.625 -24.5 1 97.56 137 ARG B CA 1
ATOM 2999 C C . ARG B 1 137 ? 14.086 -26.188 -25.969 1 97.56 137 ARG B C 1
ATOM 3001 O O . ARG B 1 137 ? 14.109 -27.031 -26.875 1 97.56 137 ARG B O 1
ATOM 3008 N N . GLY B 1 138 ? 13.945 -24.859 -26.156 1 95.94 138 GLY B N 1
ATOM 3009 C CA . GLY B 1 138 ? 13.898 -24.328 -27.5 1 95.94 138 GLY B CA 1
ATOM 3010 C C . GLY B 1 138 ? 12.484 -24.188 -28.047 1 95.94 138 GLY B C 1
ATOM 3011 O O . GLY B 1 138 ? 12.266 -23.531 -29.062 1 95.94 138 GLY B O 1
ATOM 3012 N N . ALA B 1 139 ? 11.5 -24.766 -27.375 1 96.88 139 ALA B N 1
ATOM 3013 C CA . ALA B 1 139 ? 10.141 -24.812 -27.906 1 96.88 139 ALA B CA 1
ATOM 3014 C C . ALA B 1 139 ? 9.359 -23.562 -27.484 1 96.88 139 ALA B C 1
ATOM 3016 O O . ALA B 1 139 ? 8.297 -23.281 -28.047 1 96.88 139 ALA B O 1
ATOM 3017 N N . ALA B 1 140 ? 9.805 -22.844 -26.5 1 96.69 140 ALA B N 1
ATOM 3018 C CA . ALA B 1 140 ? 9.062 -21.688 -26 1 96.69 140 ALA B CA 1
ATOM 3019 C C . ALA B 1 140 ? 10.008 -20.656 -25.391 1 96.69 140 ALA B C 1
ATOM 3021 O O . ALA B 1 140 ? 11.164 -20.969 -25.078 1 96.69 140 ALA B O 1
ATOM 3022 N N . ARG B 1 141 ? 9.492 -19.422 -25.344 1 94.44 141 ARG B N 1
ATOM 3023 C CA . ARG B 1 141 ? 10.195 -18.312 -24.703 1 94.44 141 ARG B CA 1
ATOM 3024 C C . ARG B 1 141 ? 9.211 -17.297 -24.141 1 94.44 141 ARG B C 1
ATOM 3026 O O . ARG B 1 141 ? 8.086 -17.172 -24.625 1 94.44 141 ARG B O 1
ATOM 3033 N N . PHE B 1 142 ? 9.664 -16.609 -23.109 1 95.31 142 PHE B N 1
ATOM 3034 C CA . PHE B 1 142 ? 8.789 -15.594 -22.547 1 95.31 142 PHE B CA 1
ATOM 3035 C C . PHE B 1 142 ? 8.828 -14.32 -23.375 1 95.31 142 PHE B C 1
ATOM 3037 O O . PHE B 1 142 ? 9.875 -13.961 -23.938 1 95.31 142 PHE B O 1
ATOM 3044 N N . SER B 1 143 ? 7.672 -13.664 -23.422 1 91.94 143 SER B N 1
ATOM 3045 C CA . SER B 1 143 ? 7.586 -12.391 -24.125 1 91.94 143 SER B CA 1
ATOM 3046 C C . SER B 1 143 ? 8.32 -11.289 -23.375 1 91.94 143 SER B C 1
ATOM 3048 O O . SER B 1 143 ? 8.664 -11.445 -22.203 1 91.94 143 SER B O 1
ATOM 3050 N N . ASP B 1 144 ? 8.547 -10.211 -24.078 1 82.94 144 ASP B N 1
ATOM 3051 C CA . ASP B 1 144 ? 9.352 -9.125 -23.516 1 82.94 144 ASP B CA 1
ATOM 3052 C C . ASP B 1 144 ? 8.477 -8.117 -22.781 1 82.94 144 ASP B C 1
ATOM 3054 O O . ASP B 1 144 ? 8.938 -7.031 -22.422 1 82.94 144 ASP B O 1
ATOM 3058 N N . ASP B 1 145 ? 7.328 -8.469 -22.531 1 73.12 145 ASP B N 1
ATOM 3059 C CA . ASP B 1 145 ? 6.434 -7.539 -21.859 1 73.12 145 ASP B CA 1
ATOM 3060 C C . ASP B 1 145 ? 6.891 -7.277 -20.422 1 73.12 145 ASP B C 1
ATOM 3062 O O . ASP B 1 145 ? 7.395 -8.18 -19.75 1 73.12 145 ASP B O 1
ATOM 3066 N N . LEU B 1 146 ? 6.695 -6.07 -19.922 1 63.28 146 LEU B N 1
ATOM 3067 C CA . LEU B 1 146 ? 7.152 -5.648 -18.609 1 63.28 146 LEU B CA 1
ATOM 3068 C C . LEU B 1 146 ? 6.258 -6.223 -17.516 1 63.28 146 LEU B C 1
ATOM 3070 O O . LEU B 1 146 ? 6.742 -6.629 -16.453 1 63.28 146 LEU B O 1
ATOM 3074 N N . VAL B 1 147 ? 4.945 -6.297 -17.547 1 61.09 147 VAL B N 1
ATOM 3075 C CA . VAL B 1 147 ? 4.098 -6.66 -16.406 1 61.09 147 VAL B CA 1
ATOM 3076 C C . VAL B 1 147 ? 3.238 -7.871 -16.781 1 61.09 147 VAL B C 1
ATOM 3078 O O . VAL B 1 147 ? 2.873 -8.664 -15.906 1 61.09 147 VAL B O 1
ATOM 3081 N N . HIS B 1 148 ? 2.963 -8.156 -18.062 1 72.62 148 HIS B N 1
ATOM 3082 C CA . HIS B 1 148 ? 2.092 -9.25 -18.484 1 72.62 148 HIS B CA 1
ATOM 3083 C C . HIS B 1 148 ? 2.803 -10.18 -19.453 1 72.62 148 HIS B C 1
ATOM 3085 O O . HIS B 1 148 ? 2.279 -10.477 -20.531 1 72.62 148 HIS B O 1
ATOM 3091 N N . GLU B 1 149 ? 3.875 -10.758 -18.719 1 82 149 GLU B N 1
ATOM 3092 C CA . GLU B 1 149 ? 4.637 -11.648 -19.578 1 82 149 GLU B CA 1
ATOM 3093 C C . GLU B 1 149 ? 3.902 -12.969 -19.797 1 82 149 GLU B C 1
ATOM 3095 O O . GLU B 1 149 ? 3.139 -13.406 -18.938 1 82 149 GLU B O 1
ATOM 3100 N N . ARG B 1 150 ? 3.996 -13.547 -20.984 1 89.5 150 ARG B N 1
ATOM 3101 C CA . ARG B 1 150 ? 3.406 -14.828 -21.344 1 89.5 150 ARG B CA 1
ATOM 3102 C C . ARG B 1 150 ? 4.422 -15.727 -22.047 1 89.5 150 ARG B C 1
ATOM 3104 O O . ARG B 1 150 ? 5.387 -15.234 -22.641 1 89.5 150 ARG B O 1
ATOM 3111 N N . LEU B 1 151 ? 4.188 -16.922 -21.875 1 93.69 151 LEU B N 1
ATOM 3112 C CA . LEU B 1 151 ? 4.988 -17.875 -22.641 1 93.69 151 LEU B CA 1
ATOM 3113 C C . LEU B 1 151 ? 4.543 -17.938 -24.094 1 93.69 151 LEU B C 1
ATOM 3115 O O . LEU B 1 151 ? 3.355 -18.109 -24.375 1 93.69 151 LEU B O 1
ATOM 3119 N N . VAL B 1 152 ? 5.496 -17.719 -25 1 95 152 VAL B N 1
ATOM 3120 C CA . VAL B 1 152 ? 5.223 -17.734 -26.438 1 95 152 VAL B CA 1
ATOM 3121 C C . VAL B 1 152 ? 5.703 -19.047 -27.047 1 95 152 VAL B C 1
ATOM 3123 O O . VAL B 1 152 ? 6.863 -19.438 -26.875 1 95 152 VAL B O 1
ATOM 3126 N N . PHE B 1 153 ? 4.844 -19.719 -27.703 1 95.5 153 PHE B N 1
ATOM 3127 C CA . PHE B 1 153 ? 5.152 -21 -28.328 1 95.5 153 PHE B CA 1
ATOM 3128 C C . PHE B 1 153 ? 4.16 -21.312 -29.438 1 95.5 153 PHE B C 1
ATOM 3130 O O . PHE B 1 153 ? 3.145 -20.625 -29.578 1 95.5 153 PHE B O 1
ATOM 3137 N N . ASP B 1 154 ? 4.543 -22.266 -30.203 1 92.56 154 ASP B N 1
ATOM 3138 C CA . ASP B 1 154 ? 3.686 -22.656 -31.328 1 92.56 154 ASP B CA 1
ATOM 3139 C C . ASP B 1 154 ? 2.826 -23.859 -30.969 1 92.56 154 ASP B C 1
ATOM 3141 O O . ASP B 1 154 ? 3.266 -24.75 -30.234 1 92.56 154 ASP B O 1
ATOM 3145 N N . GLY B 1 155 ? 1.66 -23.906 -31.516 1 89.06 155 GLY B N 1
ATOM 3146 C CA . GLY B 1 155 ? 0.781 -25.062 -31.344 1 89.06 155 GLY B CA 1
ATOM 3147 C C . GLY B 1 155 ? 0.072 -25.062 -30 1 89.06 155 GLY B C 1
ATOM 3148 O O . GLY B 1 155 ? 0.128 -24.094 -29.25 1 89.06 155 GLY B O 1
ATOM 3149 N N . PRO B 1 156 ? -0.677 -26.172 -29.781 1 91.62 156 PRO B N 1
ATOM 3150 C CA . PRO B 1 156 ? -1.413 -26.281 -28.516 1 91.62 156 PRO B CA 1
ATOM 3151 C C . PRO B 1 156 ? -0.555 -26.828 -27.375 1 91.62 156 PRO B C 1
ATOM 3153 O O . PRO B 1 156 ? 0.467 -27.469 -27.625 1 91.62 156 PRO B O 1
ATOM 3156 N N . SER B 1 157 ? -0.87 -26.453 -26.172 1 96.12 157 SER B N 1
ATOM 3157 C CA . SER B 1 157 ? -0.259 -27.047 -25 1 96.12 157 SER B CA 1
ATOM 3158 C C . SER B 1 157 ? -1.126 -28.172 -24.422 1 96.12 157 SER B C 1
ATOM 3160 O O . SER B 1 157 ? -2.354 -28.125 -24.531 1 96.12 157 SER B O 1
ATOM 3162 N N . ALA B 1 158 ? -0.543 -29.188 -23.891 1 98.06 158 ALA B N 1
ATOM 3163 C CA . ALA B 1 158 ? -1.266 -30.266 -23.234 1 98.06 158 ALA B CA 1
ATOM 3164 C C . ALA B 1 158 ? -1.358 -30.031 -21.734 1 98.06 158 ALA B C 1
ATOM 3166 O O . ALA B 1 158 ? -0.507 -29.359 -21.141 1 98.06 158 ALA B O 1
ATOM 3167 N N . LYS B 1 159 ? -2.389 -30.594 -21.141 1 98.31 159 LYS B N 1
ATOM 3168 C CA . LYS B 1 159 ? -2.631 -30.391 -19.719 1 98.31 159 LYS B CA 1
ATOM 3169 C C . LYS B 1 159 ? -2.018 -31.516 -18.891 1 98.31 159 LYS B C 1
ATOM 3171 O O . LYS B 1 159 ? -2.002 -32.656 -19.312 1 98.31 159 LYS B O 1
ATOM 3176 N N . LEU B 1 160 ? -1.55 -31.156 -17.781 1 98.5 160 LEU B N 1
ATOM 3177 C CA . LEU B 1 160 ? -1.007 -32.125 -16.844 1 98.5 160 LEU B CA 1
ATOM 3178 C C . LEU B 1 160 ? -1.912 -32.281 -15.625 1 98.5 160 LEU B C 1
ATOM 3180 O O . LEU B 1 160 ? -2.66 -31.359 -15.289 1 98.5 160 LEU B O 1
ATOM 3184 N N . ASP B 1 161 ? -1.815 -33.438 -15 1 98.19 161 ASP B N 1
ATOM 3185 C CA . ASP B 1 161 ? -2.547 -33.688 -13.758 1 98.19 161 ASP B CA 1
ATOM 3186 C C . ASP B 1 161 ? -1.807 -33.094 -12.562 1 98.19 161 ASP B C 1
ATOM 3188 O O . ASP B 1 161 ? -0.576 -33.031 -12.562 1 98.19 161 ASP B O 1
ATOM 3192 N N . GLY B 1 162 ? -2.609 -32.719 -11.57 1 98.31 162 GLY B N 1
ATOM 3193 C CA . GLY B 1 162 ? -2.039 -32.125 -10.375 1 98.31 162 GLY B CA 1
ATOM 3194 C C . GLY B 1 162 ? -2.205 -30.625 -10.328 1 98.31 162 GLY B C 1
ATOM 3195 O O . GLY B 1 162 ? -2.842 -30.031 -11.203 1 98.31 162 GLY B O 1
ATOM 3196 N N . LYS B 1 163 ? -1.713 -30.047 -9.219 1 98.62 163 LYS B N 1
ATOM 3197 C CA . LYS B 1 163 ? -1.938 -28.625 -9.008 1 98.62 163 LYS B CA 1
ATOM 3198 C C . LYS B 1 163 ? -0.619 -27.875 -8.805 1 98.62 163 LYS B C 1
ATOM 3200 O O . LYS B 1 163 ? 0.323 -28.438 -8.227 1 98.62 163 LYS B O 1
ATOM 3205 N N . LEU B 1 164 ? -0.516 -26.75 -9.359 1 98.75 164 LEU B N 1
ATOM 3206 C CA . LEU B 1 164 ? 0.461 -25.734 -8.961 1 98.75 164 LEU B CA 1
ATOM 3207 C C . LEU B 1 164 ? -0.13 -24.781 -7.93 1 98.75 164 LEU B C 1
ATOM 3209 O O . LEU B 1 164 ? -0.945 -23.922 -8.266 1 98.75 164 LEU B O 1
ATOM 3213 N N . LEU B 1 165 ? 0.242 -25 -6.668 1 98.5 165 LEU B N 1
ATOM 3214 C CA . LEU B 1 165 ? -0.315 -24.172 -5.598 1 98.5 165 LEU B CA 1
ATOM 3215 C C . LEU B 1 165 ? 0.329 -22.781 -5.59 1 98.5 165 LEU B C 1
ATOM 3217 O O . LEU B 1 165 ? 1.553 -22.672 -5.5 1 98.5 165 LEU B O 1
ATOM 3221 N N . HIS B 1 166 ? -0.452 -21.828 -5.801 1 98.06 166 HIS B N 1
ATOM 3222 C CA . HIS B 1 166 ? 0.029 -20.453 -5.898 1 98.06 166 HIS B CA 1
ATOM 3223 C C . HIS B 1 166 ? -0.401 -19.625 -4.688 1 98.06 166 HIS B C 1
ATOM 3225 O O . HIS B 1 166 ? -1.593 -19.375 -4.492 1 98.06 166 HIS B O 1
ATOM 3231 N N . TYR B 1 167 ? 0.524 -19.266 -3.916 1 96 167 TYR B N 1
ATOM 3232 C CA . TYR B 1 167 ? 0.26 -18.453 -2.734 1 96 167 TYR B CA 1
ATOM 3233 C C . TYR B 1 167 ? 0.318 -16.969 -3.07 1 96 167 TYR B C 1
ATOM 3235 O O . TYR B 1 167 ? 1.244 -16.266 -2.656 1 96 167 TYR B O 1
ATOM 3243 N N . SER B 1 168 ? -0.752 -16.516 -3.662 1 92 168 SER B N 1
ATOM 3244 C CA . SER B 1 168 ? -0.856 -15.211 -4.301 1 92 168 SER B CA 1
ATOM 3245 C C . SER B 1 168 ? -0.885 -14.094 -3.264 1 92 168 SER B C 1
ATOM 3247 O O . SER B 1 168 ? -0.182 -13.086 -3.406 1 92 168 SER B O 1
ATOM 3249 N N . TYR B 1 169 ? -1.765 -14.18 -2.238 1 93.5 169 TYR B N 1
ATOM 3250 C CA . TYR B 1 169 ? -1.95 -13.188 -1.19 1 93.5 169 TYR B CA 1
ATOM 3251 C C . TYR B 1 169 ? -1.828 -13.82 0.191 1 93.5 169 TYR B C 1
ATOM 3253 O O . TYR B 1 169 ? -2.754 -14.484 0.661 1 93.5 169 TYR B O 1
ATOM 3261 N N . GLU B 1 170 ? -0.772 -13.547 0.835 1 91.5 170 GLU B N 1
ATOM 3262 C CA . GLU B 1 170 ? -0.513 -14.203 2.115 1 91.5 170 GLU B CA 1
ATOM 3263 C C . GLU B 1 170 ? -1.125 -13.414 3.271 1 91.5 170 GLU B C 1
ATOM 3265 O O . GLU B 1 170 ? -1.437 -13.984 4.32 1 91.5 170 GLU B O 1
ATOM 3270 N N . ASP B 1 171 ? -1.237 -12.109 3.092 1 94 171 ASP B N 1
ATOM 3271 C CA . ASP B 1 171 ? -1.811 -11.219 4.098 1 94 171 ASP B CA 1
ATOM 3272 C C . ASP B 1 171 ? -2.377 -9.953 3.449 1 94 171 ASP B C 1
ATOM 3274 O O . ASP B 1 171 ? -2.277 -9.773 2.234 1 94 171 ASP B O 1
ATOM 3278 N N . PHE B 1 172 ? -2.973 -9.164 4.234 1 96.75 172 PHE B N 1
ATOM 3279 C CA . PHE B 1 172 ? -3.684 -8.023 3.674 1 96.75 172 PHE B CA 1
ATOM 3280 C C . PHE B 1 172 ? -2.717 -6.895 3.344 1 96.75 172 PHE B C 1
ATOM 3282 O O . PHE B 1 172 ? -3.041 -6.004 2.553 1 96.75 172 PHE B O 1
ATOM 3289 N N . GLU B 1 173 ? -1.524 -6.859 3.945 1 96.06 173 GLU B N 1
ATOM 3290 C CA . GLU B 1 173 ? -0.486 -5.934 3.504 1 96.06 173 GLU B CA 1
ATOM 3291 C C . GLU B 1 173 ? -0.107 -6.184 2.047 1 96.06 173 GLU B C 1
ATOM 3293 O O . GLU B 1 173 ? 0.027 -5.242 1.264 1 96.06 173 GLU B O 1
ATOM 3298 N N . THR B 1 174 ? 0.033 -7.457 1.743 1 94.19 174 THR B N 1
ATOM 3299 C CA . THR B 1 174 ? 0.321 -7.836 0.364 1 94.19 174 THR B CA 1
ATOM 3300 C C . THR B 1 174 ? -0.831 -7.441 -0.557 1 94.19 174 THR B C 1
ATOM 3302 O O . THR B 1 174 ? -0.606 -6.98 -1.678 1 94.19 174 THR B O 1
ATOM 3305 N N . VAL B 1 175 ? -2.029 -7.664 -0.108 1 97 175 VAL B N 1
ATOM 3306 C CA . VAL B 1 175 ? -3.215 -7.316 -0.885 1 97 175 VAL B CA 1
ATOM 3307 C C . VAL B 1 175 ? -3.18 -5.832 -1.244 1 97 175 VAL B C 1
ATOM 3309 O O . VAL B 1 175 ? -3.344 -5.465 -2.41 1 97 175 VAL B O 1
ATOM 3312 N N . LEU B 1 176 ? -2.914 -4.996 -0.319 1 97.94 176 LEU B N 1
ATOM 3313 C CA . LEU B 1 176 ? -2.936 -3.553 -0.532 1 97.94 176 LEU B CA 1
ATOM 3314 C C . LEU B 1 176 ? -1.753 -3.111 -1.388 1 97.94 176 LEU B C 1
ATOM 3316 O O . LEU B 1 176 ? -1.871 -2.176 -2.182 1 97.94 176 LEU B O 1
ATOM 3320 N N . ARG B 1 177 ? -0.647 -3.746 -1.158 1 95.25 177 ARG B N 1
ATOM 3321 C CA . ARG B 1 177 ? 0.501 -3.455 -2.01 1 95.25 177 ARG B CA 1
ATOM 3322 C C . ARG B 1 177 ? 0.191 -3.764 -3.471 1 95.25 177 ARG B C 1
ATOM 3324 O O . ARG B 1 177 ? 0.511 -2.973 -4.359 1 95.25 177 ARG B O 1
ATOM 3331 N N . LYS B 1 178 ? -0.379 -4.91 -3.727 1 94.44 178 LYS B N 1
ATOM 3332 C CA . LYS B 1 178 ? -0.739 -5.297 -5.09 1 94.44 178 LYS B CA 1
ATOM 3333 C C . LYS B 1 178 ? -1.83 -4.387 -5.648 1 94.44 178 LYS B C 1
ATOM 3335 O O . LYS B 1 178 ? -1.815 -4.047 -6.832 1 94.44 178 LYS B O 1
ATOM 3340 N N . LEU B 1 179 ? -2.773 -4.047 -4.773 1 97.06 179 LEU B N 1
ATOM 3341 C CA . LEU B 1 179 ? -3.797 -3.094 -5.188 1 97.06 179 LEU B CA 1
ATOM 3342 C C . LEU B 1 179 ? -3.166 -1.818 -5.734 1 97.06 179 LEU B C 1
ATOM 3344 O O . LEU B 1 179 ? -3.541 -1.348 -6.812 1 97.06 179 LEU B O 1
ATOM 3348 N N . ASP B 1 180 ? -2.232 -1.291 -5.039 1 97.25 180 ASP B N 1
ATOM 3349 C CA . ASP B 1 180 ? -1.554 -0.066 -5.457 1 97.25 180 ASP B CA 1
ATOM 3350 C C . ASP B 1 180 ? -0.8 -0.273 -6.766 1 97.25 180 ASP B C 1
ATOM 3352 O O . ASP B 1 180 ? -0.947 0.515 -7.703 1 97.25 180 ASP B O 1
ATOM 3356 N N . ALA B 1 181 ? -0.044 -1.339 -6.836 1 93.44 181 ALA B N 1
ATOM 3357 C CA . ALA B 1 181 ? 0.776 -1.621 -8.016 1 93.44 181 ALA B CA 1
ATOM 3358 C C . ALA B 1 181 ? -0.093 -1.85 -9.25 1 93.44 181 ALA B C 1
ATOM 3360 O O . ALA B 1 181 ? 0.178 -1.298 -10.312 1 93.44 181 ALA B O 1
ATOM 3361 N N . TYR B 1 182 ? -1.119 -2.658 -9.078 1 92.38 182 TYR B N 1
ATOM 3362 C CA . TYR B 1 182 ? -1.975 -3.01 -10.203 1 92.38 182 TYR B CA 1
ATOM 3363 C C . TYR B 1 182 ? -2.775 -1.801 -10.68 1 92.38 182 TYR B C 1
ATOM 3365 O O . TYR B 1 182 ? -2.959 -1.604 -11.883 1 92.38 182 TYR B O 1
ATOM 3373 N N . SER B 1 183 ? -3.285 -1.051 -9.742 1 96.69 183 SER B N 1
ATOM 3374 C CA . SER B 1 183 ? -4.039 0.133 -10.141 1 96.69 183 SER B CA 1
ATOM 3375 C C . SER B 1 183 ? -3.15 1.142 -10.859 1 96.69 183 SER B C 1
ATOM 3377 O O . SER B 1 183 ? -3.57 1.761 -11.836 1 96.69 183 SER B O 1
ATOM 3379 N N . SER B 1 184 ? -1.912 1.315 -10.414 1 95.62 184 SER B N 1
ATOM 3380 C CA . SER B 1 184 ? -0.975 2.227 -11.062 1 95.62 184 SER B CA 1
ATOM 3381 C C . SER B 1 184 ? -0.624 1.751 -12.469 1 95.62 184 SER B C 1
ATOM 3383 O O . SER B 1 184 ? -0.628 2.539 -13.414 1 95.62 184 SER B O 1
ATOM 3385 N N . ALA B 1 185 ? -0.307 0.484 -12.57 1 90.56 185 ALA B N 1
ATOM 3386 C CA . ALA B 1 185 ? 0.007 -0.082 -13.875 1 90.56 185 ALA B CA 1
ATOM 3387 C C . ALA B 1 185 ? -1.172 0.062 -14.836 1 90.56 185 ALA B C 1
ATOM 3389 O O . ALA B 1 185 ? -0.991 0.411 -16 1 90.56 185 ALA B O 1
ATOM 3390 N N . GLY B 1 186 ? -2.34 -0.222 -14.344 1 93.25 186 GLY B N 1
ATOM 3391 C CA . GLY B 1 186 ? -3.539 -0.076 -15.156 1 93.25 186 GLY B CA 1
ATOM 3392 C C . GLY B 1 186 ? -3.793 1.354 -15.594 1 93.25 186 GLY B C 1
ATOM 3393 O O . GLY B 1 186 ? -4.191 1.597 -16.734 1 93.25 186 GLY B O 1
ATOM 3394 N N . ALA B 1 187 ? -3.568 2.27 -14.719 1 95.06 187 ALA B N 1
ATOM 3395 C CA . ALA B 1 187 ? -3.746 3.682 -15.055 1 95.06 187 ALA B CA 1
ATOM 3396 C C . ALA B 1 187 ? -2.758 4.121 -16.125 1 95.06 187 ALA B C 1
ATOM 3398 O O . ALA B 1 187 ? -3.125 4.84 -17.062 1 95.06 187 ALA B O 1
ATOM 3399 N N . GLU B 1 188 ? -1.55 3.701 -15.945 1 91.75 188 GLU B N 1
ATOM 3400 C CA . GLU B 1 188 ? -0.513 4.062 -16.906 1 91.75 188 GLU B CA 1
ATOM 3401 C C . GLU B 1 188 ? -0.836 3.52 -18.297 1 91.75 188 GLU B C 1
ATOM 3403 O O . GLU B 1 188 ? -0.666 4.219 -19.297 1 91.75 188 GLU B O 1
ATOM 3408 N N . GLN B 1 189 ? -1.247 2.301 -18.344 1 89.75 189 GLN B N 1
ATOM 3409 C CA . GLN B 1 189 ? -1.622 1.683 -19.609 1 89.75 189 GLN B CA 1
ATOM 3410 C C . GLN B 1 189 ? -2.758 2.449 -20.281 1 89.75 189 GLN B C 1
ATOM 3412 O O . GLN B 1 189 ? -2.723 2.691 -21.484 1 89.75 189 GLN B O 1
ATOM 3417 N N . ARG B 1 190 ? -3.711 2.838 -19.578 1 93.5 190 ARG B N 1
ATOM 3418 C CA . ARG B 1 190 ? -4.867 3.547 -20.109 1 93.5 190 ARG B CA 1
ATOM 3419 C C . ARG B 1 190 ? -4.496 4.973 -20.516 1 93.5 190 ARG B C 1
ATOM 3421 O O . ARG B 1 190 ? -5.012 5.492 -21.516 1 93.5 190 ARG B O 1
ATOM 3428 N N . ARG B 1 191 ? -3.658 5.52 -19.719 1 92.69 191 ARG B N 1
ATOM 3429 C CA . ARG B 1 191 ? -3.17 6.848 -20.078 1 92.69 191 ARG B CA 1
ATOM 3430 C C . ARG B 1 191 ? -2.457 6.816 -21.422 1 92.69 191 ARG B C 1
ATOM 3432 O O . ARG B 1 191 ? -2.66 7.695 -22.266 1 92.69 191 ARG B O 1
ATOM 3439 N N . ALA B 1 192 ? -1.645 5.859 -21.578 1 90.25 192 ALA B N 1
ATOM 3440 C CA . ALA B 1 192 ? -0.923 5.688 -22.844 1 90.25 192 ALA B CA 1
ATOM 3441 C C . ALA B 1 192 ? -1.891 5.484 -24 1 90.25 192 ALA B C 1
ATOM 3443 O O . ALA B 1 192 ? -1.596 5.867 -25.141 1 90.25 192 ALA B O 1
ATOM 3444 N N . ALA B 1 193 ? -2.982 4.969 -23.766 1 93.06 193 ALA B N 1
ATOM 3445 C CA . ALA B 1 193 ? -3.994 4.719 -24.781 1 93.06 193 ALA B CA 1
ATOM 3446 C C . ALA B 1 193 ? -4.91 5.926 -24.969 1 93.06 193 ALA B C 1
ATOM 3448 O O . ALA B 1 193 ? -5.879 5.875 -25.719 1 93.06 193 ALA B O 1
ATOM 3449 N N . GLY B 1 194 ? -4.719 6.918 -24.172 1 92.69 194 GLY B N 1
ATOM 3450 C CA . GLY B 1 194 ? -5.453 8.164 -24.312 1 92.69 194 GLY B CA 1
ATOM 3451 C C . GLY B 1 194 ? -6.789 8.156 -23.594 1 92.69 194 GLY B C 1
ATOM 3452 O O . GLY B 1 194 ? -7.664 8.969 -23.891 1 92.69 194 GLY B O 1
ATOM 3453 N N . LYS B 1 195 ? -6.887 7.258 -22.734 1 93.69 195 LYS B N 1
ATOM 3454 C CA . LYS B 1 195 ? -8.141 7.18 -22 1 93.69 195 LYS B CA 1
ATOM 3455 C C . LYS B 1 195 ? -8.164 8.172 -20.844 1 93.69 195 LYS B C 1
ATOM 3457 O O . LYS B 1 195 ? -7.121 8.703 -20.453 1 93.69 195 LYS B O 1
ATOM 3462 N N . ARG B 1 196 ? -9.391 8.492 -20.422 1 93 196 ARG B N 1
ATOM 3463 C CA . ARG B 1 196 ? -9.57 9.438 -19.328 1 93 196 ARG B CA 1
ATOM 3464 C C . ARG B 1 196 ? -10.164 8.75 -18.094 1 93 196 ARG B C 1
ATOM 3466 O O . ARG B 1 196 ? -10.82 7.711 -18.219 1 93 196 ARG B O 1
ATOM 3473 N N . GLY B 1 197 ? -9.867 9.352 -16.969 1 94.69 197 GLY B N 1
ATOM 3474 C CA . GLY B 1 197 ? -10.398 8.852 -15.719 1 94.69 197 GLY B CA 1
ATOM 3475 C C . GLY B 1 197 ? -11.289 9.852 -15 1 94.69 197 GLY B C 1
ATOM 3476 O O . GLY B 1 197 ? -11.859 10.742 -15.633 1 94.69 197 GLY B O 1
ATOM 3477 N N . GLY B 1 198 ? -11.508 9.594 -13.742 1 93.69 198 GLY B N 1
ATOM 3478 C CA . GLY B 1 198 ? -12.344 10.445 -12.914 1 93.69 198 GLY B CA 1
ATOM 3479 C C . GLY B 1 198 ? -13.141 9.672 -11.883 1 93.69 198 GLY B C 1
ATOM 3480 O O . GLY B 1 198 ? -13.234 8.445 -11.953 1 93.69 198 GLY B O 1
ATOM 3481 N N . LEU B 1 199 ? -13.688 10.461 -11.016 1 94.5 199 LEU B N 1
ATOM 3482 C CA . LEU B 1 199 ? -14.352 9.852 -9.867 1 94.5 199 LEU B CA 1
ATOM 3483 C C . LEU B 1 199 ? -15.594 9.086 -10.305 1 94.5 199 LEU B C 1
ATOM 3485 O O . LEU B 1 199 ? -15.852 7.984 -9.805 1 94.5 199 LEU B O 1
ATOM 3489 N N . ALA B 1 200 ? -16.406 9.664 -11.172 1 95.5 200 ALA B N 1
ATOM 3490 C CA . ALA B 1 200 ? -17.625 8.992 -11.625 1 95.5 200 ALA B CA 1
ATOM 3491 C C . ALA B 1 200 ? -17.297 7.664 -12.305 1 95.5 200 ALA B C 1
ATOM 3493 O O . ALA B 1 200 ? -17.938 6.645 -12.023 1 95.5 200 ALA B O 1
ATOM 3494 N N . LYS B 1 201 ? -16.344 7.684 -13.195 1 96.38 201 LYS B N 1
ATOM 3495 C CA . LYS B 1 201 ? -15.898 6.461 -13.852 1 96.38 201 LYS B CA 1
ATOM 3496 C C . LYS B 1 201 ? -15.312 5.473 -12.844 1 96.38 201 LYS B C 1
ATOM 3498 O O . LYS B 1 201 ? -15.523 4.266 -12.961 1 96.38 201 LYS B O 1
ATOM 3503 N N . ALA B 1 202 ? -14.523 5.984 -11.906 1 97.44 202 ALA B N 1
ATOM 3504 C CA . ALA B 1 202 ? -13.922 5.152 -10.867 1 97.44 202 ALA B CA 1
ATOM 3505 C C . ALA B 1 202 ? -14.992 4.402 -10.078 1 97.44 202 ALA B C 1
ATOM 3507 O O . ALA B 1 202 ? -14.891 3.191 -9.867 1 97.44 202 ALA B O 1
ATOM 3508 N N . PHE B 1 203 ? -16.047 5.094 -9.727 1 96.5 203 PHE B N 1
ATOM 3509 C CA . PHE B 1 203 ? -17.109 4.492 -8.93 1 96.5 203 PHE B CA 1
ATOM 3510 C C . PHE B 1 203 ? -17.891 3.475 -9.75 1 96.5 203 PHE B C 1
ATOM 3512 O O . PHE B 1 203 ? -18.109 2.352 -9.297 1 96.5 203 PHE B O 1
ATOM 3519 N N . GLY B 1 204 ? -18.312 3.877 -10.953 1 97.62 204 GLY B N 1
ATOM 3520 C CA . GLY B 1 204 ? -19.109 2.988 -11.797 1 97.62 204 GLY B CA 1
ATOM 3521 C C . GLY B 1 204 ? -18.359 1.724 -12.18 1 97.62 204 GLY B C 1
ATOM 3522 O O . GLY B 1 204 ? -18.891 0.62 -12.055 1 97.62 204 GLY B O 1
ATOM 3523 N N . ARG B 1 205 ? -17.141 1.868 -12.609 1 98.06 205 ARG B N 1
ATOM 3524 C CA . ARG B 1 205 ? -16.344 0.721 -13.039 1 98.06 205 ARG B CA 1
ATOM 3525 C C . ARG B 1 205 ? -15.953 -0.15 -11.852 1 98.06 205 ARG B C 1
ATOM 3527 O O . ARG B 1 205 ? -15.875 -1.374 -11.969 1 98.06 205 ARG B O 1
ATOM 3534 N N . GLY B 1 206 ? -15.633 0.48 -10.758 1 98.19 206 GLY B N 1
ATOM 3535 C CA . GLY B 1 206 ? -15.367 -0.284 -9.555 1 98.19 206 GLY B CA 1
ATOM 3536 C C . GLY B 1 206 ? -16.547 -1.124 -9.102 1 98.19 206 GLY B C 1
ATOM 3537 O O . GLY B 1 206 ? -16.391 -2.307 -8.797 1 98.19 206 GLY B O 1
ATOM 3538 N N . ALA B 1 207 ? -17.766 -0.478 -9.078 1 98.06 207 ALA B N 1
ATOM 3539 C CA . ALA B 1 207 ? -18.984 -1.198 -8.695 1 98.06 207 ALA B CA 1
ATOM 3540 C C . ALA B 1 207 ? -19.234 -2.369 -9.641 1 98.06 207 ALA B C 1
ATOM 3542 O O . ALA B 1 207 ? -19.625 -3.455 -9.203 1 98.06 207 ALA B O 1
ATOM 3543 N N . TRP B 1 208 ? -19.016 -2.139 -10.852 1 98.25 208 TRP B N 1
ATOM 3544 C CA . TRP B 1 208 ? -19.203 -3.203 -11.828 1 98.25 208 TRP B CA 1
ATOM 3545 C C . TRP B 1 208 ? -18.203 -4.332 -11.609 1 98.25 208 TRP B C 1
ATOM 3547 O O . TRP B 1 208 ? -18.547 -5.508 -11.742 1 98.25 208 TRP B O 1
ATOM 3557 N N . ALA B 1 209 ? -16.953 -3.99 -11.32 1 98.5 209 ALA B N 1
ATOM 3558 C CA . ALA B 1 209 ? -15.938 -5 -11.039 1 98.5 209 ALA B CA 1
ATOM 3559 C C . ALA B 1 209 ? -16.359 -5.891 -9.867 1 98.5 209 ALA B C 1
ATOM 3561 O O . ALA B 1 209 ? -16.109 -7.098 -9.883 1 98.5 209 ALA B O 1
ATOM 3562 N N . PHE B 1 210 ? -16.969 -5.262 -8.883 1 98.5 210 PHE B N 1
ATOM 3563 C CA . PHE B 1 210 ? -17.484 -6.043 -7.766 1 98.5 210 PHE B CA 1
ATOM 3564 C C . PHE B 1 210 ? -18.562 -7.02 -8.227 1 98.5 210 PHE B C 1
ATOM 3566 O O . PHE B 1 210 ? -18.484 -8.211 -7.938 1 98.5 210 PHE B O 1
ATOM 3573 N N . VAL B 1 211 ? -19.531 -6.48 -8.898 1 98.62 211 VAL B N 1
ATOM 3574 C CA . VAL B 1 211 ? -20.672 -7.289 -9.336 1 98.62 211 VAL B CA 1
ATOM 3575 C C . VAL B 1 211 ? -20.188 -8.414 -10.25 1 98.62 211 VAL B C 1
ATOM 3577 O O . VAL B 1 211 ? -20.594 -9.562 -10.109 1 98.62 211 VAL B O 1
ATOM 3580 N N . ARG B 1 212 ? -19.312 -8.133 -11.141 1 98.5 212 ARG B N 1
ATOM 3581 C CA . ARG B 1 212 ? -18.766 -9.117 -12.07 1 98.5 212 ARG B CA 1
ATOM 3582 C C . ARG B 1 212 ? -18.047 -10.234 -11.32 1 98.5 212 ARG B C 1
ATOM 3584 O O . ARG B 1 212 ? -18.266 -11.422 -11.594 1 98.5 212 ARG B O 1
ATOM 3591 N N . THR B 1 213 ? -17.219 -9.906 -10.367 1 98.12 213 THR B N 1
ATOM 3592 C CA . THR B 1 213 ? -16.422 -10.891 -9.633 1 98.12 213 THR B CA 1
ATOM 3593 C C . THR B 1 213 ? -17.312 -11.703 -8.695 1 98.12 213 THR B C 1
ATOM 3595 O O . THR B 1 213 ? -17.25 -12.938 -8.68 1 98.12 213 THR B O 1
ATOM 3598 N N . TYR B 1 214 ? -18.203 -11.039 -7.953 1 98.25 214 TYR B N 1
ATOM 3599 C CA . TYR B 1 214 ? -18.938 -11.688 -6.875 1 98.25 214 TYR B CA 1
ATOM 3600 C C . TYR B 1 214 ? -20.125 -12.469 -7.422 1 98.25 214 TYR B C 1
ATOM 3602 O O . TYR B 1 214 ? -20.469 -13.539 -6.906 1 98.25 214 TYR B O 1
ATOM 3610 N N . VAL B 1 215 ? -20.734 -11.922 -8.422 1 98.12 215 VAL B N 1
ATOM 3611 C CA . VAL B 1 215 ? -21.969 -12.539 -8.914 1 98.12 215 VAL B CA 1
ATOM 3612 C C . VAL B 1 215 ? -21.688 -13.305 -10.203 1 98.12 215 VAL B C 1
ATOM 3614 O O . VAL B 1 215 ? -21.844 -14.531 -10.25 1 98.12 215 VAL B O 1
ATOM 3617 N N . LEU B 1 216 ? -21.141 -12.664 -11.234 1 97.69 216 LEU B N 1
ATOM 3618 C CA . LEU B 1 216 ? -21 -13.289 -12.547 1 97.69 216 LEU B CA 1
ATOM 3619 C C . LEU B 1 216 ? -19.938 -14.375 -12.523 1 97.69 216 LEU B C 1
ATOM 3621 O O . LEU B 1 216 ? -20.062 -15.398 -13.195 1 97.69 216 LEU B O 1
ATOM 3625 N N . ARG B 1 217 ? -18.891 -14.156 -11.742 1 97.88 217 ARG B N 1
ATOM 3626 C CA . ARG B 1 217 ? -17.828 -15.141 -11.656 1 97.88 217 ARG B CA 1
ATOM 3627 C C . ARG B 1 217 ? -18 -16.047 -10.438 1 97.88 217 ARG B C 1
ATOM 3629 O O . ARG B 1 217 ? -17.062 -16.719 -10.023 1 97.88 217 ARG B O 1
ATOM 3636 N N . CYS B 1 218 ? -19.172 -15.867 -9.797 1 97.75 218 CYS B N 1
ATOM 3637 C CA . CYS B 1 218 ? -19.625 -16.75 -8.727 1 97.75 218 CYS B CA 1
ATOM 3638 C C . CYS B 1 218 ? -18.688 -16.672 -7.527 1 97.75 218 CYS B C 1
ATOM 3640 O O . CYS B 1 218 ? -18.422 -17.688 -6.887 1 97.75 218 CYS B O 1
ATOM 3642 N N . GLY B 1 219 ? -18.172 -15.523 -7.266 1 97 219 GLY B N 1
ATOM 3643 C CA . GLY B 1 219 ? -17.312 -15.344 -6.109 1 97 219 GLY B CA 1
ATOM 3644 C C . GLY B 1 219 ? -17.984 -15.68 -4.797 1 97 219 GLY B C 1
ATOM 3645 O O . GLY B 1 219 ? -17.328 -16.078 -3.834 1 97 219 GLY B O 1
ATOM 3646 N N . PHE B 1 220 ? -19.359 -15.594 -4.797 1 97.44 220 PHE B N 1
ATOM 3647 C CA . PHE B 1 220 ? -20.109 -15.883 -3.572 1 97.44 220 PHE B CA 1
ATOM 3648 C C . PHE B 1 220 ? -19.906 -17.344 -3.166 1 97.44 220 PHE B C 1
ATOM 3650 O O . PHE B 1 220 ? -20.047 -17.688 -1.99 1 97.44 220 PHE B O 1
ATOM 3657 N N . LEU B 1 221 ? -19.484 -18.219 -4.027 1 97.44 221 LEU B N 1
ATOM 3658 C CA . LEU B 1 221 ? -19.281 -19.641 -3.732 1 97.44 221 LEU B CA 1
ATOM 3659 C C . LEU B 1 221 ? -17.953 -19.859 -3.02 1 97.44 221 LEU B C 1
ATOM 3661 O O . LEU B 1 221 ? -17.734 -20.938 -2.447 1 97.44 221 LEU B O 1
ATOM 3665 N N . ASP B 1 222 ? -17.094 -18.875 -2.992 1 97.31 222 ASP B N 1
ATOM 3666 C CA . ASP B 1 222 ? -15.828 -18.953 -2.279 1 97.31 222 ASP B CA 1
ATOM 3667 C C . ASP B 1 222 ? -15.961 -18.422 -0.853 1 97.31 222 ASP B C 1
ATOM 3669 O O . ASP B 1 222 ? -14.961 -18.25 -0.158 1 97.31 222 ASP B O 1
ATOM 3673 N N . GLY B 1 223 ? -17.219 -18.094 -0.427 1 95.88 223 GLY B N 1
ATOM 3674 C CA . GLY B 1 223 ? -17.469 -17.641 0.932 1 95.88 223 GLY B CA 1
ATOM 3675 C C . GLY B 1 223 ? -16.859 -16.266 1.223 1 95.88 223 GLY B C 1
ATOM 3676 O O . GLY B 1 223 ? -17.031 -15.336 0.442 1 95.88 223 GLY B O 1
ATOM 3677 N N . ARG B 1 224 ? -16.219 -16.188 2.375 1 95.69 224 ARG B N 1
ATOM 3678 C CA . ARG B 1 224 ? -15.641 -14.914 2.811 1 95.69 224 ARG B CA 1
ATOM 3679 C C . ARG B 1 224 ? -14.539 -14.461 1.856 1 95.69 224 ARG B C 1
ATOM 3681 O O . ARG B 1 224 ? -14.422 -13.273 1.557 1 95.69 224 ARG B O 1
ATOM 3688 N N . ALA B 1 225 ? -13.82 -15.438 1.373 1 96 225 ALA B N 1
ATOM 3689 C CA . ALA B 1 225 ? -12.727 -15.109 0.463 1 96 225 ALA B CA 1
ATOM 3690 C C . ALA B 1 225 ? -13.25 -14.477 -0.824 1 96 225 ALA B C 1
ATOM 3692 O O . ALA B 1 225 ? -12.664 -13.523 -1.341 1 96 225 ALA B O 1
ATOM 3693 N N . GLY B 1 226 ? -14.383 -15.047 -1.287 1 97.69 226 GLY B N 1
ATOM 3694 C CA . GLY B 1 226 ? -14.969 -14.508 -2.5 1 97.69 226 GLY B CA 1
ATOM 3695 C C . GLY B 1 226 ? -15.414 -13.062 -2.355 1 97.69 226 GLY B C 1
ATOM 3696 O O . GLY B 1 226 ? -15.234 -12.258 -3.273 1 97.69 226 GLY B O 1
ATOM 3697 N N . PHE B 1 227 ? -16.031 -12.75 -1.218 1 97.88 227 PHE B N 1
ATOM 3698 C CA . PHE B 1 227 ? -16.438 -11.375 -0.954 1 97.88 227 PHE B CA 1
ATOM 3699 C C . PHE B 1 227 ? -15.234 -10.445 -0.904 1 97.88 227 PHE B C 1
ATOM 3701 O O . PHE B 1 227 ? -15.242 -9.375 -1.516 1 97.88 227 PHE B O 1
ATOM 3708 N N . MET B 1 228 ? -14.188 -10.859 -0.213 1 97.75 228 MET B N 1
ATOM 3709 C CA . MET B 1 228 ? -12.984 -10.047 -0.051 1 97.75 228 MET B CA 1
ATOM 3710 C C . MET B 1 228 ? -12.289 -9.828 -1.391 1 97.75 228 MET B C 1
ATOM 3712 O O . MET B 1 228 ? -11.781 -8.742 -1.663 1 97.75 228 MET B O 1
ATOM 3716 N N . ILE B 1 229 ? -12.289 -10.836 -2.189 1 98.0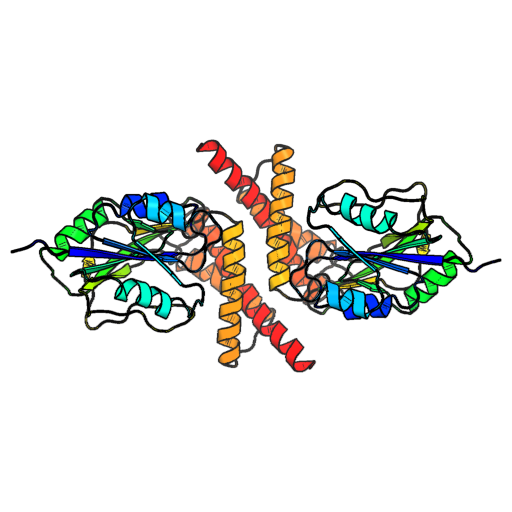6 229 ILE B N 1
ATOM 3717 C CA . ILE B 1 229 ? -11.688 -10.727 -3.516 1 98.06 229 ILE B CA 1
ATOM 3718 C C . ILE B 1 229 ? -12.484 -9.734 -4.363 1 98.06 229 ILE B C 1
ATOM 3720 O O . ILE B 1 229 ? -11.906 -8.93 -5.094 1 98.06 229 ILE B O 1
ATOM 3724 N N . ALA B 1 230 ? -13.812 -9.836 -4.297 1 98.44 230 ALA B N 1
ATOM 3725 C CA . ALA B 1 230 ? -14.656 -8.906 -5.039 1 98.44 230 ALA B CA 1
ATOM 3726 C C . ALA B 1 230 ? -14.391 -7.465 -4.617 1 98.44 230 ALA B C 1
ATOM 3728 O O . ALA B 1 230 ? -14.328 -6.562 -5.457 1 98.44 230 ALA B O 1
ATOM 3729 N N . VAL B 1 231 ? -14.258 -7.199 -3.33 1 98.25 231 VAL B N 1
ATOM 3730 C CA . VAL B 1 231 ? -13.938 -5.875 -2.811 1 98.25 231 VAL B CA 1
ATOM 3731 C C . VAL B 1 231 ? -12.57 -5.43 -3.326 1 98.25 231 VAL B C 1
ATOM 3733 O O . VAL B 1 231 ? -12.414 -4.297 -3.787 1 98.25 231 VAL B O 1
ATOM 3736 N N . PHE B 1 232 ? -11.625 -6.336 -3.23 1 97.94 232 PHE B N 1
ATOM 3737 C CA . PHE B 1 232 ? -10.273 -6.07 -3.699 1 97.94 232 PHE B CA 1
ATOM 3738 C C . PHE B 1 232 ? -10.281 -5.66 -5.168 1 97.94 232 PHE B C 1
ATOM 3740 O O . PHE B 1 232 ? -9.656 -4.668 -5.543 1 97.94 232 PHE B O 1
ATOM 3747 N N . ASN B 1 233 ? -10.945 -6.395 -5.957 1 98 233 ASN B N 1
ATOM 3748 C CA . ASN B 1 233 ? -11.023 -6.086 -7.383 1 98 233 ASN B CA 1
ATOM 3749 C C . ASN B 1 233 ? -11.711 -4.746 -7.629 1 98 233 ASN B C 1
ATOM 3751 O O . ASN B 1 233 ? -11.289 -3.975 -8.492 1 98 233 ASN B O 1
ATOM 3755 N N . ALA B 1 234 ? -12.805 -4.543 -6.961 1 98.62 234 ALA B N 1
ATOM 3756 C CA . ALA B 1 234 ? -13.516 -3.27 -7.07 1 98.62 234 ALA B CA 1
ATOM 3757 C C . ALA B 1 234 ? -12.594 -2.1 -6.727 1 98.62 234 ALA B C 1
ATOM 3759 O O . ALA B 1 234 ? -12.578 -1.089 -7.434 1 98.62 234 ALA B O 1
ATOM 3760 N N . GLU B 1 235 ? -11.844 -2.225 -5.656 1 98.56 235 GLU B N 1
ATOM 3761 C CA . GLU B 1 235 ? -10.93 -1.177 -5.219 1 98.56 235 GLU B CA 1
ATOM 3762 C C . GLU B 1 235 ? -9.82 -0.948 -6.242 1 98.56 235 GLU B C 1
ATOM 3764 O O . GLU B 1 235 ? -9.43 0.194 -6.5 1 98.56 235 GLU B O 1
ATOM 3769 N N . THR B 1 236 ? -9.281 -2.002 -6.758 1 98.31 236 THR B N 1
ATOM 3770 C CA . THR B 1 236 ? -8.219 -1.896 -7.758 1 98.31 236 THR B CA 1
ATOM 3771 C C . THR B 1 236 ? -8.695 -1.078 -8.961 1 98.31 236 THR B C 1
ATOM 3773 O O . THR B 1 236 ? -7.98 -0.19 -9.43 1 98.31 236 THR B O 1
ATOM 3776 N N . VAL B 1 237 ? -9.867 -1.354 -9.398 1 98.25 237 VAL B N 1
ATOM 3777 C CA . VAL B 1 237 ? -10.414 -0.645 -10.547 1 98.25 237 VAL B CA 1
ATOM 3778 C C . VAL B 1 237 ? -10.742 0.795 -10.164 1 98.25 237 VAL B C 1
ATOM 3780 O O . VAL B 1 237 ? -10.469 1.728 -10.922 1 98.25 237 VAL B O 1
ATOM 3783 N N . TYR B 1 238 ? -11.367 0.935 -8.977 1 98.38 238 TYR B N 1
ATOM 3784 C CA . TYR B 1 238 ? -11.688 2.26 -8.453 1 98.38 238 TYR B CA 1
ATOM 3785 C C . TYR B 1 238 ? -10.453 3.158 -8.461 1 98.38 238 TYR B C 1
ATOM 3787 O O . TYR B 1 238 ? -10.477 4.246 -9.039 1 98.38 238 TYR B O 1
ATOM 3795 N N . TYR B 1 239 ? -9.32 2.703 -7.918 1 98.5 239 TYR B N 1
ATOM 3796 C CA . TYR B 1 239 ? -8.117 3.525 -7.805 1 98.5 239 TYR B CA 1
ATOM 3797 C C . TYR B 1 239 ? -7.422 3.66 -9.156 1 98.5 239 TYR B C 1
ATOM 3799 O O . TYR B 1 239 ? -6.738 4.656 -9.414 1 98.5 239 TYR B O 1
ATOM 3807 N N . ARG B 1 240 ? -7.57 2.648 -10.016 1 97.81 240 ARG B N 1
ATOM 3808 C CA . ARG B 1 240 ? -7.039 2.766 -11.367 1 97.81 240 ARG B CA 1
ATOM 3809 C C . ARG B 1 240 ? -7.578 4.008 -12.062 1 97.81 240 ARG B C 1
ATOM 3811 O O . ARG B 1 240 ? -6.812 4.797 -12.625 1 97.81 240 ARG B O 1
ATOM 3818 N N . PHE B 1 241 ? -8.844 4.223 -11.969 1 97.44 241 PHE B N 1
ATOM 3819 C CA . PHE B 1 241 ? -9.477 5.324 -12.688 1 97.44 241 PHE B CA 1
ATOM 3820 C C . PHE B 1 241 ? -9.281 6.637 -11.938 1 97.44 241 PHE B C 1
ATOM 3822 O O . PHE B 1 241 ? -9.266 7.711 -12.547 1 97.44 241 PHE B O 1
ATOM 3829 N N . LEU B 1 242 ? -9.148 6.586 -10.617 1 97.25 242 LEU B N 1
ATOM 3830 C CA . LEU B 1 242 ? -8.797 7.793 -9.883 1 97.25 242 LEU B CA 1
ATOM 3831 C C . LEU B 1 242 ? -7.398 8.273 -10.242 1 97.25 242 LEU B C 1
ATOM 3833 O O . LEU B 1 242 ? -7.188 9.461 -10.508 1 97.25 242 LEU B O 1
ATOM 3837 N N . LYS B 1 243 ? -6.453 7.344 -10.211 1 96.81 243 LYS B N 1
ATOM 3838 C CA . LYS B 1 243 ? -5.082 7.664 -10.586 1 96.81 243 LYS B CA 1
ATOM 3839 C C . LYS B 1 243 ? -5.016 8.219 -12.008 1 96.81 243 LYS B C 1
ATOM 3841 O O . LYS B 1 243 ? -4.25 9.141 -12.281 1 96.81 243 LYS B O 1
ATOM 3846 N N . LEU B 1 244 ? -5.812 7.633 -12.859 1 94.75 244 LEU B N 1
ATOM 3847 C CA . LEU B 1 244 ? -5.879 8.094 -14.242 1 94.75 244 LEU B CA 1
ATOM 3848 C C . LEU B 1 244 ? -6.379 9.531 -14.32 1 94.75 244 LEU B C 1
ATOM 3850 O O . LEU B 1 244 ? -5.875 10.328 -15.109 1 94.75 244 LEU B O 1
ATOM 3854 N N . GLY B 1 245 ? -7.363 9.898 -13.523 1 92.44 245 GLY B N 1
ATOM 3855 C CA . GLY B 1 245 ? -7.945 11.234 -13.523 1 92.44 245 GLY B CA 1
ATOM 3856 C C . GLY B 1 245 ? -7.035 12.281 -12.914 1 92.44 245 GLY B C 1
ATOM 3857 O O . GLY B 1 245 ? -6.996 13.422 -13.375 1 92.44 245 GLY B O 1
ATOM 3858 N N . LEU B 1 246 ? -6.367 11.953 -11.828 1 84.94 246 LEU B N 1
ATOM 3859 C CA . LEU B 1 246 ? -5.48 12.883 -11.133 1 84.94 246 LEU B CA 1
ATOM 3860 C C . LEU B 1 246 ? -4.301 13.266 -12.023 1 84.94 246 LEU B C 1
ATOM 3862 O O . LEU B 1 246 ? -3.889 14.43 -12.039 1 84.94 246 LEU B O 1
ATOM 3866 N N . ALA B 1 247 ? -3.674 12.391 -12.641 1 74.5 247 ALA B N 1
ATOM 3867 C CA . ALA B 1 247 ? -2.549 12.664 -13.531 1 74.5 247 ALA B CA 1
ATOM 3868 C C . ALA B 1 247 ? -2.92 13.703 -14.586 1 74.5 247 ALA B C 1
ATOM 3870 O O . ALA B 1 247 ? -2.1 14.555 -14.945 1 74.5 247 ALA B O 1
ATOM 3871 N N . ARG B 1 248 ? -3.992 13.711 -14.891 1 67.19 248 ARG B N 1
ATOM 3872 C CA . ARG B 1 248 ? -4.457 14.648 -15.914 1 67.19 248 ARG B CA 1
ATOM 3873 C C . ARG B 1 248 ? -4.562 16.062 -15.352 1 67.19 248 ARG B C 1
ATOM 3875 O O . ARG B 1 248 ? -4.23 17.031 -16.031 1 67.19 248 ARG B O 1
ATOM 3882 N N . GLN B 1 249 ? -4.988 16.094 -14.227 1 67.38 249 GLN B N 1
ATOM 3883 C CA . GLN B 1 249 ? -5.133 17.406 -13.586 1 67.38 249 GLN B CA 1
ATOM 3884 C C . GLN B 1 249 ? -3.771 18.062 -13.359 1 67.38 249 GLN B C 1
ATOM 3886 O O . GLN B 1 249 ? -3.615 19.266 -13.539 1 67.38 249 GLN B O 1
ATOM 3891 N N . ARG B 1 250 ? -2.795 17.312 -13.07 1 66.06 250 ARG B N 1
ATOM 3892 C CA . ARG B 1 250 ? -1.452 17.828 -12.82 1 66.06 250 ARG B CA 1
ATOM 3893 C C . ARG B 1 250 ? -0.8 18.281 -14.125 1 66.06 250 ARG B C 1
ATOM 3895 O O . ARG B 1 250 ? -0.103 19.297 -14.148 1 66.06 250 ARG B O 1
ATOM 3902 N N . LYS B 1 251 ? -1.068 17.531 -15.148 1 61.47 251 LYS B N 1
ATOM 3903 C CA . LYS B 1 251 ? -0.538 17.906 -16.453 1 61.47 251 LYS B CA 1
ATOM 3904 C C . LYS B 1 251 ? -1.191 19.188 -16.953 1 61.47 251 LYS B C 1
ATOM 3906 O O . LYS B 1 251 ? -0.551 20 -17.641 1 61.47 251 LYS B O 1
ATOM 3911 N N . ALA B 1 252 ? -2.447 19.234 -16.562 1 55.22 252 ALA B N 1
ATOM 3912 C CA . ALA B 1 252 ? -3.166 20.438 -16.984 1 55.22 252 ALA B CA 1
ATOM 3913 C C . ALA B 1 252 ? -2.693 21.672 -16.219 1 55.22 252 ALA B C 1
ATOM 3915 O O . ALA B 1 252 ? -2.85 22.797 -16.672 1 55.22 252 ALA B O 1
ATOM 3916 N N . ARG B 1 253 ? -2.117 21.453 -15.023 1 51.03 253 ARG B N 1
ATOM 3917 C CA . ARG B 1 253 ? -1.652 22.562 -14.188 1 51.03 253 ARG B CA 1
ATOM 3918 C C . ARG B 1 253 ? -0.214 22.938 -14.531 1 51.03 253 ARG B C 1
ATOM 3920 O O . ARG B 1 253 ? 0.223 24.062 -14.25 1 51.03 253 ARG B O 1
ATOM 3927 N N . ASP B 1 254 ? 0.719 22.062 -15.023 1 45.56 254 ASP B N 1
ATOM 3928 C CA . ASP B 1 254 ? 2.076 22.375 -15.461 1 45.56 254 ASP B CA 1
ATOM 3929 C C . ASP B 1 254 ? 2.07 23.016 -16.844 1 45.56 254 ASP B C 1
ATOM 3931 O O . ASP B 1 254 ? 2.828 23.969 -17.094 1 45.56 254 ASP B O 1
#

Radius of gyration: 27.51 Å; Cα contacts (8 Å, |Δi|>4): 1060; chains: 2; bounding box: 46×89×62 Å

Foldseek 3Di:
DDQFAEEEFEEDEQLVPQQLQQLVLVLLHPAYEYEYQDHPDCNVVSCVVSPHHYHYHNPDQADQVSRQVRLVVDDTFKYFYDYSQKHFDPQQSVQLSVCSRPPPDQWAWAFEFEDAQHATACWLPPPRDIATGMGGRPAWGWDSDRPDIHIDGDDDHHYTDGYIYGHQHNDVVSLVVVLVVLLQVLLVVCVVVVHAADQVQLQVVLVVQLCCRVPVRVLVVSPPSSNVVSNSRSSSSSSSRVVNHVVVVVVVVD/DDQFAEEEFEEDEQLVPQQLQQLVLVLLHPAYEYEYQDHPDCNVVSCVVSPHHYHYHNPDQADQVSRQVRLVVDDTFKYFYDYSQKHFDPQQSVQLSVCSRPPPDQWAWAFEFEDAQHATACWLPPPRDIATGMGGRPAWGWDSDHPDIHIDGDDDHHYTDGYIYGHQHNDVVSLVVVLVVLLQVLLVVCVVVVHAADQVNLQVVLVVQLCCRVPVRVLVVSPPRSNVVSNSRSSSSSSSRVVNHVVVVVVVVD

Solvent-accessible surface area (backbone atoms only — not comparable to full-atom values): 25570 Å² total; per-residue (Å²): 129,83,78,70,41,35,22,35,23,23,52,41,62,60,38,45,91,41,32,58,62,23,52,62,47,47,67,86,45,75,41,44,34,35,33,26,44,59,50,87,56,58,29,65,59,48,41,45,76,71,67,31,47,75,44,81,47,64,83,67,84,33,54,10,55,48,48,40,52,22,50,67,72,50,87,38,54,26,37,35,58,49,53,49,53,32,34,50,32,71,58,22,51,52,37,49,57,51,38,64,70,57,63,88,52,60,31,30,22,40,34,36,44,37,26,48,59,86,39,78,43,66,29,45,73,50,33,87,36,75,40,71,38,36,29,32,62,86,51,56,47,53,33,78,36,68,76,79,54,44,72,44,62,77,80,74,63,41,79,50,57,50,42,33,39,28,58,75,26,79,42,66,66,53,46,52,50,48,36,48,51,51,13,49,52,50,18,52,56,38,47,75,70,67,53,82,44,24,66,69,57,8,50,53,52,10,52,46,40,24,48,44,24,26,57,77,32,38,2,59,79,43,47,70,54,15,51,52,48,13,51,50,47,11,49,24,43,22,48,13,23,36,52,33,27,52,55,48,54,54,59,71,70,108,129,81,78,70,41,35,21,34,24,25,52,42,62,60,39,46,90,39,32,57,63,23,51,60,46,48,66,86,47,75,38,42,34,35,31,26,45,60,50,86,56,58,30,64,61,47,40,46,74,72,68,29,47,75,44,81,48,64,81,66,84,34,53,10,55,47,47,40,53,21,50,67,73,49,87,38,55,25,36,34,58,49,54,49,54,32,35,49,32,73,59,22,50,53,37,50,55,52,39,64,69,57,63,87,52,58,30,28,21,39,35,35,44,37,26,49,59,86,39,78,43,67,30,45,72,51,35,86,37,73,41,71,36,36,28,32,61,86,51,57,47,53,34,78,37,64,86,75,54,44,73,45,62,76,81,76,64,40,79,49,57,48,41,34,38,27,60,76,25,78,42,66,66,53,46,50,51,48,36,50,52,51,13,50,52,50,17,52,56,37,47,75,71,66,54,83,45,22,65,69,57,8,51,54,52,9,52,46,39,23,48,43,23,28,57,77,32,37,3,60,79,42,46,71,53,15,52,52,48,13,51,50,48,12,49,25,43,22,47,13,23,36,52,33,27,51,55,50,53,53,61,72,70,107

Organism: Burkholderia pseudomallei (strain K96243) (NCBI:txid272560)

pLDDT: mean 94.55, std 8.24, range [45.56, 98.88]

Nearest PDB structures (foldseek):
  7msp-assembly2_B  TM=5.998E-01  e=3.797E-14  Bacillus subtilis subsp. subtilis str. 168
  7msn-assembly1_B  TM=6.255E-01  e=4.863E-14  Bacillus subtilis subsp. subtilis str. 168
  7msn-assembly1_A  TM=5.926E-01  e=9.602E-14  Bacillus subtilis subsp. subtilis str. 168
  6hnq-assembly2_O  TM=4.805E-01  e=4.988E-07  Staphylococcus aureus subsp. aureus N315
  6h4m-assembly3_P  TM=4.266E-01  e=1.803E-05  Staphylococcus aureus subsp. aureus N315

Sequence (508 aa):
MAEPTLGVALIAYNAAARLAECLSALSFADDVIVVDGGSTDATVDIAKAHGARVIVAADWPGFGPQKNRAVSALDTDWILSVDTDEIVTPELAASIRAAIRAPRAPVYSLDRLSSFCGTWVRHSGWYPDWLPRLFKRGAARFSDDLVHERLVFDGPSAKLDGKLLHYSYEDFETVLRKLDAYSSAGAEQRRAAGKRGGLAKAFGRGAWAFVRTYVLRCGFLDGRAGFMIAVFNAETVYYRFLKLGLARQRKARDMAEPTLGVALIAYNAAARLAECLSALSFADDVIVVDGGSTDATVDIAKAHGARVIVAADWPGFGPQKNRAVSALDTDWILSVDTDEIVTPELAASIRAAIRAPRAPVYSLDRLSSFCGTWVRHSGWYPDWLPRLFKRGAARFSDDLVHERLVFDGPSAKLDGKLLHYSYEDFETVLRKLDAYSSAGAEQRRAAGKRGGLAKAFGRGAWAFVRTYVLRCGFLDGRAGFMIAVFNAETVYYRFLKLGLARQRKARD

Secondary structure (DSSP, 8-state):
-PPPPEEEEEEESS-HHHHHHHHHTTTTSSEEEEEE---SSSHHHHHHHTT-EEEE-TT---HHHHHHHHHHT--SSEEEE--TTEEE-HHHHHHHHHHHHS-S-SEEEEEEEEEETTEE-SSTT-SS-EEEEEEETTSEEE---SSS--EEESSPPEE-SS-EEEEEESSHHHHHHHHHHHHHHHHHHHHHTT----HHHHHHHHHHHHHIIIIIT-GGGGTHHHHHHHHHHHHHHHHHHHHHHHHHHHHHH-/-PPPPEEEEEEESS-HHHHHHHHHTTTTSSEEEEEE---SSSHHHHHHHTT-EEEE-TT---HHHHHHHHHHT--SSEEEE--TTEEE-HHHHHHHHHHHHS-S-SEEEEEEEEEETTEE-SSTT-SS-EEEEEEETTSEEE---SSS--EEESSPPEE-SS-EEEEEESSHHHHHHHHHHHHHHHHHHHHHTT----HHHHHHHHHHHHHIIIIIT-GGGGTHHHHHHHHHHHHHHHHHHHHHHHHHHHHHH-

InterPro domains:
  IPR001173 Glycosyltransferase 2-like [PF00535] (8-138)
  IPR029044 Nucleotide-diphospho-sugar transferases [G3DSA:3.90.550.10] (1-190)
  IPR029044 Nucleotide-diphospho-sugar transferases [SSF53448] (3-177)